Protein AF-A0A930LZW3-F1 (afdb_monomer_lite)

Structure (mmCIF, N/CA/C/O backbone):
data_AF-A0A930LZW3-F1
#
_entry.id   AF-A0A930LZW3-F1
#
loop_
_atom_site.group_PDB
_atom_site.id
_atom_site.type_symbol
_atom_site.label_atom_id
_atom_site.label_alt_id
_atom_site.label_comp_id
_atom_site.label_asym_id
_atom_site.label_entity_id
_atom_site.label_seq_id
_atom_site.pdbx_PDB_ins_code
_atom_site.Cartn_x
_atom_site.Cartn_y
_atom_site.Cartn_z
_atom_site.occupancy
_atom_site.B_iso_or_equiv
_atom_site.auth_seq_id
_atom_site.auth_comp_id
_atom_site.auth_asym_id
_atom_site.auth_atom_id
_atom_site.pdbx_PDB_model_num
ATOM 1 N N . MET A 1 1 ? -57.681 -38.302 105.845 1.00 34.19 1 MET A N 1
ATOM 2 C CA . MET A 1 1 ? -56.259 -38.662 105.715 1.00 34.19 1 MET A CA 1
ATOM 3 C C . MET A 1 1 ? -55.513 -37.711 106.633 1.00 34.19 1 MET A C 1
ATOM 5 O O . MET A 1 1 ? -55.630 -36.513 106.432 1.00 34.19 1 MET A O 1
ATOM 9 N N . GLU A 1 2 ? -55.014 -38.277 107.734 1.00 26.77 2 GLU A N 1
ATOM 10 C CA . GLU A 1 2 ? -53.896 -37.869 108.611 1.00 26.77 2 GLU A CA 1
ATOM 11 C C . GLU A 1 2 ? -53.166 -36.547 108.299 1.00 26.77 2 GLU A C 1
ATOM 13 O O . GLU A 1 2 ? -52.943 -36.243 107.137 1.00 26.77 2 GLU A O 1
ATOM 18 N N . LEU A 1 3 ? -52.587 -35.779 109.227 1.00 23.72 3 LEU A N 1
ATOM 19 C CA . LEU A 1 3 ? -52.574 -35.583 110.691 1.00 23.72 3 LEU A CA 1
ATOM 20 C C . LEU A 1 3 ? -51.485 -34.476 110.883 1.00 23.72 3 LEU A C 1
ATOM 22 O O . LEU A 1 3 ? -50.603 -34.370 110.034 1.00 23.72 3 LEU A O 1
ATOM 26 N N . ILE A 1 4 ? -51.495 -33.738 112.008 1.00 27.94 4 ILE A N 1
ATOM 27 C CA . ILE A 1 4 ? -50.312 -33.087 112.658 1.00 27.94 4 ILE A CA 1
ATOM 28 C C . ILE A 1 4 ? -49.893 -31.705 112.086 1.00 27.94 4 ILE A C 1
ATOM 30 O O . ILE A 1 4 ? -49.381 -31.602 110.981 1.00 27.94 4 ILE A O 1
ATOM 34 N N . GLN A 1 5 ? -50.308 -30.596 112.727 1.00 29.30 5 GLN A N 1
ATOM 35 C CA . GLN A 1 5 ? -49.679 -29.818 113.840 1.00 29.30 5 GLN A CA 1
ATOM 36 C C . GLN A 1 5 ? -48.753 -28.699 113.322 1.00 29.30 5 GLN A C 1
ATOM 38 O O . GLN A 1 5 ? -47.838 -28.997 112.571 1.00 29.30 5 GLN A O 1
ATOM 43 N N . ILE A 1 6 ? -49.011 -27.398 113.536 1.00 32.69 6 ILE A N 1
ATOM 44 C CA . ILE A 1 6 ? -49.151 -26.539 114.747 1.00 32.69 6 ILE A CA 1
ATOM 45 C C . ILE A 1 6 ? -47.925 -25.590 114.839 1.00 32.69 6 ILE A C 1
ATOM 47 O O . ILE A 1 6 ? -46.823 -25.966 114.462 1.00 32.69 6 ILE A O 1
ATOM 51 N N . ASP A 1 7 ? -48.193 -24.384 115.363 1.00 30.56 7 ASP A N 1
ATOM 52 C CA . ASP A 1 7 ? -47.314 -23.269 115.777 1.00 30.56 7 ASP A CA 1
ATOM 53 C C . ASP A 1 7 ? -46.830 -22.294 114.678 1.00 30.56 7 ASP A C 1
ATOM 55 O O . ASP A 1 7 ? -45.989 -22.620 113.855 1.00 30.56 7 ASP A O 1
ATOM 59 N N . GLY A 1 8 ? -47.290 -21.038 114.604 1.00 28.78 8 GLY A N 1
ATOM 60 C CA . GLY A 1 8 ? -48.142 -20.286 115.522 1.00 28.78 8 GLY A CA 1
ATOM 61 C C . GLY A 1 8 ? -48.577 -18.923 114.958 1.00 28.78 8 GLY A C 1
ATOM 62 O O . GLY A 1 8 ? -47.912 -18.323 114.115 1.00 28.78 8 GLY A O 1
ATOM 63 N N . LEU A 1 9 ? -49.736 -18.467 115.449 1.00 28.27 9 LEU A N 1
ATOM 64 C CA . LEU A 1 9 ? -50.227 -17.083 115.427 1.00 28.27 9 LEU A CA 1
ATOM 65 C C . LEU A 1 9 ? -49.143 -16.133 115.996 1.00 28.27 9 LEU A C 1
ATOM 67 O O . LEU A 1 9 ? -48.344 -16.539 116.831 1.00 28.27 9 LEU A O 1
ATOM 71 N N . ILE A 1 10 ? -49.074 -14.850 115.641 1.00 28.38 10 ILE A N 1
ATOM 72 C CA . ILE A 1 10 ? -50.037 -13.818 116.045 1.00 28.38 10 ILE A CA 1
ATOM 73 C C . ILE A 1 10 ? -49.912 -12.616 115.097 1.00 28.38 10 ILE A C 1
ATOM 75 O O . ILE A 1 10 ? -48.836 -12.050 114.915 1.00 28.38 10 ILE A O 1
ATOM 79 N N . ALA A 1 11 ? -51.052 -12.198 114.549 1.00 31.80 11 ALA A N 1
ATOM 80 C CA . ALA A 1 11 ? -51.251 -10.861 114.016 1.00 31.80 11 ALA A CA 1
ATOM 81 C C . ALA A 1 11 ? -51.445 -9.874 115.178 1.00 31.80 11 ALA A C 1
ATOM 83 O O . ALA A 1 11 ? -52.327 -10.089 116.008 1.00 31.80 11 ALA A O 1
ATOM 84 N N . ILE A 1 12 ? -50.684 -8.776 115.205 1.00 27.06 12 ILE A N 1
ATOM 85 C CA . ILE A 1 12 ? -51.111 -7.522 115.840 1.00 27.06 12 ILE A CA 1
ATOM 86 C C . ILE A 1 12 ? -50.796 -6.380 114.871 1.00 27.06 12 ILE A C 1
ATOM 88 O O . ILE A 1 12 ? -49.695 -6.249 114.347 1.00 27.06 12 ILE A O 1
ATOM 92 N N . THR A 1 13 ? -51.842 -5.609 114.614 1.00 44.53 13 THR A N 1
ATOM 93 C CA . THR A 1 13 ? -51.956 -4.391 113.812 1.00 44.53 13 THR A CA 1
ATOM 94 C C . THR A 1 13 ? -51.017 -3.271 114.270 1.00 44.53 13 THR A C 1
ATOM 96 O O . THR A 1 13 ? -50.881 -3.124 115.481 1.00 44.53 13 THR A O 1
ATOM 99 N N . THR A 1 14 ? -50.536 -2.417 113.350 1.00 32.47 14 THR A N 1
ATOM 100 C CA . THR A 1 14 ? -50.632 -0.934 113.423 1.00 32.47 14 THR A CA 1
ATOM 101 C C . THR A 1 14 ? -49.957 -0.212 112.236 1.00 32.47 14 THR A C 1
ATOM 103 O O . THR A 1 14 ? -48.874 -0.583 111.803 1.00 32.47 14 THR A O 1
ATOM 106 N N . GLN A 1 15 ? -50.598 0.897 111.835 1.00 31.34 15 GLN A N 1
ATOM 107 C CA . GLN A 1 15 ? -50.056 2.131 111.229 1.00 31.34 15 GLN A CA 1
ATOM 108 C C . GLN A 1 15 ? -49.781 2.240 109.703 1.00 31.34 15 GLN A C 1
ATOM 110 O O . GLN A 1 15 ? -49.265 1.336 109.062 1.00 31.34 15 GLN A O 1
ATOM 115 N N . GLU A 1 16 ? -50.172 3.407 109.167 1.00 37.00 16 GLU A N 1
ATOM 116 C CA . GLU A 1 16 ? -50.233 3.899 107.771 1.00 37.00 16 GLU A CA 1
ATOM 117 C C . GLU A 1 16 ? -48.904 3.951 106.973 1.00 37.00 16 GLU A C 1
ATOM 119 O O . GLU A 1 16 ? -47.828 3.887 107.567 1.00 37.00 16 GLU A O 1
ATOM 124 N N . PRO A 1 17 ? -48.954 4.083 105.622 1.00 43.31 17 PRO A N 1
ATOM 125 C CA . PRO A 1 17 ? -47.794 3.924 104.750 1.00 43.31 17 PRO A CA 1
ATOM 126 C C . PRO A 1 17 ? -47.039 5.246 104.540 1.00 43.31 17 PRO A C 1
ATOM 128 O O . PRO A 1 17 ? -47.519 6.141 103.843 1.00 43.31 17 PRO A O 1
ATOM 131 N N . ASP A 1 18 ? -45.817 5.345 105.062 1.00 38.47 18 ASP A N 1
ATOM 132 C CA . ASP A 1 18 ? -44.936 6.472 104.761 1.00 38.47 18 ASP A CA 1
ATOM 133 C C . ASP A 1 18 ? -44.242 6.307 103.401 1.00 38.47 18 ASP A C 1
ATOM 135 O O . ASP A 1 18 ? -43.533 5.342 103.103 1.00 38.47 18 ASP A O 1
ATOM 139 N N . THR A 1 19 ? -44.454 7.317 102.565 1.00 48.44 19 THR A N 1
ATOM 140 C CA . THR A 1 19 ? -43.829 7.562 101.270 1.00 48.44 19 THR A CA 1
ATOM 141 C C . THR A 1 19 ? -42.299 7.562 101.366 1.00 48.44 19 THR A C 1
ATOM 143 O O . THR A 1 19 ? -41.702 8.526 101.848 1.00 48.44 19 THR A O 1
ATOM 146 N N . PHE A 1 20 ? -41.648 6.525 100.835 1.00 47.19 20 PHE A N 1
ATOM 147 C CA . PHE A 1 20 ? -40.204 6.516 100.579 1.00 47.19 20 PHE A CA 1
ATOM 148 C C . PHE A 1 20 ? -39.890 7.537 99.467 1.00 47.19 20 PHE A C 1
ATOM 150 O O . PHE A 1 20 ? -39.952 7.245 98.272 1.00 47.19 20 PHE A O 1
ATOM 157 N N . LYS A 1 21 ? -39.636 8.788 99.861 1.00 47.19 21 LYS A N 1
ATOM 158 C CA . LYS A 1 21 ? -39.274 9.885 98.959 1.00 47.19 21 LYS A CA 1
ATOM 159 C C . LYS A 1 21 ? -37.931 9.609 98.277 1.00 47.19 21 LYS A C 1
ATOM 161 O O . LYS A 1 21 ? -36.923 9.356 98.929 1.00 47.19 21 LYS A O 1
ATOM 166 N N . LEU A 1 22 ? -37.904 9.802 96.957 1.00 51.56 22 LEU A N 1
ATOM 167 C CA . LEU A 1 22 ? -36.723 9.888 96.080 1.00 51.56 22 LEU A CA 1
ATOM 168 C C . LEU A 1 22 ? -35.879 11.161 96.351 1.00 51.56 22 LEU A C 1
ATOM 170 O O . LEU A 1 22 ? -35.364 11.788 95.428 1.00 51.56 22 LEU A O 1
ATOM 174 N N . GLU A 1 23 ? -35.748 11.573 97.612 1.00 54.88 23 GLU A N 1
ATOM 175 C CA . GLU A 1 23 ? -35.126 12.840 98.030 1.00 54.88 23 GLU A CA 1
ATOM 176 C C . GLU A 1 23 ? -33.607 12.839 97.775 1.00 54.88 23 GLU A C 1
ATOM 178 O O . GLU A 1 23 ? -33.004 13.862 97.444 1.00 54.88 23 GLU A O 1
ATOM 183 N N . TRP A 1 24 ? -32.989 11.652 97.826 1.00 57.38 24 TRP A N 1
ATOM 184 C CA . TRP A 1 24 ? -31.584 11.460 97.471 1.00 57.38 24 TRP A CA 1
ATOM 185 C C . TRP A 1 24 ? -31.320 11.676 95.976 1.00 57.38 24 TRP A C 1
ATOM 187 O O . TRP A 1 24 ? -30.327 12.309 95.633 1.00 57.38 24 TRP A O 1
ATOM 197 N N . LEU A 1 25 ? -32.218 11.234 95.083 1.00 51.56 25 LEU A N 1
ATOM 198 C CA . LEU A 1 25 ? -32.061 11.471 93.643 1.00 51.56 25 LEU A CA 1
ATOM 199 C C . LEU A 1 25 ? -32.205 12.956 93.311 1.00 51.56 25 LEU A C 1
ATOM 201 O O . LEU A 1 25 ? -31.396 13.480 92.551 1.00 51.56 25 LEU A O 1
ATOM 205 N N . SER A 1 26 ? -33.167 13.663 93.911 1.00 56.31 26 SER A N 1
ATOM 206 C CA . SER A 1 26 ? -33.286 15.114 93.713 1.00 56.31 26 SER A CA 1
ATOM 207 C C . SER A 1 26 ? -32.058 15.881 94.215 1.00 56.31 26 SER A C 1
ATOM 209 O O . SER A 1 26 ? -31.601 16.793 93.528 1.00 56.31 26 SER A O 1
ATOM 211 N N . ASN A 1 27 ? -31.472 15.478 95.350 1.00 57.56 27 ASN A N 1
ATOM 212 C CA . ASN A 1 27 ? -30.223 16.065 95.854 1.00 57.56 27 ASN A CA 1
ATOM 213 C C . ASN A 1 27 ? -29.018 15.735 94.961 1.00 57.56 27 ASN A C 1
ATOM 215 O O . ASN A 1 27 ? -28.151 16.583 94.756 1.00 57.56 27 ASN A O 1
ATOM 219 N N . LEU A 1 28 ? -28.973 14.528 94.392 1.00 54.66 28 LEU A N 1
ATOM 220 C CA . LEU A 1 28 ? -27.936 14.120 93.445 1.00 54.66 28 LEU A CA 1
ATOM 221 C C . LEU A 1 28 ? -27.990 14.970 92.164 1.00 54.66 28 LEU A C 1
ATOM 223 O O . LEU A 1 28 ? -26.958 15.444 91.696 1.00 54.66 28 LEU A O 1
ATOM 227 N N . PHE A 1 29 ? -29.194 15.226 91.638 1.00 53.59 29 PHE A N 1
ATOM 228 C CA . PHE A 1 29 ? -29.403 16.047 90.441 1.00 53.59 29 PHE A CA 1
ATOM 229 C C . PHE A 1 29 ? -29.207 17.557 90.671 1.00 53.59 29 PHE A C 1
ATOM 231 O O . PHE A 1 29 ? -28.949 18.273 89.703 1.00 53.59 29 PHE A O 1
ATOM 238 N N . GLN A 1 30 ? -29.283 18.049 91.914 1.00 58.88 30 GLN A N 1
ATOM 239 C CA . GLN A 1 30 ? -28.965 19.444 92.268 1.00 58.88 30 GLN A CA 1
ATOM 240 C C . GLN A 1 30 ? -27.473 19.684 92.544 1.00 58.88 30 GLN A C 1
ATOM 242 O O . GLN A 1 30 ? -27.036 20.835 92.617 1.00 58.88 30 GLN A O 1
ATOM 247 N N . ASN A 1 31 ? -26.673 18.624 92.684 1.00 67.06 31 ASN A N 1
ATOM 248 C CA . ASN A 1 31 ? -25.256 18.751 92.990 1.00 67.06 31 ASN A CA 1
ATOM 249 C C . ASN A 1 31 ? -24.444 19.124 91.735 1.00 67.06 31 ASN A C 1
ATOM 251 O O . ASN A 1 31 ? -24.337 18.355 90.779 1.00 67.06 31 ASN A O 1
ATOM 255 N N . ARG A 1 32 ? -23.826 20.310 91.748 1.00 66.81 32 ARG A N 1
ATOM 256 C CA . ARG A 1 32 ? -22.973 20.808 90.655 1.00 66.81 32 ARG A CA 1
ATOM 257 C C . ARG A 1 32 ? -21.803 19.868 90.357 1.00 66.81 32 ARG A C 1
ATOM 259 O O . ARG A 1 32 ? -21.487 19.627 89.193 1.00 66.81 32 ARG A O 1
ATOM 266 N N . ASP A 1 33 ? -21.184 19.317 91.395 1.00 72.69 33 ASP A N 1
ATOM 267 C CA . ASP A 1 33 ? -19.983 18.493 91.254 1.00 72.69 33 ASP A CA 1
ATOM 268 C C . ASP A 1 33 ? -20.310 17.140 90.598 1.00 72.69 33 ASP A C 1
ATOM 270 O O . ASP A 1 33 ? -19.485 16.577 89.876 1.00 72.69 33 ASP A O 1
ATOM 274 N N . PHE A 1 34 ? -21.553 16.667 90.749 1.00 75.19 34 PHE A N 1
ATOM 275 C CA . PHE A 1 34 ? -22.066 15.480 90.063 1.00 75.19 34 PHE A CA 1
ATOM 276 C C . PHE A 1 34 ? -22.157 15.689 88.542 1.00 75.19 34 PHE A C 1
ATOM 278 O O . PHE A 1 34 ? -21.682 14.855 87.767 1.00 75.19 34 PHE A O 1
ATOM 285 N N . TRP A 1 35 ? -22.684 16.832 88.093 1.00 69.94 35 TRP A N 1
ATOM 286 C CA . TRP A 1 35 ? -22.763 17.164 86.665 1.00 69.94 35 TRP A CA 1
ATOM 287 C C . TRP A 1 35 ? -21.391 17.428 86.032 1.00 69.94 35 TRP A C 1
ATOM 289 O O . TRP A 1 35 ? -21.155 17.017 84.892 1.00 69.94 35 TRP A O 1
ATOM 299 N N . ILE A 1 36 ? -20.459 18.035 86.776 1.00 72.81 36 ILE A N 1
ATOM 300 C CA . ILE A 1 36 ? -19.060 18.185 86.341 1.00 72.81 36 ILE A CA 1
ATOM 301 C C . ILE A 1 36 ? -18.413 16.805 86.161 1.00 72.81 36 ILE A C 1
ATOM 303 O O . ILE A 1 36 ? -17.792 16.552 85.126 1.00 72.81 36 ILE A O 1
ATOM 307 N N . ALA A 1 37 ? -18.603 15.885 87.112 1.00 76.38 37 ALA A N 1
ATOM 308 C CA . ALA A 1 37 ? -18.065 14.529 87.017 1.00 76.38 37 ALA A CA 1
ATOM 309 C C . ALA A 1 37 ? -18.602 13.777 85.786 1.00 76.38 37 ALA A C 1
ATOM 311 O O . ALA A 1 37 ? -17.820 13.197 85.030 1.00 76.38 37 ALA A O 1
ATOM 312 N N . ILE A 1 38 ? -19.911 13.846 85.519 1.00 78.06 38 ILE A N 1
ATOM 313 C CA . ILE A 1 38 ? -20.522 13.239 84.324 1.00 78.06 38 ILE A CA 1
ATOM 314 C C . ILE A 1 38 ? -19.972 13.864 83.037 1.00 78.06 38 ILE A C 1
ATOM 316 O O . ILE A 1 38 ? -19.654 13.147 82.083 1.00 78.06 38 ILE A O 1
ATOM 320 N N . SER A 1 39 ? -19.815 15.188 82.994 1.00 77.12 39 SER A N 1
ATOM 321 C CA . SER A 1 39 ? -19.252 15.865 81.826 1.00 77.12 39 SER A CA 1
ATOM 322 C C . SER A 1 39 ? -17.802 15.452 81.551 1.00 77.12 39 SER A C 1
ATOM 324 O O . SER A 1 39 ? -17.435 15.251 80.393 1.00 77.12 39 SER A O 1
ATOM 326 N N . ILE A 1 40 ? -16.980 15.289 82.588 1.00 78.62 40 ILE A N 1
ATOM 327 C CA . ILE A 1 40 ? -15.592 14.840 82.432 1.00 78.62 40 ILE A CA 1
ATOM 328 C C . ILE A 1 40 ? -15.562 13.391 81.937 1.00 78.62 40 ILE A C 1
ATOM 330 O O . ILE A 1 40 ? -14.825 13.078 81.003 1.00 78.62 40 ILE A O 1
ATOM 334 N N . ILE A 1 41 ? -16.392 12.511 82.506 1.00 82.56 41 ILE A N 1
ATOM 335 C CA . ILE A 1 41 ? -16.478 11.102 82.091 1.00 82.56 41 ILE A CA 1
ATOM 336 C C . ILE A 1 41 ? -16.896 10.994 80.618 1.00 82.56 41 ILE A C 1
ATOM 338 O O . ILE A 1 41 ? -16.274 10.253 79.853 1.00 82.56 41 ILE A O 1
ATOM 342 N N . THR A 1 42 ? -17.908 11.757 80.200 1.00 80.56 42 THR A N 1
ATOM 343 C CA . THR A 1 42 ? -18.390 11.768 78.808 1.00 80.56 42 THR A CA 1
ATOM 344 C C . THR A 1 42 ? -17.355 12.347 77.840 1.00 80.56 42 THR A C 1
ATOM 346 O O . THR A 1 42 ? -17.121 11.760 76.782 1.00 80.56 42 THR A O 1
ATOM 349 N N . LEU A 1 43 ? -16.653 13.422 78.216 1.00 82.31 43 LEU A N 1
ATOM 350 C CA . LEU A 1 43 ? -15.558 13.989 77.423 1.00 82.31 43 LEU A CA 1
ATOM 351 C C . LEU A 1 43 ? -14.395 12.997 77.261 1.00 82.31 43 LEU A C 1
ATOM 353 O O . LEU A 1 43 ? -13.906 12.790 76.150 1.00 82.31 43 LEU A O 1
ATOM 357 N N . VAL A 1 44 ? -13.976 12.337 78.346 1.00 82.31 44 VAL A N 1
ATOM 358 C CA . VAL A 1 44 ? -12.914 11.317 78.318 1.00 82.31 44 VAL A CA 1
ATOM 359 C C . VAL A 1 44 ? -13.321 10.125 77.449 1.00 82.31 44 VAL A C 1
ATOM 361 O O . VAL A 1 44 ? -12.494 9.614 76.690 1.00 82.31 44 VAL A O 1
ATOM 364 N N . ALA A 1 45 ? -14.583 9.693 77.513 1.00 82.06 45 ALA A N 1
ATOM 365 C CA . ALA A 1 45 ? -15.102 8.624 76.664 1.00 82.06 45 ALA A CA 1
ATOM 366 C C . ALA A 1 45 ? -15.049 9.001 75.173 1.00 82.06 45 ALA A C 1
ATOM 368 O O . ALA A 1 45 ? -14.568 8.207 74.361 1.00 82.06 45 ALA A O 1
ATOM 369 N N . LEU A 1 46 ? -15.454 10.223 74.813 1.00 82.12 46 LEU A N 1
ATOM 370 C CA . LEU A 1 46 ? -15.392 10.712 73.433 1.00 82.12 46 LEU A CA 1
ATOM 371 C C . LEU A 1 46 ? -13.958 10.899 72.933 1.00 82.12 46 LEU A C 1
ATOM 373 O O . LEU A 1 46 ? -13.665 10.530 71.799 1.00 82.12 46 LEU A O 1
ATOM 377 N N . LEU A 1 47 ? -13.041 11.391 73.770 1.00 81.00 47 LEU A N 1
ATOM 378 C CA . LEU A 1 47 ? -11.620 11.497 73.423 1.00 81.00 47 LEU A CA 1
ATOM 379 C C . LEU A 1 47 ? -10.983 10.118 73.207 1.00 81.00 47 LEU A C 1
ATOM 381 O O . LEU A 1 47 ? -10.226 9.928 72.251 1.00 81.00 47 LEU A O 1
ATOM 385 N N . LYS A 1 48 ? -11.322 9.125 74.042 1.00 81.31 48 LYS A N 1
ATOM 386 C CA . LYS A 1 48 ? -10.902 7.730 73.833 1.00 81.31 48 LYS A CA 1
ATOM 387 C C . LYS A 1 48 ? -11.467 7.174 72.527 1.00 81.31 48 LYS A C 1
ATOM 389 O O . LYS A 1 48 ? -10.706 6.601 71.744 1.00 81.31 48 LYS A O 1
ATOM 394 N N . TYR A 1 49 ? -12.752 7.388 72.257 1.00 82.12 49 TYR A N 1
ATOM 395 C CA . TYR A 1 49 ? -13.398 6.967 71.013 1.00 82.12 49 TYR A CA 1
ATOM 396 C C . TYR A 1 49 ? -12.759 7.625 69.776 1.00 82.12 49 TYR A C 1
ATOM 398 O O . TYR A 1 49 ? -12.428 6.940 68.804 1.00 82.12 49 TYR A O 1
ATOM 406 N N . TYR A 1 50 ? -12.469 8.925 69.842 1.00 80.38 50 TYR A N 1
ATOM 407 C CA . TYR A 1 50 ? -11.738 9.656 68.807 1.00 80.38 50 TYR A CA 1
ATOM 408 C C . TYR A 1 50 ? -10.325 9.091 68.592 1.00 80.38 50 TYR A C 1
ATOM 410 O O . TYR A 1 50 ? -9.919 8.812 67.466 1.00 80.38 50 TYR A O 1
ATOM 418 N N . SER A 1 51 ? -9.575 8.833 69.668 1.00 77.31 51 SER A N 1
ATOM 419 C CA . SER A 1 51 ? -8.225 8.259 69.569 1.00 77.31 51 SER A CA 1
ATOM 420 C C . SER A 1 51 ? -8.217 6.867 68.917 1.00 77.31 51 SER A C 1
ATOM 422 O O . SER A 1 51 ? -7.331 6.559 68.118 1.00 77.31 51 SER A O 1
ATOM 424 N N . SER A 1 52 ? -9.232 6.047 69.209 1.00 77.62 52 SER A N 1
ATOM 425 C CA . SER A 1 52 ? -9.406 4.704 68.649 1.00 77.62 52 SER A CA 1
ATOM 426 C C . SER A 1 52 ? -9.730 4.754 67.154 1.00 77.62 52 SER A C 1
ATOM 428 O O . SER A 1 52 ? -9.097 4.078 66.334 1.00 77.62 52 SER A O 1
ATOM 430 N N . THR A 1 53 ? -10.669 5.620 66.770 1.00 72.69 53 THR A N 1
ATOM 431 C CA . THR A 1 53 ? -11.050 5.816 65.365 1.00 72.69 53 THR A CA 1
ATOM 432 C C . THR A 1 53 ? -9.922 6.443 64.544 1.00 72.69 53 THR A C 1
ATOM 434 O O . THR A 1 53 ? -9.749 6.055 63.391 1.00 72.69 53 THR A O 1
ATOM 437 N N . ARG A 1 54 ? -9.098 7.328 65.128 1.00 74.19 54 ARG A N 1
ATOM 438 C CA . ARG A 1 54 ? -7.904 7.915 64.488 1.00 74.19 54 ARG A CA 1
ATOM 439 C C . ARG A 1 54 ? -6.789 6.904 64.257 1.00 74.19 54 ARG A C 1
ATOM 441 O O . ARG A 1 54 ? -6.278 6.813 63.143 1.00 74.19 54 ARG A O 1
ATOM 448 N N . LYS A 1 55 ? -6.446 6.101 65.271 1.00 72.88 55 LYS A N 1
ATOM 449 C CA . LYS A 1 55 ? -5.455 5.016 65.130 1.00 72.88 55 LYS A CA 1
ATOM 450 C C . LYS A 1 55 ? -5.821 4.048 64.018 1.00 72.88 55 LYS A C 1
ATOM 452 O O . LYS A 1 55 ? -4.956 3.569 63.308 1.00 72.88 55 LYS A O 1
ATOM 457 N N . SER A 1 56 ? -7.108 3.786 63.861 1.00 65.56 56 SER A N 1
ATOM 458 C CA . SER A 1 56 ? -7.606 2.843 62.872 1.00 65.56 56 SER A CA 1
ATOM 459 C C . SER A 1 56 ? -7.949 3.481 61.516 1.00 65.56 56 SER A C 1
ATOM 461 O O . SER A 1 56 ? -8.359 2.757 60.614 1.00 65.56 56 SER A O 1
ATOM 463 N N . LEU A 1 57 ? -7.782 4.802 61.364 1.00 64.38 57 LEU A N 1
ATOM 464 C CA . LEU A 1 57 ? -7.761 5.515 60.079 1.00 64.38 57 LEU A CA 1
ATOM 465 C C . LEU A 1 57 ? -6.340 5.562 59.491 1.00 64.38 57 LEU A C 1
ATOM 467 O O . LEU A 1 57 ? -6.196 5.515 58.280 1.00 64.38 57 LEU A O 1
ATOM 471 N N . LEU A 1 58 ? -5.299 5.580 60.339 1.00 65.00 58 LEU A N 1
ATOM 472 C CA . LEU A 1 58 ? -3.883 5.547 59.923 1.00 65.00 58 LEU A CA 1
ATOM 473 C C . LEU A 1 58 ? -3.503 4.314 59.080 1.0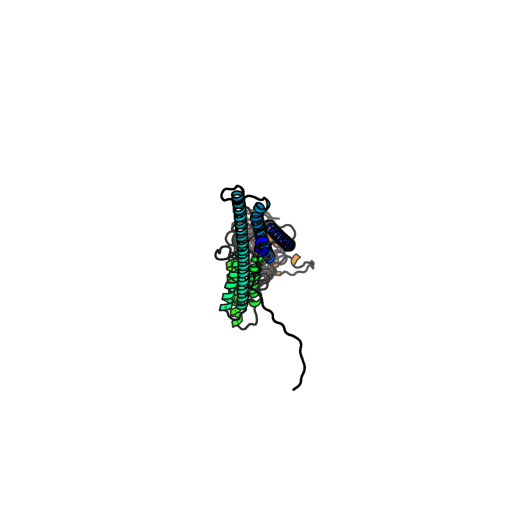0 65.00 58 LEU A C 1
ATOM 475 O O . LEU A 1 58 ? -2.485 4.341 58.402 1.00 65.00 58 LEU A O 1
ATOM 479 N N . PHE A 1 59 ? -4.311 3.251 59.125 1.00 66.00 59 PHE A N 1
ATOM 480 C CA . PHE A 1 59 ? -4.105 2.016 58.361 1.00 66.00 59 PHE A CA 1
ATOM 481 C C . PHE A 1 59 ? -4.934 1.936 57.069 1.00 66.00 59 PHE A C 1
ATOM 483 O O . PHE A 1 59 ? -4.886 0.916 56.391 1.00 66.00 59 PHE A O 1
ATOM 490 N N . LEU A 1 60 ? -5.719 2.968 56.743 1.00 62.03 60 LEU A N 1
ATOM 491 C CA . LEU A 1 60 ? -6.586 3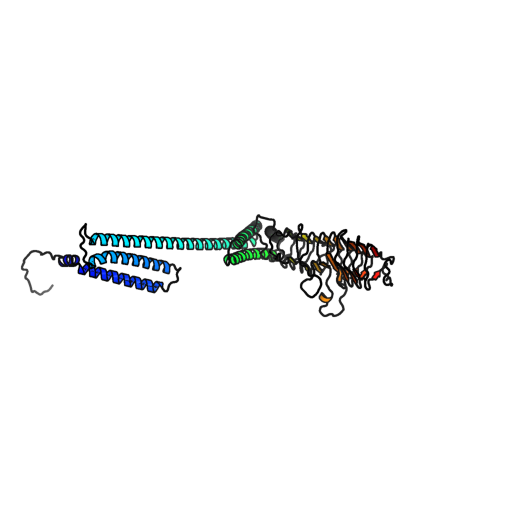.002 55.563 1.00 62.03 60 LEU A CA 1
ATOM 492 C C . LEU A 1 60 ? -6.066 4.039 54.563 1.00 62.03 60 LEU A C 1
ATOM 494 O O . LEU A 1 60 ? -5.701 5.148 54.957 1.00 62.03 60 LEU A O 1
ATOM 498 N N . GLN A 1 61 ? -6.042 3.691 53.275 1.00 60.09 61 GLN A N 1
ATOM 499 C CA . GLN A 1 61 ? -5.614 4.615 52.226 1.00 60.09 61 GLN A CA 1
ATOM 500 C C . GLN A 1 61 ? -6.691 5.683 51.953 1.00 60.09 61 GLN A C 1
ATOM 502 O O . GLN A 1 61 ? -7.890 5.381 51.989 1.00 60.09 61 GLN A O 1
ATOM 507 N N . PRO A 1 62 ? -6.292 6.942 51.685 1.00 53.78 62 PRO A N 1
ATOM 508 C CA . PRO A 1 62 ? -7.222 8.001 51.313 1.00 53.78 62 PRO A CA 1
ATOM 509 C C . PRO A 1 62 ? -7.872 7.681 49.957 1.00 53.78 62 PRO A C 1
ATOM 511 O O . PRO A 1 62 ? -7.247 7.833 48.916 1.00 53.78 62 PRO A O 1
ATOM 514 N N . GLY A 1 63 ? -9.123 7.209 49.986 1.00 53.06 63 GLY A N 1
ATOM 515 C CA . GLY A 1 63 ? -9.900 6.838 48.791 1.00 53.06 63 GLY A CA 1
ATOM 516 C C . GLY A 1 63 ? -10.948 5.747 49.043 1.00 53.06 63 GLY A C 1
ATOM 517 O O . GLY A 1 63 ? -12.018 5.761 48.436 1.00 53.06 63 GLY A O 1
ATOM 518 N N . ASP A 1 64 ? -10.703 4.863 50.015 1.00 59.78 64 ASP A N 1
ATOM 519 C CA . ASP A 1 64 ? -11.603 3.749 50.331 1.00 59.78 64 ASP A CA 1
ATOM 520 C C . ASP A 1 64 ? -12.938 4.186 50.959 1.00 59.78 64 ASP A C 1
ATOM 522 O O . ASP A 1 64 ? -13.020 5.133 51.752 1.00 59.78 64 ASP A O 1
ATOM 526 N N . ARG A 1 65 ? -14.010 3.424 50.692 1.00 60.19 65 ARG A N 1
ATOM 527 C CA . ARG A 1 65 ? -15.339 3.637 51.307 1.00 60.19 65 ARG A CA 1
ATOM 528 C C . ARG A 1 65 ? -15.258 3.643 52.840 1.00 60.19 65 ARG A C 1
ATOM 530 O O . ARG A 1 65 ? -15.886 4.480 53.495 1.00 60.19 65 ARG A O 1
ATOM 537 N N . ASP A 1 66 ? -14.453 2.748 53.402 1.00 65.75 66 ASP A N 1
ATOM 538 C CA . ASP A 1 66 ? -14.261 2.635 54.847 1.00 65.75 66 ASP A CA 1
ATOM 539 C C . ASP A 1 66 ? -13.417 3.779 55.418 1.00 65.75 66 ASP A C 1
ATOM 541 O O . ASP A 1 66 ? -13.706 4.253 56.521 1.00 65.75 66 ASP A O 1
ATOM 545 N N . TYR A 1 67 ? -12.454 4.306 54.653 1.00 66.19 67 TYR A N 1
ATOM 546 C CA . TYR A 1 67 ? -11.719 5.523 55.007 1.00 66.19 67 TYR A CA 1
ATOM 547 C C . TYR A 1 67 ? -12.672 6.724 55.122 1.00 66.19 67 TYR A C 1
ATOM 549 O O . TYR A 1 67 ? -12.684 7.426 56.136 1.00 66.19 67 TYR A O 1
ATOM 557 N N . ILE A 1 68 ? -13.550 6.912 54.131 1.00 62.44 68 ILE A N 1
ATOM 558 C CA . ILE A 1 68 ? -14.524 8.015 54.084 1.00 62.44 68 ILE A CA 1
ATOM 559 C C . ILE A 1 68 ? -15.513 7.932 55.251 1.00 62.44 68 ILE A C 1
ATOM 561 O O . ILE A 1 68 ? -15.736 8.925 55.949 1.00 62.44 68 ILE A O 1
ATOM 565 N N . LYS A 1 69 ? -16.092 6.750 55.498 1.00 67.75 69 LYS A N 1
ATOM 566 C CA . LYS A 1 69 ? -17.061 6.542 56.586 1.00 67.75 69 LYS A CA 1
ATOM 567 C C . LYS A 1 69 ? -16.439 6.832 57.952 1.00 67.75 69 LYS A C 1
ATOM 569 O O . LYS A 1 69 ? -17.067 7.447 58.815 1.00 67.75 69 LYS A O 1
ATOM 574 N N . LYS A 1 70 ? -15.188 6.420 58.142 1.00 71.25 70 LYS A N 1
ATOM 575 C CA . LYS A 1 70 ? -14.463 6.559 59.405 1.00 71.25 70 LYS A CA 1
ATOM 576 C C . LYS A 1 70 ? -13.964 7.980 59.652 1.00 71.25 70 LYS A C 1
ATOM 578 O O . LYS A 1 70 ? -14.026 8.437 60.792 1.00 71.25 70 LYS A O 1
ATOM 583 N N . ASN A 1 71 ? -13.570 8.701 58.603 1.00 70.25 71 ASN A N 1
ATOM 584 C CA . ASN A 1 71 ? -13.264 10.130 58.680 1.00 70.25 71 ASN A CA 1
ATOM 585 C C . ASN A 1 71 ? -14.518 10.960 59.017 1.00 70.25 71 ASN A C 1
ATOM 587 O O . ASN A 1 71 ? -14.481 11.819 59.891 1.00 70.25 71 ASN A O 1
ATOM 591 N N . ASN A 1 72 ? -15.673 10.627 58.430 1.00 70.50 72 ASN A N 1
ATOM 592 C CA . ASN A 1 72 ? -16.952 11.261 58.769 1.00 70.50 72 ASN A CA 1
ATOM 593 C C . ASN A 1 72 ? -17.328 11.055 60.252 1.00 70.50 72 ASN A C 1
ATOM 595 O O . ASN A 1 72 ? -17.781 11.983 60.922 1.00 70.50 72 ASN A O 1
ATOM 599 N N . HIS A 1 73 ? -17.085 9.859 60.802 1.00 72.31 73 HIS A N 1
ATOM 600 C CA . HIS A 1 73 ? -17.249 9.616 62.238 1.00 72.31 73 HIS A CA 1
ATOM 601 C C . HIS A 1 73 ? -16.295 10.464 63.093 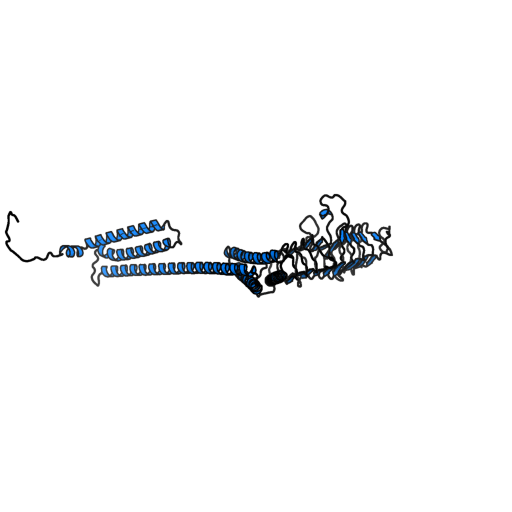1.00 72.31 73 HIS A C 1
ATOM 603 O O . HIS A 1 73 ? -16.706 10.935 64.151 1.00 72.31 73 HIS A O 1
ATOM 609 N N . GLN A 1 74 ? -15.061 10.708 62.642 1.00 74.00 74 GLN A N 1
ATOM 610 C CA . GLN A 1 74 ? -14.125 11.592 63.342 1.00 74.00 74 GLN A CA 1
ATOM 611 C C . GLN A 1 74 ? -14.611 13.044 63.354 1.00 74.00 74 GLN A C 1
ATOM 613 O O . GLN A 1 74 ? -14.685 13.640 64.430 1.00 74.00 74 GLN A O 1
ATOM 618 N N . THR A 1 75 ? -15.038 13.591 62.215 1.00 72.88 75 THR A N 1
ATOM 619 C CA . THR A 1 75 ? -15.601 14.951 62.128 1.00 72.88 75 THR A CA 1
ATOM 620 C C . THR A 1 75 ? -16.829 15.112 63.030 1.00 72.88 75 THR A C 1
ATOM 622 O O . THR A 1 75 ? -16.931 16.091 63.775 1.00 72.88 75 THR A O 1
ATOM 625 N N . LEU A 1 76 ? -17.713 14.106 63.064 1.00 75.69 76 LEU A N 1
ATOM 626 C CA . LEU A 1 76 ? -18.867 14.085 63.966 1.00 75.69 76 LEU A CA 1
ATOM 627 C C . LEU A 1 76 ? -18.437 14.082 65.444 1.00 75.69 76 LEU A C 1
ATOM 629 O O . LEU A 1 76 ? -18.975 14.844 66.244 1.00 75.69 76 LEU A O 1
ATOM 633 N N . THR A 1 77 ? -17.431 13.290 65.819 1.00 79.50 77 THR A N 1
ATOM 634 C CA . THR A 1 77 ? -16.937 13.259 67.209 1.00 79.50 77 THR A CA 1
ATOM 635 C C . THR A 1 77 ? -16.246 14.552 67.634 1.00 79.50 77 THR A C 1
ATOM 637 O O . THR A 1 77 ? -16.431 14.981 68.769 1.00 79.50 77 THR A O 1
ATOM 640 N N . ILE A 1 78 ? -15.514 15.214 66.731 1.00 78.69 78 ILE A N 1
ATOM 641 C CA . ILE A 1 78 ? -14.894 16.522 66.990 1.00 78.69 78 ILE A CA 1
ATOM 642 C C . ILE A 1 78 ? -15.979 17.573 67.245 1.00 78.69 78 ILE A C 1
ATOM 644 O O . ILE A 1 78 ? -15.880 18.338 68.205 1.00 78.69 78 ILE A O 1
ATOM 648 N N . SER A 1 79 ? -17.044 17.573 66.435 1.00 77.06 79 SER A N 1
ATOM 649 C CA . SER A 1 79 ? -18.182 18.477 66.629 1.00 77.06 79 SER A CA 1
ATOM 650 C C . SER A 1 79 ? -18.886 18.244 67.975 1.00 77.06 79 SER A C 1
ATOM 652 O O . SER A 1 79 ? -19.125 19.197 68.715 1.00 77.06 79 SER A O 1
ATOM 654 N N . ALA A 1 80 ? -19.105 16.983 68.369 1.00 80.06 80 ALA A N 1
ATOM 655 C CA . ALA A 1 80 ? -19.691 16.627 69.663 1.00 80.06 80 ALA A CA 1
ATOM 656 C C . ALA A 1 80 ? -18.813 17.054 70.855 1.00 80.06 80 ALA A C 1
ATOM 658 O O . ALA A 1 80 ? -19.324 17.572 71.848 1.00 80.06 80 ALA A O 1
ATOM 659 N N . ILE A 1 81 ? -17.490 16.887 70.750 1.00 81.38 81 ILE A N 1
ATOM 660 C CA . ILE A 1 81 ? -16.529 17.341 71.766 1.00 81.38 81 ILE A CA 1
ATOM 661 C C . ILE A 1 81 ? -16.561 18.871 71.897 1.00 81.38 81 ILE A C 1
ATOM 663 O O . ILE A 1 81 ? -16.586 19.382 73.014 1.00 81.38 81 ILE A O 1
ATOM 667 N N . SER A 1 82 ? -16.605 19.605 70.780 1.00 76.25 82 SER A N 1
ATOM 668 C CA . SER A 1 82 ? -16.669 21.075 70.782 1.00 76.25 82 SER A CA 1
ATOM 669 C C . SER A 1 82 ? -17.930 21.601 71.478 1.00 76.25 82 SER A C 1
ATOM 671 O O . SER A 1 82 ? -17.843 22.523 72.295 1.00 76.25 82 SER A O 1
ATOM 673 N N . VAL A 1 83 ? -19.085 20.980 71.224 1.00 80.56 83 VAL A N 1
ATOM 674 C CA . VAL A 1 83 ? -20.351 21.336 71.884 1.00 80.56 83 VAL A CA 1
ATOM 675 C C . VAL A 1 83 ? -20.296 21.031 73.382 1.00 80.56 83 VAL A C 1
ATOM 677 O O . VAL A 1 83 ? -20.663 21.880 74.190 1.00 80.56 83 VAL A O 1
ATOM 680 N N . LEU A 1 84 ? -19.780 19.864 73.778 1.00 80.19 84 LEU A N 1
ATOM 681 C CA . LEU A 1 84 ? -19.663 19.503 75.195 1.00 80.19 84 LEU A CA 1
ATOM 682 C C . LEU A 1 84 ? -18.727 20.441 75.959 1.00 80.19 84 LEU A C 1
ATOM 684 O O . LEU A 1 84 ? -19.096 20.930 77.020 1.00 80.19 84 LEU A O 1
ATOM 688 N N . ILE A 1 85 ? -17.557 20.767 75.403 1.00 76.31 85 ILE A N 1
ATOM 689 C CA . ILE A 1 85 ? -16.634 21.737 76.013 1.00 76.31 85 ILE A CA 1
ATOM 690 C C . ILE A 1 85 ? -17.315 23.105 76.170 1.00 76.31 85 ILE A C 1
ATOM 692 O O . ILE A 1 85 ? -17.148 23.760 77.199 1.00 76.31 85 ILE A O 1
ATOM 696 N N . SER A 1 86 ? -18.136 23.505 75.195 1.00 71.94 86 SER A N 1
ATOM 697 C CA . SER A 1 86 ? -18.854 24.783 75.226 1.00 71.94 86 SER A CA 1
ATOM 698 C C . SER A 1 86 ? -19.880 24.881 76.361 1.00 71.94 86 SER A C 1
ATOM 700 O O . SER A 1 86 ? -20.072 25.956 76.924 1.00 71.94 86 SER A O 1
ATOM 702 N N . PHE A 1 87 ? -20.498 23.763 76.748 1.00 70.38 87 PHE A N 1
ATOM 703 C CA . PHE A 1 87 ? -21.405 23.702 77.899 1.00 70.38 87 PHE A CA 1
ATOM 704 C C . PHE A 1 87 ? -20.669 23.586 79.240 1.00 70.38 87 PHE A C 1
ATOM 706 O O . PHE A 1 87 ? -21.122 24.138 80.244 1.00 70.38 87 PHE A O 1
ATOM 713 N N . SER A 1 88 ? -19.535 22.887 79.274 1.00 71.31 88 SER A N 1
ATOM 714 C CA . SER A 1 88 ? -18.852 22.540 80.526 1.00 71.31 88 SER A CA 1
ATOM 715 C C . SER A 1 88 ? -17.922 23.628 81.054 1.00 71.31 88 SER A C 1
ATOM 717 O O . SER A 1 88 ? -17.778 23.767 82.267 1.00 71.31 88 SER A O 1
ATOM 719 N N . VAL A 1 89 ? -17.303 24.426 80.177 1.00 72.25 89 VAL A N 1
ATOM 720 C CA . VAL A 1 89 ? -16.367 25.494 80.578 1.00 72.25 89 VAL A CA 1
ATOM 721 C C . VAL A 1 89 ? -17.026 26.547 81.491 1.00 72.25 89 VAL A C 1
ATOM 723 O O . VAL A 1 89 ? -16.446 26.856 82.535 1.00 72.25 89 VAL A O 1
ATOM 726 N N . PRO A 1 90 ? -18.240 27.059 81.204 1.00 67.81 90 PRO A N 1
ATOM 727 C CA . PRO A 1 90 ? -18.903 28.029 82.081 1.00 67.81 90 PRO A CA 1
ATOM 728 C C . PRO A 1 90 ? -19.285 27.465 83.458 1.00 67.81 90 PRO A C 1
ATOM 730 O O . PRO A 1 90 ? -19.177 28.172 84.461 1.00 67.81 90 PRO A O 1
ATOM 733 N N . LEU A 1 91 ? -19.678 26.184 83.516 1.00 67.00 91 LEU A N 1
ATOM 734 C CA . LEU A 1 91 ? -19.964 25.463 84.764 1.00 67.00 91 LEU A CA 1
ATOM 735 C C . LEU A 1 91 ? -18.707 25.315 85.630 1.00 67.00 91 LEU A C 1
ATOM 737 O O . LEU A 1 91 ? -18.775 25.448 86.851 1.00 67.00 91 LEU A O 1
ATOM 741 N N . TRP A 1 92 ? -17.558 25.066 84.999 1.00 65.50 92 TRP A N 1
ATOM 742 C CA . TRP A 1 92 ? -16.288 24.859 85.694 1.00 65.50 92 TRP A CA 1
ATOM 743 C C . TRP A 1 92 ? -15.692 26.161 86.241 1.00 65.50 92 TRP A C 1
ATOM 745 O O . TRP A 1 92 ? -15.125 26.173 87.331 1.00 65.50 92 TRP A O 1
ATOM 755 N N . LEU A 1 93 ? -15.890 27.274 85.528 1.00 65.81 93 LEU A N 1
ATOM 756 C CA . LEU A 1 93 ? -15.449 28.613 85.939 1.00 65.81 93 LEU A CA 1
ATOM 757 C C . LEU A 1 93 ? -16.401 29.301 86.939 1.00 65.81 93 LEU A C 1
ATOM 759 O O . LEU A 1 93 ? -16.151 30.442 87.323 1.00 65.81 93 LEU A O 1
ATOM 763 N N . ASN A 1 94 ? -17.469 28.619 87.380 1.00 62.25 94 ASN A N 1
ATOM 764 C CA . ASN A 1 94 ? -18.458 29.111 88.348 1.00 62.25 94 ASN A CA 1
ATOM 765 C C . ASN A 1 94 ? -19.046 30.491 87.982 1.00 62.25 94 ASN A C 1
ATOM 767 O O . ASN A 1 94 ? -19.233 31.356 88.840 1.00 62.25 94 ASN A O 1
ATOM 771 N N . LEU A 1 95 ? -19.299 30.711 86.690 1.00 60.75 95 LEU A N 1
ATOM 772 C CA . LEU A 1 95 ? -19.851 31.967 86.190 1.00 60.75 95 LEU A CA 1
ATOM 773 C C . LEU A 1 95 ? -21.344 32.054 86.547 1.00 60.75 95 LEU A C 1
ATOM 775 O O . LEU A 1 95 ? -22.094 31.100 86.339 1.00 60.75 95 LEU A O 1
ATOM 779 N N . SER A 1 96 ? -21.794 33.190 87.089 1.00 56.94 96 SER A N 1
ATOM 780 C CA . SER A 1 96 ? -23.214 33.403 87.391 1.00 56.94 96 SER A CA 1
ATOM 781 C C . SER A 1 96 ? -24.029 33.444 86.093 1.00 56.94 96 SER A C 1
ATOM 783 O O . SER A 1 96 ? -23.609 34.057 85.118 1.00 56.94 96 SER A O 1
ATOM 785 N N . ILE A 1 97 ? -25.183 32.767 86.068 1.00 56.75 97 ILE A N 1
ATOM 786 C CA . ILE A 1 97 ? -26.060 32.640 84.888 1.00 56.75 97 ILE A CA 1
ATOM 787 C C . ILE A 1 97 ? -27.323 33.488 85.113 1.00 56.75 97 ILE A C 1
ATOM 789 O O . ILE A 1 97 ? -28.447 32.992 85.094 1.00 56.75 97 ILE A O 1
ATOM 793 N N . SER A 1 98 ? -27.154 34.778 85.413 1.00 58.28 98 SER A N 1
ATOM 794 C CA . SER A 1 98 ? -28.275 35.731 85.409 1.00 58.28 98 SER A CA 1
ATOM 795 C C . SER A 1 98 ? -28.394 36.392 84.031 1.00 58.28 98 SER A C 1
ATOM 797 O O . SER A 1 98 ? -27.410 36.492 83.297 1.00 58.28 98 SER A O 1
ATOM 799 N N . LYS A 1 99 ? -29.602 36.828 83.654 1.00 50.47 99 LYS A N 1
ATOM 800 C CA . LYS A 1 99 ? -29.972 37.233 82.280 1.00 50.47 99 LYS A CA 1
ATOM 801 C C . LYS A 1 99 ? -29.155 38.412 81.697 1.00 50.47 99 LYS A C 1
ATOM 803 O O . LYS A 1 99 ? -29.199 38.617 80.493 1.00 50.47 99 LYS A O 1
ATOM 808 N N . GLU A 1 100 ? -28.381 39.124 82.525 1.00 54.94 100 GLU A N 1
ATOM 809 C CA . GLU A 1 100 ? -27.486 40.238 82.143 1.00 54.94 100 GLU A CA 1
ATOM 810 C C . GLU A 1 100 ? -26.017 40.042 82.590 1.00 54.94 100 GLU A C 1
ATOM 812 O O . GLU A 1 100 ? -25.208 40.965 82.543 1.00 54.94 100 GLU A O 1
ATOM 817 N N . SER A 1 101 ? -25.644 38.843 83.043 1.00 61.19 101 SER A N 1
ATOM 818 C CA . SER A 1 101 ? -24.292 38.553 83.546 1.00 61.19 101 SER A CA 1
ATOM 819 C C . SER A 1 101 ? -23.260 38.311 82.438 1.00 61.19 101 SER A C 1
ATOM 821 O O . SER A 1 101 ? -23.563 37.771 81.371 1.00 61.19 101 SER A O 1
ATOM 823 N N . THR A 1 102 ? -21.991 38.604 82.740 1.00 60.47 102 THR A N 1
ATOM 824 C CA . THR A 1 102 ? -20.828 38.270 81.898 1.00 60.47 102 THR A CA 1
ATOM 825 C C . THR A 1 102 ? -20.769 36.773 81.560 1.00 60.47 102 THR A C 1
ATOM 827 O O . THR A 1 102 ? -20.365 36.400 80.461 1.00 60.47 102 THR A O 1
ATOM 830 N N . GLY A 1 103 ? -21.230 35.905 82.470 1.00 66.31 103 GLY A N 1
ATOM 831 C CA . GLY A 1 103 ? -21.305 34.456 82.262 1.00 66.31 103 GLY A CA 1
ATOM 832 C C . GLY A 1 103 ? -22.274 34.044 81.155 1.00 66.31 103 GLY A C 1
ATOM 833 O O . GLY A 1 103 ? -21.935 33.200 80.325 1.00 66.31 103 GLY A O 1
ATOM 834 N N . ALA A 1 104 ? -23.447 34.679 81.091 1.00 66.44 104 ALA A N 1
ATOM 835 C CA . ALA A 1 104 ? -24.435 34.424 80.045 1.00 66.44 104 ALA A CA 1
ATOM 836 C C . ALA A 1 104 ? -23.942 34.865 78.651 1.00 66.44 104 ALA A C 1
ATOM 838 O O . ALA A 1 104 ? -24.138 34.138 77.678 1.00 66.44 104 ALA A O 1
ATOM 839 N N . GLN A 1 105 ? -23.241 36.002 78.551 1.00 69.06 105 GLN A N 1
ATOM 840 C CA . GLN A 1 105 ? -22.661 36.487 77.287 1.00 69.06 105 GLN A CA 1
ATOM 841 C C . GLN A 1 105 ? -21.517 35.592 76.780 1.00 69.06 105 GLN A C 1
ATOM 843 O O . GLN A 1 105 ? -21.429 35.325 75.581 1.00 69.06 105 GLN A O 1
ATOM 848 N N . ILE A 1 106 ? -20.665 35.090 77.684 1.00 68.62 106 ILE A N 1
ATOM 849 C CA . ILE A 1 106 ? -19.591 34.137 77.354 1.00 68.62 106 ILE A CA 1
ATOM 850 C C . ILE A 1 106 ? -20.172 32.789 76.908 1.00 68.62 106 ILE A C 1
ATOM 852 O O . ILE A 1 106 ? -19.699 32.212 75.932 1.00 68.62 106 ILE A O 1
ATOM 856 N N . LEU A 1 107 ? -21.217 32.289 77.574 1.00 73.38 107 LEU A N 1
ATOM 857 C CA . LEU A 1 107 ? -21.911 31.072 77.145 1.00 73.38 107 LEU A CA 1
ATOM 858 C C . LEU A 1 107 ? -22.513 31.250 75.746 1.00 73.38 107 LEU A C 1
ATOM 860 O O . LEU A 1 107 ? -22.347 30.386 74.890 1.00 73.38 107 LEU A O 1
ATOM 864 N N . GLN A 1 108 ? -23.177 32.380 75.496 1.00 73.50 108 GLN A N 1
ATOM 865 C CA . GLN A 1 108 ? -23.787 32.668 74.202 1.00 73.50 108 GLN A CA 1
ATOM 866 C C . GLN A 1 108 ? -22.740 32.782 73.086 1.00 73.50 108 GLN A C 1
ATOM 868 O O . GLN A 1 108 ? -22.953 32.235 72.003 1.00 73.50 108 GLN A O 1
ATOM 873 N N . SER A 1 109 ? -21.599 33.435 73.330 1.00 73.44 109 SER A N 1
ATOM 874 C CA . SER A 1 109 ? -20.522 33.534 72.339 1.00 73.44 109 SER A CA 1
ATOM 875 C C . SER A 1 109 ? -19.862 32.177 72.075 1.00 73.44 109 SER A C 1
ATOM 877 O O . SER A 1 109 ? -19.659 31.822 70.916 1.00 73.44 109 SER A O 1
ATOM 879 N N . LEU A 1 110 ? -19.626 31.366 73.108 1.00 73.12 110 LEU A N 1
ATOM 880 C CA . LEU A 1 110 ? -19.042 30.027 72.985 1.00 73.12 110 LEU A CA 1
ATOM 881 C C . LEU A 1 110 ? -19.986 29.042 72.272 1.00 73.12 110 LEU A C 1
ATOM 883 O O . LEU A 1 110 ? -19.551 28.266 71.419 1.00 73.12 110 LEU A O 1
ATOM 887 N N . LEU A 1 111 ? -21.291 29.118 72.548 1.00 78.06 111 LEU A N 1
ATOM 888 C CA . LEU A 1 111 ? -22.318 28.339 71.850 1.00 78.06 111 LEU A CA 1
ATOM 889 C C . LEU A 1 111 ? -22.460 28.773 70.382 1.00 78.06 111 LEU A C 1
ATOM 891 O O . LEU A 1 111 ? -22.622 27.937 69.498 1.00 78.06 111 LEU A O 1
ATOM 895 N N . THR A 1 112 ? -22.356 30.075 70.105 1.00 78.00 112 THR A N 1
ATOM 896 C CA . THR A 1 112 ? -22.417 30.611 68.735 1.00 78.00 112 THR A CA 1
ATOM 897 C C . THR A 1 112 ? -21.187 30.196 67.926 1.00 78.00 112 THR A C 1
ATOM 899 O O . THR A 1 112 ? -21.322 29.758 66.785 1.00 78.00 112 THR A O 1
ATOM 902 N N . VAL A 1 113 ? -19.990 30.269 68.517 1.00 77.19 113 VAL A N 1
ATOM 903 C CA . VAL A 1 113 ? -18.732 29.848 67.876 1.00 77.19 113 VAL A CA 1
ATOM 904 C C . VAL A 1 113 ? -18.712 28.338 67.635 1.00 77.19 113 VAL A C 1
ATOM 906 O O . VAL A 1 113 ? -18.369 27.905 66.536 1.00 77.19 113 VAL A O 1
ATOM 909 N N . SER A 1 114 ? -19.121 27.526 68.614 1.00 75.81 114 SER A N 1
ATOM 910 C CA . SER A 1 114 ? -19.202 26.068 68.442 1.00 75.81 114 SER A CA 1
ATOM 911 C C . SER A 1 114 ? -20.281 25.666 67.437 1.00 75.81 114 SER A C 1
ATOM 913 O O . SER A 1 114 ? -20.002 24.860 66.553 1.00 75.81 114 SER A O 1
ATOM 915 N N . GLY A 1 115 ? -21.469 26.276 67.482 1.00 77.19 115 GLY A N 1
ATOM 916 C CA . GLY A 1 115 ? -22.523 26.070 66.486 1.00 77.19 115 GLY A CA 1
ATOM 917 C C . GLY A 1 115 ? -22.075 26.434 65.065 1.00 77.19 115 GLY A C 1
ATOM 918 O O . GLY A 1 115 ? -22.290 25.657 64.134 1.00 77.19 115 GLY A O 1
ATOM 919 N N . GLY A 1 116 ? -21.374 27.561 64.902 1.00 79.81 116 GLY A N 1
ATOM 920 C CA . GLY A 1 116 ? -20.762 27.963 63.632 1.00 79.81 116 GLY A CA 1
ATOM 921 C C . GLY A 1 116 ? -19.699 26.977 63.139 1.00 79.81 116 GLY A C 1
ATOM 922 O O . GLY A 1 116 ? -19.685 26.630 61.958 1.00 79.81 116 GLY A O 1
ATOM 923 N N . LEU A 1 117 ? -18.859 26.457 64.041 1.00 76.94 117 LEU A N 1
ATOM 924 C CA . LEU A 1 117 ? -17.854 25.442 63.715 1.00 76.94 117 LEU A CA 1
ATOM 925 C C . LEU A 1 117 ? -18.500 24.124 63.264 1.00 76.94 117 LEU A C 1
ATOM 927 O O . LEU A 1 117 ? -18.052 23.538 62.281 1.00 76.94 117 LEU A O 1
ATOM 931 N N . VAL A 1 118 ? -19.570 23.672 63.927 1.00 81.25 118 VAL A N 1
ATOM 932 C CA . VAL A 1 118 ? -20.316 22.471 63.513 1.00 81.25 118 VAL A CA 1
ATOM 933 C C . VAL A 1 118 ? -20.928 22.656 62.125 1.00 81.25 118 VAL A C 1
ATOM 935 O O . VAL A 1 118 ? -20.805 21.758 61.289 1.00 81.25 118 VAL A O 1
ATOM 938 N N . LEU A 1 119 ? -21.542 23.809 61.844 1.00 79.56 119 LEU A N 1
ATOM 939 C CA . LEU A 1 119 ? -22.107 24.106 60.524 1.00 79.56 119 LEU A CA 1
ATOM 940 C C . LEU A 1 119 ? -21.031 24.123 59.433 1.00 79.56 119 LEU A C 1
ATOM 942 O O . LEU A 1 119 ? -21.233 23.527 58.377 1.00 79.56 119 LEU A O 1
ATOM 946 N N . LEU A 1 120 ? -19.875 24.738 59.696 1.00 76.00 120 LEU A N 1
ATOM 947 C CA . LEU A 1 120 ? -18.763 24.799 58.748 1.00 76.00 120 LEU A CA 1
ATOM 948 C C . LEU A 1 120 ? -18.150 23.413 58.495 1.00 76.00 120 LEU A C 1
ATOM 950 O O . LEU A 1 120 ? -17.945 23.043 57.343 1.00 76.00 120 LEU A O 1
ATOM 954 N N . LEU A 1 121 ? -17.936 22.608 59.542 1.00 76.25 121 LEU A N 1
ATOM 955 C CA . LEU A 1 121 ? -17.476 21.218 59.417 1.00 76.25 121 LEU A CA 1
ATOM 956 C C . LEU A 1 121 ? -18.474 20.354 58.637 1.00 76.25 121 LEU A C 1
ATOM 958 O O . LEU A 1 121 ? -18.070 19.580 57.771 1.00 76.25 121 LEU A O 1
ATOM 962 N N . THR A 1 122 ? -19.771 20.517 58.901 1.00 78.69 122 THR A N 1
ATOM 963 C CA . THR A 1 122 ? -20.838 19.797 58.188 1.00 78.69 122 THR A CA 1
ATOM 964 C C . THR A 1 122 ? -20.892 20.207 56.717 1.00 78.69 122 THR A C 1
ATOM 966 O O . THR A 1 122 ? -20.992 19.354 55.839 1.00 78.69 122 THR A O 1
ATOM 969 N N . PHE A 1 123 ? -20.777 21.505 56.426 1.00 77.00 123 PHE A N 1
ATOM 970 C CA . PHE A 1 123 ? -20.754 22.022 55.060 1.00 77.00 123 PHE A CA 1
ATOM 971 C C . PHE A 1 123 ? -19.519 21.552 54.280 1.00 77.00 123 PHE A C 1
ATOM 973 O O . PHE A 1 123 ? -19.661 21.090 53.149 1.00 77.00 123 PHE A O 1
ATOM 980 N N . MET A 1 124 ? -18.326 21.617 54.881 1.00 71.81 124 MET A N 1
ATOM 981 C CA . MET A 1 124 ? -17.086 21.138 54.256 1.00 71.81 124 MET A CA 1
ATOM 982 C C . MET A 1 124 ? -17.143 19.639 53.958 1.00 71.81 124 MET A C 1
ATOM 984 O O . MET A 1 124 ? -16.744 19.213 52.878 1.00 71.81 124 MET A O 1
ATOM 988 N N . GLU A 1 125 ? -17.676 18.838 54.880 1.00 76.00 125 GLU A N 1
ATOM 989 C CA . GLU A 1 125 ? -17.829 17.398 54.671 1.00 76.00 125 GLU A CA 1
ATOM 990 C C . GLU A 1 125 ? -18.868 17.086 53.584 1.00 76.00 125 GLU A C 1
ATOM 992 O O . GLU A 1 125 ? -18.655 16.177 52.784 1.00 76.00 125 GLU A O 1
ATOM 997 N N . ASN A 1 126 ? -19.960 17.854 53.509 1.00 74.94 126 ASN A N 1
ATOM 998 C CA . ASN A 1 126 ? -20.952 17.718 52.440 1.00 74.94 126 ASN A CA 1
ATOM 999 C C . ASN A 1 126 ? -20.371 18.077 51.069 1.00 74.94 126 ASN A C 1
ATOM 1001 O O . ASN A 1 126 ? -20.595 17.334 50.119 1.00 74.94 126 ASN A O 1
ATOM 1005 N N . ARG A 1 127 ? -19.592 19.163 50.968 1.00 74.75 127 ARG A N 1
ATOM 1006 C CA . ARG A 1 127 ? -18.857 19.513 49.740 1.00 74.75 127 ARG A CA 1
ATOM 1007 C C . ARG A 1 127 ? -17.893 18.399 49.338 1.00 74.75 127 ARG A C 1
ATOM 1009 O O . ARG A 1 127 ? -17.993 17.887 48.235 1.00 74.75 127 ARG A O 1
ATOM 1016 N N . ARG A 1 128 ? -17.063 17.930 50.274 1.00 73.81 128 ARG A N 1
ATOM 1017 C CA . ARG A 1 128 ? -16.106 16.840 50.035 1.00 73.81 128 ARG A CA 1
ATOM 1018 C C . ARG A 1 128 ? -16.779 15.547 49.564 1.00 73.81 128 ARG A C 1
ATOM 1020 O O . ARG A 1 128 ? -16.241 14.863 48.702 1.00 73.81 128 ARG A O 1
ATOM 1027 N N . LYS A 1 129 ? -17.924 15.176 50.148 1.00 75.56 129 LYS A N 1
ATOM 1028 C CA . LYS A 1 129 ? -18.695 14.000 49.710 1.00 75.56 129 LYS A CA 1
ATOM 1029 C C . LYS A 1 129 ? -19.265 14.197 48.315 1.00 75.56 129 LYS A C 1
ATOM 1031 O O . LYS A 1 129 ? -19.108 13.303 47.500 1.00 75.56 129 LYS A O 1
ATOM 1036 N N . ASN A 1 130 ? -19.854 15.362 48.048 1.00 76.00 130 ASN A N 1
ATOM 1037 C CA . ASN A 1 130 ? -20.393 15.684 46.733 1.00 76.00 130 ASN A CA 1
ATOM 1038 C C . ASN A 1 130 ? -19.320 15.565 45.642 1.00 76.00 130 ASN A C 1
ATOM 1040 O O . ASN A 1 130 ? -19.561 14.907 44.640 1.00 76.00 130 ASN A O 1
ATOM 1044 N N . ASP A 1 131 ? -18.125 16.110 45.881 1.00 69.19 131 ASP A N 1
ATOM 1045 C CA . ASP A 1 131 ? -17.020 16.049 44.917 1.00 69.19 131 ASP A CA 1
ATOM 1046 C C . ASP A 1 131 ? -16.541 14.597 44.684 1.00 69.19 131 ASP A C 1
ATOM 1048 O O . ASP A 1 131 ? -16.248 14.198 43.560 1.00 69.19 131 ASP A O 1
ATOM 1052 N N . ILE A 1 132 ? -16.497 13.763 45.732 1.00 74.44 132 ILE A N 1
ATOM 1053 C CA . ILE A 1 132 ? -16.135 12.337 45.612 1.00 74.44 132 ILE A CA 1
ATOM 1054 C C . ILE A 1 132 ? -17.217 11.533 44.887 1.00 74.44 132 ILE A C 1
ATOM 1056 O O . ILE A 1 132 ? -16.896 10.642 44.101 1.00 74.44 132 ILE A O 1
ATOM 1060 N N . ASP A 1 133 ? -18.484 11.794 45.189 1.00 75.94 133 ASP A N 1
ATOM 1061 C CA . ASP A 1 133 ? -19.607 11.098 44.570 1.00 75.94 133 ASP A CA 1
ATOM 1062 C C . ASP A 1 133 ? -19.717 11.482 43.086 1.00 75.94 133 ASP A C 1
ATOM 1064 O O . ASP A 1 133 ? -19.976 10.618 42.254 1.00 75.94 133 ASP A O 1
ATOM 1068 N N . GLU A 1 134 ? -19.424 12.735 42.729 1.00 75.88 134 GLU A N 1
ATOM 1069 C CA . GLU A 1 134 ? -19.313 13.187 41.339 1.00 75.88 134 GLU A CA 1
ATOM 1070 C C . GLU A 1 134 ? -18.184 12.464 40.588 1.00 75.88 134 GLU A C 1
ATOM 1072 O O . GLU A 1 134 ? -18.423 11.922 39.509 1.00 75.88 134 GLU A O 1
ATOM 1077 N N . LEU A 1 135 ? -16.991 12.358 41.186 1.00 68.19 135 LEU A N 1
ATOM 1078 C CA . LEU A 1 135 ? -15.867 11.609 40.604 1.00 68.19 135 LEU A CA 1
ATOM 1079 C C . LEU A 1 135 ? -16.192 10.123 40.397 1.00 68.19 135 LEU A C 1
ATOM 1081 O O . LEU A 1 135 ? -15.862 9.563 39.356 1.00 68.19 135 LEU A O 1
ATOM 1085 N N . LYS A 1 136 ? -16.863 9.482 41.361 1.00 74.12 136 LYS A N 1
ATOM 1086 C CA . LYS A 1 136 ? -17.295 8.080 41.234 1.00 74.12 136 LYS A CA 1
ATOM 1087 C C . LYS A 1 136 ? -18.356 7.896 40.165 1.00 74.12 136 LYS A C 1
ATOM 1089 O O . LYS A 1 136 ? -18.268 6.955 39.393 1.00 74.12 136 LYS A O 1
ATOM 1094 N N . ASN A 1 137 ? -19.341 8.789 40.107 1.00 77.00 137 ASN A N 1
ATOM 1095 C CA . ASN A 1 137 ? -20.365 8.740 39.070 1.00 77.00 137 ASN A CA 1
ATOM 1096 C C . ASN A 1 137 ? -19.743 8.901 37.677 1.00 77.00 137 ASN A C 1
ATOM 1098 O O . ASN A 1 137 ? -20.181 8.244 36.733 1.00 77.00 137 ASN A O 1
ATOM 1102 N N . LEU A 1 138 ? -18.717 9.748 37.546 1.00 71.44 138 LEU A N 1
ATOM 1103 C CA . LEU A 1 138 ? -17.962 9.901 36.307 1.00 71.44 138 LEU A CA 1
ATOM 1104 C C . LEU A 1 138 ? -17.196 8.617 35.950 1.00 71.44 138 LEU A C 1
ATOM 1106 O O . LEU A 1 138 ? -17.326 8.146 34.824 1.00 71.44 138 LEU A O 1
ATOM 1110 N N . ASP A 1 139 ? -16.468 8.027 36.900 1.00 72.62 139 ASP A N 1
ATOM 1111 C CA . ASP A 1 139 ? -15.733 6.765 36.719 1.00 72.62 139 ASP A CA 1
ATOM 1112 C C . ASP A 1 139 ? -16.667 5.598 36.345 1.00 72.62 139 ASP A C 1
ATOM 1114 O O . ASP A 1 139 ? -16.458 4.917 35.341 1.00 72.62 139 ASP A O 1
ATOM 1118 N N . GLU A 1 140 ? -17.782 5.436 37.065 1.00 75.12 140 GLU A N 1
ATOM 1119 C CA . GLU A 1 140 ? -18.822 4.448 36.752 1.00 75.12 140 GLU A CA 1
ATOM 1120 C C . GLU A 1 140 ? -19.433 4.691 35.364 1.00 75.12 140 GLU A C 1
ATOM 1122 O O . GLU A 1 140 ? -19.689 3.744 34.614 1.00 75.12 140 GLU A O 1
ATOM 1127 N N . SER A 1 141 ? -19.655 5.955 34.987 1.00 73.50 141 SER A N 1
ATOM 1128 C CA . SER A 1 141 ? -20.159 6.319 33.661 1.00 73.50 141 SER A CA 1
ATOM 1129 C C . SER A 1 141 ? -19.157 5.975 32.556 1.00 73.50 141 SER A C 1
ATOM 1131 O O . SER A 1 141 ? -19.561 5.441 31.520 1.00 73.50 141 SER A O 1
ATOM 1133 N N . ILE A 1 142 ? -17.866 6.240 32.768 1.00 72.81 142 ILE A N 1
ATOM 1134 C CA . ILE A 1 142 ? -16.780 5.882 31.846 1.00 72.81 142 ILE A CA 1
ATOM 1135 C C . ILE A 1 142 ? -16.715 4.359 31.707 1.00 72.81 142 ILE A C 1
ATOM 1137 O O . ILE A 1 142 ? -16.826 3.837 30.597 1.00 72.81 142 ILE A O 1
ATOM 1141 N N . GLN A 1 143 ? -16.665 3.620 32.817 1.00 74.94 143 GLN A N 1
ATOM 1142 C CA . GLN A 1 143 ? -16.645 2.155 32.812 1.00 74.94 143 GLN A CA 1
ATOM 1143 C C . GLN A 1 143 ? -17.870 1.563 32.094 1.00 74.94 143 GLN A C 1
ATOM 1145 O O . GLN A 1 143 ? -17.760 0.601 31.323 1.00 74.94 143 GLN A O 1
ATOM 1150 N N . LYS A 1 144 ? -19.050 2.160 32.288 1.00 75.88 144 LYS A N 1
ATOM 1151 C CA . LYS A 1 144 ? -20.272 1.779 31.573 1.00 75.88 144 LYS A CA 1
ATOM 1152 C C . LYS A 1 144 ? -20.170 2.052 30.070 1.00 75.88 144 LYS A C 1
ATOM 1154 O O . LYS A 1 144 ? -20.630 1.247 29.265 1.00 75.88 144 LYS A O 1
ATOM 1159 N N . LEU A 1 145 ? -19.556 3.161 29.668 1.00 75.19 145 LEU A N 1
ATOM 1160 C CA . LEU A 1 145 ? -19.283 3.465 28.261 1.00 75.19 145 LEU A CA 1
ATOM 1161 C C . LEU A 1 145 ? -18.341 2.431 27.629 1.00 75.19 145 LEU A C 1
ATOM 1163 O O . LEU A 1 145 ? -18.670 1.894 26.568 1.00 75.19 145 LEU A O 1
ATOM 1167 N N . HIS A 1 146 ? -17.232 2.097 28.299 1.00 75.12 146 HIS A N 1
ATOM 1168 C CA . HIS A 1 146 ? -16.286 1.067 27.847 1.00 75.12 146 HIS A CA 1
ATOM 1169 C C . HIS A 1 146 ? -16.975 -0.291 27.681 1.00 75.12 146 HIS A C 1
ATOM 1171 O O . HIS A 1 146 ? -16.905 -0.900 26.614 1.00 75.12 146 HIS A O 1
ATOM 1177 N N . THR A 1 147 ? -17.703 -0.749 28.701 1.00 74.00 147 THR A N 1
ATOM 1178 C CA . THR A 1 147 ? -18.431 -2.030 28.651 1.00 74.00 147 THR A CA 1
ATOM 1179 C C . THR A 1 147 ? -19.476 -2.054 27.534 1.00 74.00 147 THR A C 1
ATOM 1181 O O . THR A 1 147 ? -19.502 -3.006 26.755 1.00 74.00 147 THR A O 1
ATOM 1184 N N . ASN A 1 148 ? -20.246 -0.975 27.355 1.00 78.50 148 ASN A N 1
ATOM 1185 C CA . ASN A 1 148 ? -21.196 -0.843 26.246 1.00 78.50 148 ASN A CA 1
ATOM 1186 C C . ASN A 1 148 ? -20.514 -0.875 24.867 1.00 78.50 148 ASN A C 1
ATOM 1188 O O . ASN A 1 148 ? -21.080 -1.409 23.911 1.00 78.50 148 ASN A O 1
ATOM 1192 N N . ARG A 1 149 ? -19.327 -0.270 24.710 1.00 78.94 149 ARG A N 1
ATOM 1193 C CA . ARG A 1 149 ? -18.556 -0.350 23.456 1.00 78.94 149 ARG A CA 1
ATOM 1194 C C . ARG A 1 149 ? -18.048 -1.768 23.207 1.00 78.94 149 ARG A C 1
ATOM 1196 O O . ARG A 1 149 ? -18.201 -2.252 22.091 1.00 78.94 149 ARG A O 1
ATOM 1203 N N . HIS A 1 150 ? -17.519 -2.456 24.218 1.00 78.31 150 HIS A N 1
ATOM 1204 C CA . HIS A 1 150 ? -17.065 -3.844 24.082 1.00 78.31 150 HIS A CA 1
ATOM 1205 C C . HIS A 1 150 ? -18.210 -4.818 23.777 1.00 78.31 150 HIS A C 1
ATOM 1207 O O . HIS A 1 150 ? -18.033 -5.719 22.957 1.00 78.31 150 HIS A O 1
ATOM 1213 N N . GLU A 1 151 ? -19.391 -4.629 24.370 1.00 79.81 15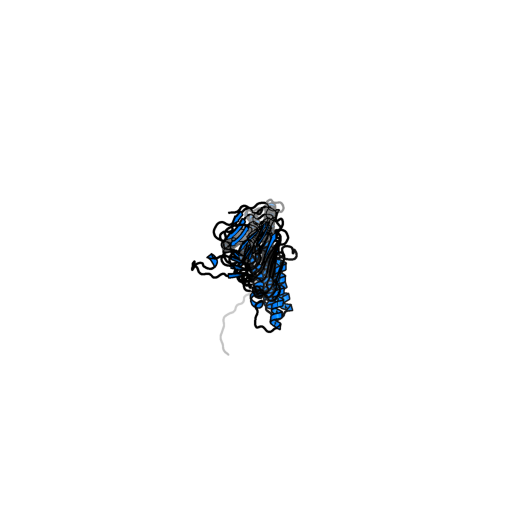1 GLU A N 1
ATOM 1214 C CA . GLU A 1 151 ? -20.576 -5.439 24.067 1.00 79.81 151 GLU A CA 1
ATOM 1215 C C . GLU A 1 151 ? -21.033 -5.234 22.615 1.00 79.81 151 GLU A C 1
ATOM 1217 O O . GLU A 1 151 ? -21.199 -6.205 21.872 1.00 79.81 151 GLU A O 1
ATOM 1222 N N . ARG A 1 152 ? -21.155 -3.971 22.171 1.00 79.94 152 ARG A N 1
ATOM 1223 C CA . ARG A 1 152 ? -21.466 -3.635 20.769 1.00 79.94 152 ARG A CA 1
ATOM 1224 C C . ARG A 1 152 ? -20.415 -4.193 19.806 1.00 79.94 152 ARG A C 1
ATOM 1226 O O . ARG A 1 152 ? -20.787 -4.772 18.791 1.00 79.94 152 ARG A O 1
ATOM 1233 N N . ASN A 1 153 ? -19.131 -4.065 20.141 1.00 80.62 153 ASN A N 1
ATOM 1234 C CA . ASN A 1 153 ? -18.022 -4.592 19.347 1.00 80.62 153 ASN A CA 1
ATOM 1235 C C . ASN A 1 153 ? -18.126 -6.119 19.210 1.00 80.62 153 ASN A C 1
ATOM 1237 O O . ASN A 1 153 ? -18.194 -6.630 18.099 1.00 80.62 153 ASN A O 1
ATOM 1241 N N . THR A 1 154 ? -18.256 -6.843 20.324 1.00 80.06 154 THR A N 1
ATOM 1242 C CA . THR A 1 154 ? -18.371 -8.313 20.337 1.00 80.06 154 THR A CA 1
ATOM 1243 C C . THR A 1 154 ? -19.551 -8.791 19.495 1.00 80.06 154 THR A C 1
ATOM 1245 O O . THR A 1 154 ? -19.406 -9.697 18.675 1.00 80.06 154 THR A O 1
ATOM 1248 N N . LYS A 1 155 ? -20.708 -8.137 19.637 1.00 81.75 155 LYS A N 1
ATOM 1249 C CA . LYS A 1 155 ? -21.904 -8.455 18.856 1.00 81.75 155 LYS A CA 1
ATOM 1250 C C . LYS A 1 155 ? -21.705 -8.206 17.361 1.00 81.75 155 LYS A C 1
ATOM 1252 O O . LYS A 1 155 ? -22.126 -9.021 16.545 1.00 81.75 155 LYS A O 1
ATOM 1257 N N . SER A 1 156 ? -21.070 -7.098 16.985 1.00 84.56 156 SER A N 1
ATOM 1258 C CA . SER A 1 156 ? -20.785 -6.811 15.577 1.00 84.56 156 SER A CA 1
ATOM 1259 C C . SER A 1 156 ? -19.751 -7.779 15.001 1.00 84.56 156 SER A C 1
ATOM 1261 O O . SER A 1 156 ? -19.916 -8.236 13.876 1.00 84.56 156 SER A O 1
ATOM 1263 N N . ILE A 1 157 ? -18.744 -8.188 15.775 1.00 80.56 157 ILE A N 1
ATOM 1264 C CA . ILE A 1 157 ? -17.809 -9.246 15.368 1.00 80.56 157 ILE A CA 1
ATOM 1265 C C . ILE A 1 157 ? -18.577 -10.540 15.074 1.00 80.56 157 ILE A C 1
ATOM 1267 O O . ILE A 1 157 ? -18.444 -11.090 13.984 1.00 80.56 157 ILE A O 1
ATOM 1271 N N . GLU A 1 158 ? -19.438 -10.993 15.987 1.00 79.75 158 GLU A N 1
ATOM 1272 C CA . GLU A 1 158 ? -20.246 -12.205 15.793 1.00 79.75 158 GLU A CA 1
ATOM 1273 C C . GLU A 1 158 ? -21.121 -12.126 14.530 1.00 79.75 158 GLU A C 1
ATOM 1275 O O . GLU A 1 158 ? -21.162 -13.063 13.731 1.00 79.75 158 GLU A O 1
ATOM 1280 N N . LEU A 1 159 ? -21.775 -10.983 14.304 1.00 81.50 159 LEU A N 1
ATOM 1281 C CA . LEU A 1 159 ? -22.603 -10.761 13.118 1.00 81.50 159 LEU A CA 1
ATOM 1282 C C . LEU A 1 159 ? -21.783 -10.704 11.823 1.00 81.50 159 LEU A C 1
ATOM 1284 O O . LEU A 1 159 ? -22.254 -11.198 10.797 1.00 81.50 159 LEU A O 1
ATOM 1288 N N . MET A 1 160 ? -20.568 -10.155 11.854 1.00 83.00 160 MET A N 1
ATOM 1289 C CA . MET A 1 160 ? -19.679 -10.079 10.690 1.00 83.00 160 MET A CA 1
ATOM 1290 C C . MET A 1 160 ? -19.248 -11.471 10.209 1.00 83.00 160 MET A C 1
ATOM 1292 O O . MET A 1 160 ? -19.162 -11.701 9.007 1.00 83.00 160 MET A O 1
ATOM 1296 N N . PHE A 1 161 ? -19.037 -12.420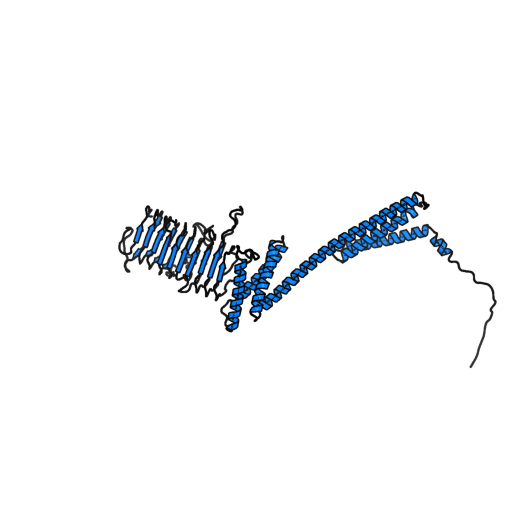 11.125 1.00 77.75 161 PHE A N 1
ATOM 1297 C CA . PHE A 1 161 ? -18.724 -13.816 10.786 1.00 77.75 161 PHE A CA 1
ATOM 1298 C C . PHE A 1 161 ? -19.972 -14.701 10.608 1.00 77.75 161 PHE A C 1
ATOM 1300 O O . PHE A 1 161 ? -19.851 -15.906 10.383 1.00 77.75 161 PHE A O 1
ATOM 1307 N N . SER A 1 162 ? -21.178 -14.128 10.687 1.00 73.19 162 SER A N 1
ATOM 1308 C CA . SER A 1 162 ? -22.423 -14.867 10.459 1.00 73.19 162 SER A CA 1
ATOM 1309 C C . SER A 1 162 ? -22.650 -15.169 8.971 1.00 73.19 162 SER A C 1
ATOM 1311 O O . SER A 1 162 ? -22.010 -14.597 8.094 1.00 73.19 162 SER A O 1
ATOM 1313 N N . SER A 1 163 ? -23.594 -16.057 8.659 1.00 67.25 163 SER A N 1
ATOM 1314 C CA . SER A 1 163 ? -23.982 -16.390 7.278 1.00 67.25 163 SER A CA 1
ATOM 1315 C C . SER A 1 163 ? -24.991 -15.411 6.654 1.00 67.25 163 SER A C 1
ATOM 1317 O O . SER A 1 163 ? -25.441 -15.625 5.528 1.00 67.25 163 SER A O 1
ATOM 1319 N N . ASN A 1 164 ? -25.382 -14.348 7.366 1.00 77.81 164 ASN A N 1
ATOM 1320 C CA . ASN A 1 164 ? -26.390 -13.390 6.913 1.00 77.81 164 ASN A CA 1
ATOM 1321 C C . ASN A 1 164 ? -25.735 -12.128 6.331 1.00 77.81 164 ASN A C 1
ATOM 1323 O O . ASN A 1 164 ? -25.303 -11.246 7.072 1.00 77.81 164 ASN A O 1
ATOM 1327 N N . THR A 1 165 ? -25.733 -12.014 5.000 1.00 75.94 165 THR A N 1
ATOM 1328 C CA . THR A 1 165 ? -25.049 -10.939 4.268 1.00 75.94 165 THR A CA 1
ATOM 1329 C C . THR A 1 165 ? -25.437 -9.515 4.697 1.00 75.94 165 THR A C 1
ATOM 1331 O O . THR A 1 165 ? -24.534 -8.762 5.063 1.00 75.94 165 THR A O 1
ATOM 1334 N N . PRO A 1 166 ? -26.727 -9.109 4.715 1.00 81.50 166 PRO A N 1
ATOM 1335 C CA . PRO A 1 166 ? -27.118 -7.803 5.252 1.00 81.50 166 PRO A CA 1
ATOM 1336 C C . PRO A 1 166 ? -26.648 -7.546 6.687 1.00 81.50 166 PRO A C 1
ATOM 1338 O O . PRO A 1 166 ? -26.227 -6.434 7.000 1.00 81.50 166 PRO A O 1
ATOM 1341 N N . ALA A 1 167 ? -26.712 -8.559 7.557 1.00 79.94 167 ALA A N 1
ATOM 1342 C CA . ALA A 1 167 ? -26.295 -8.415 8.948 1.00 79.94 167 ALA A CA 1
ATOM 1343 C C . ALA A 1 167 ? -24.777 -8.234 9.066 1.00 79.94 167 ALA A C 1
ATOM 1345 O O . ALA A 1 167 ? -24.331 -7.379 9.825 1.00 79.94 167 ALA A O 1
ATOM 1346 N N . ALA A 1 168 ? -23.996 -8.974 8.279 1.00 84.75 168 ALA A N 1
ATOM 1347 C CA . ALA A 1 168 ? -22.545 -8.861 8.257 1.00 84.75 168 ALA A CA 1
ATOM 1348 C C . ALA A 1 168 ? -22.075 -7.516 7.689 1.00 84.75 168 ALA A C 1
ATOM 1350 O O . ALA A 1 168 ? -21.232 -6.858 8.289 1.00 84.75 168 ALA A O 1
ATOM 1351 N N . VAL A 1 169 ? -22.676 -7.053 6.589 1.00 89.12 169 VAL A N 1
ATOM 1352 C CA . VAL A 1 169 ? -22.411 -5.718 6.026 1.00 89.12 169 VAL A CA 1
ATOM 1353 C C . VAL A 1 169 ? -22.785 -4.622 7.031 1.00 89.12 169 VAL A C 1
ATOM 1355 O O . VAL A 1 169 ? -21.996 -3.714 7.283 1.00 89.12 169 VAL A O 1
ATOM 1358 N N . SER A 1 170 ? -23.952 -4.727 7.679 1.00 86.81 170 SER A N 1
ATOM 1359 C CA . SER A 1 170 ? -24.341 -3.803 8.754 1.00 86.81 170 SER A CA 1
ATOM 1360 C C . SER A 1 170 ? -23.360 -3.833 9.929 1.00 86.81 170 SER A C 1
ATOM 1362 O O . SER A 1 170 ? -23.131 -2.802 10.563 1.00 86.81 170 SER A O 1
ATOM 1364 N N . ALA A 1 171 ? -22.799 -5.000 10.237 1.00 88.25 171 ALA A N 1
ATOM 1365 C CA . ALA A 1 171 ? -21.817 -5.156 11.294 1.00 88.25 171 ALA A CA 1
ATOM 1366 C C . ALA A 1 171 ? -20.474 -4.508 10.938 1.00 88.25 171 ALA A C 1
ATOM 1368 O O . ALA A 1 171 ? -19.887 -3.874 11.810 1.00 88.25 171 ALA A O 1
ATOM 1369 N N . VAL A 1 172 ? -20.035 -4.573 9.674 1.00 93.69 172 VAL A N 1
ATOM 1370 C CA . VAL A 1 172 ? -18.852 -3.839 9.185 1.00 93.69 172 VAL A CA 1
ATOM 1371 C C . VAL A 1 172 ? -19.006 -2.343 9.448 1.00 93.69 172 VAL A C 1
ATOM 1373 O O . VAL A 1 172 ? -18.161 -1.766 10.126 1.00 93.69 172 VAL A O 1
ATOM 1376 N N . TYR A 1 173 ? -20.119 -1.730 9.029 1.00 92.62 173 TYR A N 1
ATOM 1377 C CA . TYR A 1 173 ? -20.370 -0.308 9.306 1.00 92.62 173 TYR A CA 1
ATOM 1378 C C . TYR A 1 173 ? -20.371 0.003 10.807 1.00 92.62 173 TYR A C 1
ATOM 1380 O O . TYR A 1 173 ? -19.810 1.009 11.241 1.00 92.62 173 TYR A O 1
ATOM 1388 N N . SER A 1 174 ? -20.969 -0.871 11.625 1.00 92.06 174 SER A N 1
ATOM 1389 C CA . SER A 1 174 ? -20.946 -0.703 13.078 1.00 92.06 174 SER A CA 1
ATOM 1390 C C . SER A 1 174 ? -19.530 -0.774 13.651 1.00 92.06 174 SER A C 1
ATOM 1392 O O . SER A 1 174 ? -19.227 0.005 14.549 1.00 92.06 174 SER A O 1
ATOM 1394 N N . LEU A 1 175 ? -18.683 -1.693 13.181 1.00 93.62 175 LEU A N 1
ATOM 1395 C CA . LEU A 1 175 ? -17.296 -1.823 13.634 1.00 93.62 175 LEU A CA 1
ATOM 1396 C C . LEU A 1 175 ? -16.471 -0.606 13.226 1.00 93.62 175 LEU A C 1
ATOM 1398 O O . LEU A 1 175 ? -15.778 -0.042 14.067 1.00 93.62 175 LEU A O 1
ATOM 1402 N N . CYS A 1 176 ? -16.599 -0.158 11.978 1.00 94.50 176 CYS A N 1
ATOM 1403 C CA . CYS A 1 176 ? -15.929 1.043 11.492 1.00 94.50 176 CYS A CA 1
ATOM 1404 C C . CYS A 1 176 ? -16.319 2.284 12.311 1.00 94.50 176 CYS A C 1
ATOM 1406 O O . CYS A 1 176 ? -15.439 3.030 12.727 1.00 94.50 176 CYS A O 1
ATOM 1408 N N . ASN A 1 177 ? -17.602 2.454 12.649 1.00 92.44 177 ASN A N 1
ATOM 1409 C CA . ASN A 1 177 ? -18.047 3.553 13.512 1.00 92.44 177 ASN A CA 1
ATOM 1410 C C . ASN A 1 177 ? -17.487 3.454 14.941 1.00 92.44 177 ASN A C 1
ATOM 1412 O O . ASN A 1 177 ? -17.110 4.468 15.518 1.00 92.44 177 ASN A O 1
ATOM 1416 N N . ILE A 1 178 ? -17.412 2.253 15.528 1.00 92.00 178 ILE A N 1
ATOM 1417 C CA . ILE A 1 178 ? -16.806 2.073 16.861 1.00 92.00 178 ILE A CA 1
ATOM 1418 C C . ILE A 1 178 ? -15.299 2.370 16.805 1.00 92.00 178 ILE A C 1
ATOM 1420 O O . ILE A 1 178 ? -14.764 2.986 17.723 1.00 92.00 178 ILE A O 1
ATOM 1424 N N . ALA A 1 179 ? -14.610 1.969 15.735 1.00 93.56 179 ALA A N 1
ATOM 1425 C CA . ALA A 1 179 ? -13.209 2.320 15.522 1.00 93.56 179 ALA A CA 1
ATOM 1426 C C . ALA A 1 179 ? -13.018 3.837 15.359 1.00 93.56 179 ALA A C 1
ATOM 1428 O O . ALA A 1 179 ? -12.077 4.375 15.933 1.00 93.56 179 ALA A O 1
ATOM 1429 N N . ASP A 1 180 ? -13.931 4.538 14.680 1.00 92.31 180 ASP A N 1
ATOM 1430 C CA . ASP A 1 180 ? -13.933 6.006 14.607 1.00 92.31 180 ASP A CA 1
ATOM 1431 C C . ASP A 1 180 ? -14.153 6.655 15.983 1.00 92.31 180 ASP A C 1
ATOM 1433 O O . ASP A 1 180 ? -13.472 7.621 16.323 1.00 92.31 180 ASP A O 1
ATOM 1437 N N . GLU A 1 181 ? -15.063 6.119 16.810 1.00 90.81 181 GLU A N 1
ATOM 1438 C CA . GLU A 1 181 ? -15.253 6.580 18.196 1.00 90.81 181 GLU A CA 1
ATOM 1439 C C . GLU A 1 181 ? -13.935 6.493 18.988 1.00 90.81 181 GLU A C 1
ATOM 1441 O O . GLU A 1 181 ? -13.526 7.481 19.600 1.00 90.81 181 GLU A O 1
ATOM 1446 N N . TRP A 1 182 ? -13.254 5.342 18.941 1.00 91.25 182 TRP A N 1
ATOM 1447 C CA . TRP A 1 182 ? -11.962 5.143 19.610 1.00 91.25 182 TRP A CA 1
ATOM 1448 C C . TRP A 1 182 ? -10.848 6.004 19.020 1.00 91.25 182 TRP A C 1
ATOM 1450 O O . TRP A 1 182 ? -10.043 6.557 19.765 1.00 91.25 182 TRP A O 1
ATOM 1460 N N . ALA A 1 183 ? -10.808 6.155 17.697 1.00 90.56 183 ALA A N 1
ATOM 1461 C CA . ALA A 1 183 ? -9.796 6.960 17.033 1.00 90.56 183 ALA A CA 1
ATOM 1462 C C . ALA A 1 183 ? -9.934 8.444 17.383 1.00 90.56 183 ALA A C 1
ATOM 1464 O O . ALA A 1 183 ? -8.937 9.097 17.680 1.00 90.56 183 ALA A O 1
ATOM 1465 N N . ASN A 1 184 ? -11.164 8.961 17.423 1.00 88.81 184 ASN A N 1
ATOM 1466 C CA . ASN A 1 184 ? -11.430 10.327 17.867 1.00 88.81 184 ASN A CA 1
ATOM 1467 C C . ASN A 1 184 ? -11.080 10.525 19.344 1.00 88.81 184 ASN A C 1
ATOM 1469 O O . ASN A 1 184 ? -10.585 11.586 19.711 1.00 88.81 184 ASN A O 1
ATOM 1473 N N . GLU A 1 185 ? -11.341 9.537 20.200 1.00 86.19 185 GLU A N 1
ATOM 1474 C CA . GLU A 1 185 ? -10.959 9.611 21.612 1.00 86.19 185 GLU A CA 1
ATOM 1475 C C . GLU A 1 185 ? -9.440 9.634 21.782 1.00 86.19 185 GLU A C 1
ATOM 1477 O O . GLU A 1 185 ? -8.935 10.468 22.530 1.00 86.19 185 GLU A O 1
ATOM 1482 N N . ALA A 1 186 ? -8.710 8.818 21.013 1.00 86.06 186 ALA A N 1
ATOM 1483 C CA . ALA A 1 186 ? -7.253 8.845 20.990 1.00 86.06 186 ALA A CA 1
ATOM 1484 C C . ALA A 1 186 ? -6.735 10.249 20.643 1.00 86.06 186 ALA A C 1
ATOM 1486 O O . ALA A 1 186 ? -5.997 10.832 21.428 1.00 86.06 186 ALA A O 1
ATOM 1487 N N . THR A 1 187 ? -7.215 10.849 19.548 1.00 83.12 187 THR A N 1
ATOM 1488 C CA . THR A 1 187 ? -6.791 12.193 19.113 1.00 83.12 187 THR A CA 1
ATOM 1489 C C . THR A 1 187 ? -7.110 13.310 20.118 1.00 83.12 187 THR A C 1
ATOM 1491 O O . THR A 1 187 ? -6.433 14.334 20.120 1.00 83.12 187 THR A O 1
ATOM 1494 N N . ASN A 1 188 ? -8.141 13.151 20.954 1.00 80.62 188 ASN A N 1
ATOM 1495 C CA . ASN A 1 188 ? -8.602 14.189 21.886 1.00 80.62 188 ASN A CA 1
ATOM 1496 C C . ASN A 1 188 ? -8.153 13.968 23.343 1.00 80.62 188 ASN A C 1
ATOM 1498 O O . ASN A 1 188 ? -8.555 14.736 24.218 1.00 80.62 188 ASN A O 1
ATOM 1502 N N . SER A 1 189 ? -7.379 12.920 23.628 1.00 76.56 189 SER A N 1
ATOM 1503 C CA . SER A 1 189 ? -6.968 12.552 24.988 1.00 76.56 189 SER A CA 1
ATOM 1504 C C . SER A 1 189 ? -5.472 12.780 25.210 1.00 76.56 189 SER A C 1
ATOM 1506 O O . SER A 1 189 ? -4.697 12.805 24.264 1.00 76.56 189 SER A O 1
ATOM 1508 N N . GLU A 1 190 ? -5.061 12.973 26.467 1.00 75.12 190 GLU A N 1
ATOM 1509 C CA . GLU A 1 190 ? -3.649 13.131 26.835 1.00 75.12 190 GLU A CA 1
ATOM 1510 C C . GLU A 1 190 ? -3.104 11.841 27.482 1.00 75.12 190 GLU A C 1
ATOM 1512 O O . GLU A 1 190 ? -3.764 11.222 28.325 1.00 75.12 190 GLU A O 1
ATOM 1517 N N . ASN A 1 191 ? -1.858 11.482 27.156 1.00 68.94 191 ASN A N 1
ATOM 1518 C CA . ASN A 1 191 ? -1.058 10.435 27.807 1.00 68.94 191 ASN A CA 1
ATOM 1519 C C . ASN A 1 191 ? -1.632 9.000 27.685 1.00 68.94 191 ASN A C 1
ATOM 1521 O O . ASN A 1 191 ? -1.703 8.433 26.599 1.00 68.94 191 ASN A O 1
ATOM 1525 N N . GLU A 1 192 ? -1.981 8.349 28.802 1.00 67.81 192 GLU A N 1
ATOM 1526 C CA . GLU A 1 192 ? -2.314 6.912 28.842 1.00 67.81 192 GLU A CA 1
ATOM 1527 C C . GLU A 1 192 ? -3.652 6.573 28.162 1.00 67.81 192 GLU A C 1
ATOM 1529 O O . GLU A 1 192 ? -3.807 5.493 27.585 1.00 67.81 192 GLU A O 1
ATOM 1534 N N . ASN A 1 193 ? -4.610 7.505 28.186 1.00 71.88 193 ASN A N 1
ATOM 1535 C CA . ASN A 1 193 ? -5.920 7.323 27.557 1.00 71.88 193 ASN A CA 1
ATOM 1536 C C . ASN A 1 193 ? -5.827 7.327 26.024 1.00 71.88 193 ASN A C 1
ATOM 1538 O O . ASN A 1 193 ? -6.574 6.595 25.367 1.00 71.88 193 ASN A O 1
ATOM 1542 N N . GLU A 1 194 ? -4.860 8.064 25.470 1.00 78.44 194 GLU A N 1
ATOM 1543 C CA . GLU A 1 194 ? -4.565 8.082 24.036 1.00 78.44 194 GLU A CA 1
ATOM 1544 C C . GLU A 1 194 ? -4.069 6.711 23.586 1.00 78.44 194 GLU A C 1
ATOM 1546 O O . GLU A 1 194 ? -4.618 6.118 22.655 1.00 78.44 194 GLU A O 1
ATOM 1551 N N . HIS A 1 195 ? -3.089 6.156 24.306 1.00 78.31 195 HIS A N 1
ATOM 1552 C CA . HIS A 1 195 ? -2.517 4.853 23.982 1.00 78.31 195 HIS A CA 1
ATOM 1553 C C . HIS A 1 195 ? -3.558 3.727 24.046 1.00 78.31 195 HIS A C 1
ATOM 1555 O O . HIS A 1 195 ? -3.615 2.878 23.151 1.00 78.31 195 HIS A O 1
ATOM 1561 N N . ASN A 1 196 ? -4.404 3.725 25.079 1.00 84.88 196 ASN A N 1
ATOM 1562 C CA . ASN A 1 196 ? -5.459 2.724 25.232 1.00 84.88 196 ASN A CA 1
ATOM 1563 C C . ASN A 1 196 ? -6.510 2.834 24.118 1.00 84.88 196 ASN A C 1
ATOM 1565 O O . ASN A 1 196 ? -6.838 1.827 23.491 1.00 84.88 196 ASN A O 1
ATOM 1569 N N . SER A 1 197 ? -6.979 4.046 23.814 1.00 87.06 197 SER A N 1
ATOM 1570 C CA . SER A 1 197 ? -7.973 4.278 22.757 1.00 87.06 197 SER A CA 1
ATOM 1571 C C . SER A 1 197 ? -7.429 3.926 21.372 1.00 87.06 197 SER A C 1
ATOM 1573 O O . SER A 1 197 ? -8.099 3.245 20.594 1.00 87.06 197 SER A O 1
ATOM 1575 N N . HIS A 1 198 ? -6.175 4.290 21.086 1.00 90.00 198 HIS A N 1
ATOM 1576 C CA . HIS A 1 198 ? -5.499 3.915 19.846 1.00 90.00 198 HIS A CA 1
ATOM 1577 C C . HIS A 1 198 ? -5.391 2.387 19.710 1.00 90.00 198 HIS A C 1
ATOM 1579 O O . HIS A 1 198 ? -5.647 1.826 18.644 1.00 90.00 198 HIS A O 1
ATOM 1585 N N . LYS A 1 199 ? -5.069 1.679 20.800 1.00 90.69 199 LYS A N 1
ATOM 1586 C CA . LYS A 1 199 ? -4.990 0.212 20.809 1.00 90.69 199 LYS A CA 1
ATOM 1587 C C . LYS A 1 199 ? -6.344 -0.450 20.536 1.00 90.69 199 LYS A C 1
ATOM 1589 O O . LYS A 1 199 ? -6.387 -1.447 19.814 1.00 90.69 199 LYS A O 1
ATOM 1594 N N . GLU A 1 200 ? -7.436 0.093 21.069 1.00 90.88 200 GLU A N 1
ATOM 1595 C CA . GLU A 1 200 ? -8.793 -0.409 20.814 1.00 90.88 200 GLU A CA 1
ATOM 1596 C C . GLU A 1 200 ? -9.226 -0.185 19.358 1.00 90.88 200 GLU A C 1
ATOM 1598 O O . GLU A 1 200 ? -9.685 -1.126 18.703 1.00 90.88 200 GLU A O 1
ATOM 1603 N N . ALA A 1 201 ? -8.996 1.011 18.803 1.00 93.75 201 ALA A N 1
ATOM 1604 C CA . ALA A 1 201 ? -9.222 1.277 17.380 1.00 93.75 201 ALA A CA 1
ATOM 1605 C C . ALA A 1 201 ? -8.405 0.317 16.494 1.00 93.75 201 ALA A C 1
ATOM 1607 O O . ALA A 1 201 ? -8.959 -0.348 15.615 1.00 93.75 201 ALA A O 1
ATOM 1608 N N . GLN A 1 202 ? -7.109 0.148 16.785 1.00 95.19 202 GLN A N 1
ATOM 1609 C CA . GLN A 1 202 ? -6.237 -0.786 16.067 1.00 95.19 202 GLN A CA 1
ATOM 1610 C C . GLN A 1 202 ? -6.724 -2.240 16.173 1.00 95.19 202 GLN A C 1
ATOM 1612 O O . GLN A 1 202 ? -6.614 -2.994 15.206 1.00 95.19 202 GLN A O 1
ATOM 1617 N N . SER A 1 203 ? -7.271 -2.652 17.320 1.00 92.19 203 SER A N 1
ATOM 1618 C CA . SER A 1 203 ? -7.836 -3.994 17.519 1.00 92.19 203 SER A CA 1
ATOM 1619 C C . SER A 1 203 ? -9.011 -4.255 16.573 1.00 92.19 203 SER A C 1
ATOM 1621 O O . SER A 1 203 ? -9.055 -5.291 15.907 1.00 92.19 203 SER A O 1
ATOM 1623 N N . ILE A 1 204 ? -9.919 -3.287 16.428 1.00 93.06 204 ILE A N 1
ATOM 1624 C CA . ILE A 1 204 ? -11.055 -3.394 15.502 1.00 93.06 204 ILE A CA 1
ATOM 1625 C C . ILE A 1 204 ? -10.573 -3.427 14.047 1.00 93.06 204 ILE A C 1
ATOM 1627 O O . ILE A 1 204 ? -11.006 -4.284 13.274 1.00 93.06 204 ILE A O 1
ATOM 1631 N N . ILE A 1 205 ? -9.620 -2.566 13.679 1.00 95.38 205 ILE A N 1
ATOM 1632 C CA . ILE A 1 205 ? -9.009 -2.562 12.338 1.00 95.38 205 ILE A CA 1
ATOM 1633 C C . ILE A 1 205 ? -8.348 -3.914 12.037 1.00 95.38 205 ILE A C 1
ATOM 1635 O O . ILE A 1 205 ? -8.506 -4.453 10.940 1.00 95.38 205 ILE A O 1
ATOM 1639 N N . ASN A 1 206 ? -7.672 -4.519 13.019 1.00 93.69 206 ASN A N 1
ATOM 1640 C CA . ASN A 1 206 ? -7.078 -5.849 12.884 1.00 93.69 206 ASN A CA 1
ATOM 1641 C C . ASN A 1 206 ? -8.133 -6.935 12.645 1.00 93.69 206 ASN A C 1
ATOM 1643 O O . ASN A 1 206 ? -7.874 -7.863 11.875 1.00 93.69 206 ASN A O 1
ATOM 1647 N N . VAL A 1 207 ? -9.308 -6.840 13.272 1.00 91.75 207 VAL A N 1
ATOM 1648 C CA . VAL A 1 207 ? -10.421 -7.773 13.037 1.00 91.75 207 VAL A CA 1
ATOM 1649 C C . VAL A 1 207 ? -10.937 -7.651 11.602 1.00 91.75 207 VAL A C 1
ATOM 1651 O O . VAL A 1 207 ? -11.067 -8.669 10.920 1.00 91.75 207 VAL A O 1
ATOM 1654 N N . LEU A 1 208 ? -11.138 -6.426 11.108 1.00 94.69 208 LEU A N 1
ATOM 1655 C CA . LEU A 1 208 ? -11.542 -6.160 9.721 1.00 94.69 208 LEU A CA 1
ATOM 1656 C C . LEU A 1 208 ? -10.511 -6.699 8.711 1.00 94.69 208 LEU A C 1
ATOM 1658 O O . LEU A 1 208 ? -10.858 -7.419 7.774 1.00 94.69 208 LEU A O 1
ATOM 1662 N N . CYS A 1 209 ? -9.225 -6.424 8.940 1.00 92.94 209 CYS A N 1
ATOM 1663 C CA . CYS A 1 209 ? -8.128 -6.936 8.116 1.00 92.94 209 CYS A CA 1
ATOM 1664 C C . CYS A 1 209 ? -8.036 -8.469 8.159 1.00 92.94 209 CYS A C 1
ATOM 1666 O O . CYS A 1 209 ? -7.763 -9.118 7.151 1.00 92.94 209 CYS A O 1
ATOM 1668 N N . THR A 1 210 ? -8.283 -9.073 9.323 1.00 88.94 210 THR A N 1
ATOM 1669 C CA . THR A 1 210 ? -8.287 -10.533 9.480 1.00 88.94 210 THR A CA 1
ATOM 1670 C C . THR A 1 210 ? -9.427 -11.166 8.696 1.00 88.94 210 THR A C 1
ATOM 1672 O O . THR A 1 210 ? -9.187 -12.155 8.011 1.00 88.94 210 THR A O 1
ATOM 1675 N N . TYR A 1 211 ? -10.621 -10.564 8.694 1.00 87.50 211 TYR A N 1
ATOM 1676 C CA . TYR A 1 211 ? -11.711 -11.028 7.836 1.00 87.50 211 TYR A CA 1
ATOM 1677 C C . TYR A 1 211 ? -11.284 -11.060 6.361 1.00 87.50 211 TYR A C 1
ATOM 1679 O O . TYR A 1 211 ? -11.442 -12.083 5.699 1.00 87.50 211 TYR A O 1
ATOM 1687 N N . ILE A 1 212 ? -10.668 -9.982 5.862 1.00 91.12 212 ILE A N 1
ATOM 1688 C CA . ILE A 1 212 ? -10.165 -9.924 4.481 1.00 91.12 212 ILE A CA 1
ATOM 1689 C C . ILE A 1 212 ? -9.117 -11.018 4.209 1.00 91.12 212 ILE A C 1
ATOM 1691 O O . ILE A 1 212 ? -9.197 -11.698 3.187 1.00 91.12 212 ILE A O 1
ATOM 1695 N N . ARG A 1 213 ? -8.152 -11.227 5.110 1.00 87.88 213 ARG A N 1
ATOM 1696 C CA . ARG A 1 213 ? -7.089 -12.235 4.919 1.00 87.88 213 ARG A CA 1
ATOM 1697 C C . ARG A 1 213 ? -7.610 -13.670 4.915 1.00 87.88 213 ARG A C 1
ATOM 1699 O O . ARG A 1 213 ? -7.090 -14.502 4.168 1.00 87.88 213 ARG A O 1
ATOM 1706 N N . GLU A 1 214 ? -8.612 -13.963 5.737 1.00 82.06 214 GLU A N 1
ATOM 1707 C CA . GLU A 1 214 ? -9.212 -15.296 5.822 1.00 82.06 214 GLU A CA 1
ATOM 1708 C C . GLU A 1 214 ? -10.163 -15.554 4.647 1.00 82.06 214 GLU A C 1
ATOM 1710 O O . GLU A 1 214 ? -10.034 -16.567 3.959 1.00 82.06 214 GLU A O 1
ATOM 1715 N N . TYR A 1 215 ? -11.070 -14.615 4.364 1.00 79.38 215 TYR A N 1
ATOM 1716 C CA . TYR A 1 215 ? -12.191 -14.807 3.435 1.00 79.38 215 TYR A CA 1
ATOM 1717 C C . TYR A 1 215 ? -12.001 -14.172 2.051 1.00 79.38 215 TYR A C 1
ATOM 1719 O O . TYR A 1 215 ? -12.820 -14.399 1.161 1.00 79.38 215 TYR A O 1
ATOM 1727 N N . GLY A 1 216 ? -10.934 -13.399 1.834 1.00 70.00 216 GLY A N 1
ATOM 1728 C CA . GLY A 1 216 ? -10.553 -12.888 0.512 1.00 70.00 216 GLY A CA 1
ATOM 1729 C C . GLY A 1 216 ? -9.927 -13.954 -0.394 1.00 70.00 216 GLY A C 1
ATOM 1730 O O . GLY A 1 216 ? -9.984 -13.847 -1.617 1.00 70.00 216 GLY A O 1
ATOM 1731 N N . LYS A 1 217 ? -9.362 -15.020 0.184 1.00 69.06 217 LYS A N 1
ATOM 1732 C CA . LYS A 1 217 ? -8.718 -16.108 -0.569 1.00 69.06 217 LYS A CA 1
ATOM 1733 C C . LYS A 1 217 ? -9.723 -16.874 -1.439 1.00 69.06 217 LYS A C 1
ATOM 1735 O O . LYS A 1 217 ? -10.877 -17.044 -1.056 1.00 69.06 217 LYS A O 1
ATOM 1740 N N . GLU A 1 218 ? -9.265 -17.380 -2.592 1.00 61.72 218 GLU A N 1
ATOM 1741 C CA . GLU A 1 218 ? -9.998 -18.412 -3.345 1.00 61.72 218 GLU A CA 1
ATOM 1742 C C . GLU A 1 218 ? -10.128 -19.642 -2.432 1.00 61.72 218 GLU A C 1
ATOM 1744 O O . GLU A 1 218 ? -9.155 -20.351 -2.182 1.00 61.72 218 GLU A O 1
ATOM 1749 N N . GLN A 1 219 ? -11.319 -19.844 -1.872 1.00 61.19 219 GLN A N 1
ATOM 1750 C CA . GLN A 1 219 ? -11.670 -20.999 -1.051 1.00 61.19 219 GLN A CA 1
ATOM 1751 C C . GLN A 1 219 ? -12.619 -21.901 -1.847 1.00 61.19 219 GLN A C 1
ATOM 1753 O O . GLN A 1 219 ? -13.442 -21.402 -2.615 1.00 61.19 219 GLN A O 1
ATOM 1758 N N . GLU A 1 220 ? -12.557 -23.218 -1.629 1.00 62.12 220 GLU A N 1
ATOM 1759 C CA . GLU A 1 220 ? -13.556 -24.179 -2.129 1.00 62.12 220 GLU A CA 1
ATOM 1760 C C . GLU A 1 220 ? -14.882 -24.037 -1.355 1.00 62.12 220 GLU A C 1
ATOM 1762 O O . GLU A 1 220 ? -15.327 -24.939 -0.648 1.00 62.12 220 GLU A O 1
ATOM 1767 N N . ASN A 1 221 ? -15.507 -22.866 -1.446 1.00 63.81 221 ASN A N 1
ATOM 1768 C CA . ASN A 1 221 ? -16.787 -22.580 -0.815 1.00 63.81 221 ASN A CA 1
ATOM 1769 C C . ASN A 1 221 ? -17.946 -22.830 -1.788 1.00 63.81 221 ASN A C 1
ATOM 1771 O O . ASN A 1 221 ? -17.781 -22.724 -3.006 1.00 63.81 221 ASN A O 1
ATOM 1775 N N . PRO A 1 222 ? -19.163 -23.095 -1.277 1.00 66.50 222 PRO A N 1
ATOM 1776 C CA . PRO A 1 222 ? -20.362 -23.040 -2.099 1.00 66.50 222 PRO A CA 1
ATOM 1777 C C . PRO A 1 222 ? -20.466 -21.676 -2.815 1.00 66.50 222 PRO A C 1
ATOM 1779 O O . PRO A 1 222 ? -20.211 -20.650 -2.177 1.00 66.50 222 PRO A O 1
ATOM 1782 N N . PRO A 1 223 ? -20.920 -21.613 -4.085 1.00 72.44 223 PRO A N 1
ATOM 1783 C CA . PRO A 1 223 ? -20.909 -20.378 -4.882 1.00 72.44 223 PRO A CA 1
ATOM 1784 C C . PRO A 1 223 ? -21.585 -19.172 -4.209 1.00 72.44 223 PRO A C 1
ATOM 1786 O O . PRO A 1 223 ? -21.158 -18.032 -4.362 1.00 72.44 223 PRO A O 1
ATOM 1789 N N . GLN A 1 224 ? -22.644 -19.406 -3.428 1.00 71.81 224 GLN A N 1
ATOM 1790 C CA . GLN A 1 224 ? -23.343 -18.346 -2.695 1.00 71.81 224 GLN A CA 1
ATOM 1791 C C . GLN A 1 224 ? -22.513 -17.759 -1.545 1.00 71.81 224 GLN A C 1
ATOM 1793 O O . GLN A 1 224 ? -22.576 -16.555 -1.301 1.00 71.81 224 GLN A O 1
ATOM 1798 N N . GLN A 1 225 ? -21.729 -18.587 -0.855 1.00 74.19 225 GLN A N 1
ATOM 1799 C CA . GLN A 1 225 ? -20.881 -18.153 0.253 1.00 74.19 225 GLN A CA 1
ATOM 1800 C C . GLN A 1 225 ? -19.654 -17.385 -0.253 1.00 74.19 225 GLN A C 1
ATOM 1802 O O . GLN A 1 225 ? -19.227 -16.420 0.373 1.00 74.19 225 GLN A O 1
ATOM 1807 N N . GLU A 1 226 ? -19.147 -17.740 -1.434 1.00 76.75 226 GLU A N 1
ATOM 1808 C CA . GLU A 1 226 ? -18.103 -16.978 -2.123 1.00 76.75 226 GLU A CA 1
ATOM 1809 C C . GLU A 1 226 ? -18.583 -15.568 -2.515 1.00 76.75 226 GLU A C 1
ATOM 1811 O O . GLU A 1 226 ? -17.900 -14.581 -2.236 1.00 76.75 226 GLU A O 1
ATOM 1816 N N . ILE A 1 227 ? -19.790 -15.448 -3.088 1.00 78.94 227 ILE A N 1
ATOM 1817 C CA . ILE A 1 227 ? -20.405 -14.145 -3.412 1.00 78.94 227 ILE A CA 1
ATOM 1818 C C . ILE A 1 227 ? -20.582 -13.293 -2.147 1.00 78.94 227 ILE A C 1
ATOM 1820 O O . ILE A 1 227 ? -20.319 -12.089 -2.170 1.00 78.94 227 ILE A O 1
ATOM 1824 N N . TYR A 1 228 ? -21.011 -13.914 -1.046 1.00 81.12 228 TYR A N 1
ATOM 1825 C CA . TYR A 1 228 ? -21.166 -13.262 0.252 1.00 81.12 228 TYR A CA 1
ATOM 1826 C C . TYR A 1 228 ? -19.842 -12.698 0.785 1.00 81.12 228 TYR A C 1
ATOM 1828 O O . TYR A 1 228 ? -19.742 -11.489 1.002 1.00 81.12 228 TYR A O 1
ATOM 1836 N N . ASN A 1 229 ? -18.827 -13.550 0.941 1.00 82.31 229 ASN A N 1
ATOM 1837 C CA . ASN A 1 229 ? -17.516 -13.158 1.460 1.00 82.31 229 ASN A CA 1
ATOM 1838 C C . ASN A 1 229 ? -16.904 -12.041 0.609 1.00 82.31 229 ASN A C 1
ATOM 1840 O O . ASN A 1 229 ? -16.380 -11.061 1.136 1.00 82.31 229 ASN A O 1
ATOM 1844 N N . LYS A 1 230 ? -17.043 -12.147 -0.719 1.00 86.31 230 LYS A N 1
ATOM 1845 C CA . LYS A 1 230 ? -16.597 -11.123 -1.665 1.00 86.31 230 LYS A CA 1
ATOM 1846 C C . LYS A 1 230 ? -17.268 -9.774 -1.413 1.00 86.31 230 LYS A C 1
ATOM 1848 O O . LYS A 1 230 ? -16.585 -8.753 -1.456 1.00 86.31 230 LYS A O 1
ATOM 1853 N N . LEU A 1 231 ? -18.577 -9.755 -1.152 1.00 88.25 231 LEU A N 1
ATOM 1854 C CA . LEU A 1 231 ? -19.303 -8.519 -0.863 1.00 88.25 231 LEU A CA 1
ATOM 1855 C C . LEU A 1 231 ? -18.825 -7.882 0.444 1.00 88.25 231 LEU A C 1
ATOM 1857 O O . LEU A 1 231 ? -18.550 -6.688 0.455 1.00 88.25 231 LEU A O 1
ATOM 1861 N N . VAL A 1 232 ? -18.672 -8.668 1.513 1.00 88.50 232 VAL A N 1
ATOM 1862 C CA . VAL A 1 232 ? -18.194 -8.152 2.806 1.00 88.50 232 VAL A CA 1
ATOM 1863 C C . VAL A 1 232 ? -16.761 -7.633 2.693 1.00 88.50 232 VAL A C 1
ATOM 1865 O O . VAL A 1 232 ? -16.498 -6.506 3.100 1.00 88.50 232 VAL A O 1
ATOM 1868 N N . CYS A 1 233 ? -15.846 -8.386 2.070 1.00 90.44 233 CYS A N 1
ATOM 1869 C CA . CYS A 1 233 ? -14.472 -7.935 1.819 1.00 90.44 233 CYS A CA 1
ATOM 1870 C C . CYS A 1 233 ? -14.436 -6.630 1.015 1.00 90.44 233 CYS A C 1
ATOM 1872 O O . CYS A 1 233 ? -13.651 -5.736 1.332 1.00 90.44 233 CYS A O 1
ATOM 1874 N N . LYS A 1 234 ? -15.297 -6.506 -0.004 1.00 91.38 234 LYS A N 1
ATOM 1875 C CA . LYS A 1 234 ? -15.431 -5.277 -0.787 1.00 91.38 234 LYS A CA 1
ATOM 1876 C C . LYS A 1 234 ? -15.892 -4.108 0.088 1.00 91.38 234 LYS A C 1
ATOM 1878 O O . LYS A 1 234 ? -15.252 -3.065 0.053 1.00 91.38 234 LYS A O 1
ATOM 1883 N N . THR A 1 235 ? -16.926 -4.292 0.909 1.00 92.88 235 THR A N 1
ATOM 1884 C CA . THR A 1 235 ? -17.409 -3.252 1.832 1.00 92.88 235 THR A CA 1
ATOM 1885 C C . THR A 1 235 ? -16.338 -2.833 2.838 1.00 92.88 235 THR A C 1
ATOM 1887 O O . THR A 1 235 ? -16.157 -1.642 3.065 1.00 92.88 235 THR A O 1
ATOM 1890 N N . ILE A 1 236 ? -15.587 -3.779 3.415 1.00 93.44 236 ILE A N 1
ATOM 1891 C CA . ILE A 1 236 ? -14.496 -3.447 4.345 1.00 93.44 236 ILE A CA 1
ATOM 1892 C C . ILE A 1 236 ? -13.438 -2.586 3.640 1.00 93.44 236 ILE A C 1
ATOM 1894 O O . ILE A 1 236 ? -12.999 -1.585 4.198 1.00 93.44 236 ILE A O 1
ATOM 1898 N N . LEU A 1 237 ? -13.035 -2.942 2.417 1.00 93.19 237 LEU A N 1
ATOM 1899 C CA . LEU A 1 237 ? -12.047 -2.169 1.657 1.00 93.19 237 LEU A CA 1
ATOM 1900 C C . LEU A 1 237 ? -12.548 -0.779 1.256 1.00 93.19 237 LEU A C 1
ATOM 1902 O O . LEU A 1 237 ? -11.763 0.165 1.293 1.00 93.19 237 LEU A O 1
ATOM 1906 N N . GLU A 1 238 ? -13.828 -0.638 0.906 1.00 92.00 238 GLU A N 1
ATOM 1907 C CA . GLU A 1 238 ? -14.452 0.667 0.648 1.00 92.00 238 GLU A CA 1
ATOM 1908 C C . GLU A 1 238 ? -14.400 1.550 1.904 1.00 92.00 238 GLU A C 1
ATOM 1910 O O . GLU A 1 238 ? -13.928 2.685 1.844 1.00 92.00 238 GLU A O 1
ATOM 1915 N N . GLU A 1 239 ? -14.781 1.010 3.064 1.00 93.00 239 GLU A N 1
ATOM 1916 C CA . GLU A 1 239 ? -14.732 1.738 4.336 1.00 93.00 239 GLU A CA 1
ATOM 1917 C C . GLU A 1 239 ? -13.298 2.083 4.775 1.00 93.00 239 GLU A C 1
ATOM 1919 O O . GLU A 1 239 ? -13.082 3.159 5.339 1.00 93.00 239 GLU A O 1
ATOM 1924 N N . LEU A 1 240 ? -12.319 1.211 4.499 1.00 92.88 240 LEU A N 1
ATOM 1925 C CA . LEU A 1 240 ? -10.893 1.485 4.720 1.00 92.88 240 LEU A CA 1
ATOM 1926 C C . LEU A 1 240 ? -10.397 2.607 3.796 1.00 92.88 240 LEU A C 1
ATOM 1928 O O . LEU A 1 240 ? -9.762 3.548 4.266 1.00 92.88 240 LEU A O 1
ATOM 1932 N N . SER A 1 241 ? -10.715 2.535 2.500 1.00 91.12 241 SER A N 1
ATOM 1933 C CA . SER A 1 241 ? -10.346 3.545 1.499 1.00 91.12 241 SER A CA 1
ATOM 1934 C C . SER A 1 241 ? -10.887 4.927 1.881 1.00 91.12 241 SER A C 1
ATOM 1936 O O . SER A 1 241 ? -10.129 5.898 1.920 1.00 91.12 241 SER A O 1
ATOM 1938 N N . ASN A 1 242 ? -12.158 5.007 2.291 1.00 90.50 242 ASN A N 1
ATOM 1939 C CA . ASN A 1 242 ? -12.794 6.255 2.726 1.00 90.50 242 ASN A CA 1
ATOM 1940 C C . ASN A 1 242 ? -12.086 6.906 3.929 1.00 90.50 242 ASN A C 1
ATOM 1942 O O . ASN A 1 242 ? -11.963 8.127 3.981 1.00 90.50 242 ASN A O 1
ATOM 1946 N N . ARG A 1 243 ? -11.569 6.113 4.876 1.00 91.00 243 ARG A N 1
ATOM 1947 C CA . ARG A 1 243 ? -10.919 6.614 6.108 1.00 91.00 243 ARG A CA 1
ATOM 1948 C C . ARG A 1 243 ? -9.425 6.896 5.972 1.00 91.00 243 ARG A C 1
ATOM 1950 O O . ARG A 1 243 ? -8.856 7.638 6.775 1.00 91.00 243 ARG A O 1
ATOM 1957 N N . LEU A 1 244 ? -8.791 6.318 4.955 1.00 88.81 244 LEU A N 1
ATOM 1958 C CA . LEU A 1 244 ? -7.421 6.640 4.539 1.00 88.81 244 LEU A CA 1
ATOM 1959 C C . LEU A 1 244 ? -7.357 7.881 3.641 1.00 88.81 244 LEU A C 1
ATOM 1961 O O . LEU A 1 244 ? -6.297 8.495 3.490 1.00 88.81 244 LEU A O 1
ATOM 1965 N N . ASN A 1 245 ? -8.484 8.259 3.041 1.00 86.69 245 ASN A N 1
ATOM 1966 C CA . ASN A 1 245 ? -8.587 9.427 2.186 1.00 86.69 245 ASN A CA 1
ATOM 1967 C C . ASN A 1 245 ? -8.479 10.722 3.008 1.00 86.69 245 ASN A C 1
ATOM 1969 O O . ASN A 1 245 ? -9.398 11.106 3.728 1.00 86.69 245 ASN A O 1
ATOM 1973 N N . ILE A 1 246 ? -7.379 11.468 2.852 1.00 79.38 246 ILE A N 1
ATOM 1974 C CA . ILE A 1 246 ? -7.147 12.700 3.639 1.00 79.38 246 ILE A CA 1
ATOM 1975 C C . ILE A 1 246 ? -8.059 13.878 3.255 1.00 79.38 246 ILE A C 1
ATOM 1977 O O . ILE A 1 246 ? -8.030 14.934 3.903 1.00 79.38 246 ILE A O 1
ATOM 1981 N N . ILE A 1 247 ? -8.766 13.788 2.129 1.00 74.38 247 ILE A N 1
ATOM 1982 C CA . ILE A 1 247 ? -9.666 14.851 1.670 1.00 74.38 247 ILE A CA 1
ATOM 1983 C C . ILE A 1 247 ? -11.060 14.664 2.261 1.00 74.38 247 ILE A C 1
ATOM 1985 O O . ILE A 1 247 ? -11.763 15.664 2.441 1.00 74.38 247 ILE A O 1
ATOM 1989 N N . ASP A 1 248 ? -11.437 13.432 2.594 1.00 71.50 248 ASP A N 1
ATOM 1990 C CA . ASP A 1 248 ? -12.712 13.168 3.235 1.00 71.50 248 ASP A CA 1
ATOM 1991 C C . ASP A 1 248 ? -12.710 13.730 4.666 1.00 71.50 248 ASP A C 1
ATOM 1993 O O . ASP A 1 248 ? -11.810 13.479 5.466 1.00 71.50 248 ASP A O 1
ATOM 1997 N N . LYS A 1 249 ? -13.703 14.571 4.962 1.00 66.75 249 LYS A N 1
ATOM 1998 C CA . LYS A 1 249 ? -13.902 15.185 6.284 1.00 66.75 249 LYS A CA 1
ATOM 1999 C C . LYS A 1 249 ? -15.006 14.484 7.078 1.00 66.75 249 LYS A C 1
ATOM 2001 O O . LYS A 1 249 ? -15.295 14.916 8.191 1.00 66.75 249 LYS A O 1
ATOM 2006 N N . GLY A 1 250 ? -15.657 13.476 6.494 1.00 68.31 250 GLY A N 1
ATOM 2007 C CA . GLY A 1 250 ? -16.775 12.760 7.103 1.00 68.31 250 GLY A CA 1
ATOM 2008 C C . GLY A 1 250 ? -16.362 11.743 8.166 1.00 68.31 250 GLY A C 1
ATOM 2009 O O . GLY A 1 250 ? -17.195 11.391 8.997 1.00 68.31 250 GLY A O 1
ATOM 2010 N N . TYR A 1 251 ? -15.097 11.310 8.170 1.00 76.06 251 TYR A N 1
ATOM 2011 C CA . TYR A 1 251 ? -14.606 10.225 9.021 1.00 76.06 251 TYR A CA 1
ATOM 2012 C C . TYR A 1 251 ? -13.374 10.607 9.844 1.00 76.06 251 TYR A C 1
ATOM 2014 O O . TYR A 1 251 ? -12.671 11.580 9.553 1.00 76.06 251 TYR A O 1
ATOM 2022 N N . SER A 1 252 ? -13.089 9.797 10.864 1.00 76.56 252 SER A N 1
ATOM 2023 C CA . SER A 1 252 ? -11.818 9.831 11.585 1.00 76.56 252 SER A CA 1
ATOM 2024 C C . SER A 1 252 ? -10.677 9.430 10.653 1.00 76.56 252 SER A C 1
ATOM 2026 O O . SER A 1 252 ? -10.801 8.488 9.871 1.00 76.56 252 SER A O 1
ATOM 2028 N N . LYS A 1 253 ? -9.543 10.130 10.732 1.00 80.75 253 LYS A N 1
ATOM 2029 C CA . LYS A 1 253 ? -8.385 9.841 9.878 1.00 80.75 253 LYS A CA 1
ATOM 2030 C C . LYS A 1 253 ? -7.688 8.577 10.360 1.00 80.75 253 LYS A C 1
ATOM 2032 O O . LYS A 1 253 ? -7.173 8.554 11.473 1.00 80.75 253 LYS A O 1
ATOM 2037 N N . TRP A 1 254 ? -7.624 7.551 9.514 1.00 88.81 254 TRP A N 1
ATOM 2038 C CA . TRP A 1 254 ? -6.993 6.276 9.874 1.00 88.81 254 TRP A CA 1
ATOM 2039 C C . TRP A 1 254 ? -5.503 6.181 9.492 1.00 88.81 254 TRP A C 1
ATOM 2041 O O . TRP A 1 254 ? -4.914 5.104 9.538 1.00 88.81 254 TRP A O 1
ATOM 2051 N N . ASN A 1 255 ? -4.866 7.305 9.146 1.00 84.19 255 ASN A N 1
ATOM 2052 C CA . ASN A 1 255 ? -3.476 7.352 8.667 1.00 84.19 255 ASN A CA 1
ATOM 2053 C C . ASN A 1 255 ? -2.427 6.861 9.681 1.00 84.19 255 ASN A C 1
ATOM 2055 O O . ASN A 1 255 ? -1.326 6.496 9.271 1.00 84.19 255 ASN A O 1
ATOM 2059 N N . ASP A 1 256 ? -2.764 6.833 10.970 1.00 86.50 256 ASP A N 1
ATOM 2060 C CA . ASP A 1 256 ? -1.857 6.397 12.038 1.00 86.50 256 ASP A CA 1
ATOM 2061 C C . ASP A 1 256 ? -2.033 4.913 12.399 1.00 86.50 256 ASP A C 1
ATOM 2063 O O . ASP A 1 256 ? -1.246 4.356 13.163 1.00 86.50 256 ASP A O 1
ATOM 2067 N N . TYR A 1 257 ? -3.045 4.246 11.835 1.00 91.81 257 TYR A N 1
ATOM 2068 C CA . TYR A 1 257 ? -3.355 2.847 12.122 1.00 91.81 257 TYR A CA 1
ATOM 2069 C C . TYR A 1 257 ? -2.807 1.919 11.052 1.00 91.81 257 TYR A C 1
ATOM 2071 O O . TYR A 1 257 ? -2.877 2.206 9.857 1.00 91.81 257 TYR A O 1
ATOM 2079 N N . LYS A 1 258 ? -2.305 0.760 11.478 1.00 94.12 258 LYS A N 1
ATOM 2080 C CA . LYS A 1 258 ? -1.743 -0.258 10.589 1.00 94.12 258 LYS A CA 1
ATOM 2081 C C . LYS A 1 258 ? -2.847 -1.073 9.926 1.00 94.12 258 LYS A C 1
ATOM 2083 O O . LYS A 1 258 ? -3.676 -1.673 10.609 1.00 94.12 258 LYS A O 1
ATOM 2088 N N . ILE A 1 259 ? -2.798 -1.162 8.606 1.00 95.06 259 ILE A N 1
ATOM 2089 C CA . ILE A 1 259 ? -3.696 -1.948 7.765 1.00 95.06 259 ILE A CA 1
ATOM 2090 C C . ILE A 1 259 ? -2.887 -3.100 7.184 1.00 95.06 259 ILE A C 1
ATOM 2092 O O . ILE A 1 259 ? -2.061 -2.908 6.298 1.00 95.06 259 ILE A O 1
ATOM 2096 N N . ASN A 1 260 ? -3.104 -4.305 7.708 1.00 94.62 260 ASN A N 1
ATOM 2097 C CA . ASN A 1 260 ? -2.366 -5.495 7.296 1.00 94.62 260 ASN A CA 1
ATOM 2098 C C . ASN A 1 260 ? -3.239 -6.391 6.418 1.00 94.62 260 ASN A C 1
ATOM 2100 O O . ASN A 1 260 ? -4.038 -7.182 6.919 1.00 94.62 260 ASN A O 1
ATOM 2104 N N . LEU A 1 261 ? -3.039 -6.291 5.110 1.00 94.19 261 LEU A N 1
ATOM 2105 C CA . LEU A 1 261 ? -3.704 -7.105 4.096 1.00 94.19 261 LEU A CA 1
ATOM 2106 C C . LEU A 1 261 ? -2.758 -8.141 3.479 1.00 94.19 261 LEU A C 1
ATOM 2108 O O . LEU A 1 261 ? -3.138 -8.804 2.515 1.00 94.19 261 LEU A O 1
ATOM 2112 N N . LYS A 1 262 ? -1.558 -8.308 4.042 1.00 92.94 262 LYS A N 1
ATOM 2113 C CA . LYS A 1 262 ? -0.497 -9.177 3.534 1.00 92.94 262 LYS A CA 1
ATOM 2114 C C . LYS A 1 262 ? -0.999 -10.576 3.164 1.00 92.94 262 LYS A C 1
ATOM 2116 O O . LYS A 1 262 ? -1.734 -11.207 3.929 1.00 92.94 262 LYS A O 1
ATOM 2121 N N . GLY A 1 263 ? -0.566 -11.075 2.005 1.00 89.12 263 GLY A N 1
ATOM 2122 C CA . GLY A 1 263 ? -0.867 -12.436 1.545 1.00 89.12 263 GLY A CA 1
ATOM 2123 C C . GLY A 1 263 ? -2.324 -12.670 1.125 1.00 89.12 263 GLY A C 1
ATOM 2124 O O . GLY A 1 263 ? -2.749 -13.821 0.975 1.00 89.12 263 GLY A O 1
ATOM 2125 N N . THR A 1 264 ? -3.122 -11.612 0.967 1.00 90.12 264 THR A N 1
ATOM 2126 C CA . THR A 1 264 ? -4.529 -11.727 0.558 1.00 90.12 264 THR A CA 1
ATOM 2127 C C . THR A 1 264 ? -4.651 -11.929 -0.950 1.00 90.12 264 THR A C 1
ATOM 2129 O O . THR A 1 264 ? -3.886 -11.375 -1.734 1.00 90.12 264 THR A O 1
ATOM 2132 N N . THR A 1 265 ? -5.648 -12.701 -1.383 1.00 90.38 265 THR A N 1
ATOM 2133 C CA . THR A 1 265 ? -6.066 -12.732 -2.792 1.00 90.38 265 THR A CA 1
ATOM 2134 C C . THR A 1 265 ? -7.289 -11.844 -2.984 1.00 90.38 265 THR A C 1
ATOM 2136 O O . THR A 1 265 ? -8.223 -11.902 -2.199 1.00 90.38 265 THR A O 1
ATOM 2139 N N . PHE A 1 266 ? -7.309 -11.028 -4.029 1.00 89.81 266 PHE A N 1
ATOM 2140 C CA . PHE A 1 266 ? -8.417 -10.142 -4.354 1.00 89.81 266 PHE A CA 1
ATOM 2141 C C . PHE A 1 266 ? -9.009 -10.520 -5.707 1.00 89.81 266 PHE A C 1
ATOM 2143 O O . PHE A 1 266 ? -8.309 -10.564 -6.719 1.00 89.81 266 PHE A O 1
ATOM 2150 N N . THR A 1 267 ? -10.312 -10.803 -5.722 1.00 88.19 267 THR A N 1
ATOM 2151 C CA . THR A 1 267 ? -11.067 -11.253 -6.909 1.00 88.19 267 THR A CA 1
ATOM 2152 C C . THR A 1 267 ? -11.920 -10.146 -7.539 1.00 88.19 267 THR A C 1
ATOM 2154 O O . THR A 1 267 ? -12.813 -10.410 -8.349 1.00 88.19 267 THR A O 1
ATOM 2157 N N . PHE A 1 268 ? -11.698 -8.906 -7.121 1.00 87.56 268 PHE A N 1
ATOM 2158 C CA . PHE A 1 268 ? -12.415 -7.701 -7.526 1.00 87.56 268 PHE A CA 1
ATOM 2159 C C . PHE A 1 268 ? -11.436 -6.523 -7.570 1.00 87.56 268 PHE A C 1
ATOM 2161 O O . PHE A 1 268 ? -10.364 -6.621 -6.964 1.00 87.56 268 PHE A O 1
ATOM 2168 N N . PRO A 1 269 ? -11.769 -5.437 -8.290 1.00 90.56 269 PRO A N 1
ATOM 2169 C CA . PRO A 1 269 ? -10.881 -4.290 -8.389 1.00 90.56 269 PRO A CA 1
ATOM 2170 C C . PRO A 1 269 ? -10.744 -3.585 -7.040 1.00 90.56 269 PRO A C 1
ATOM 2172 O O . PRO A 1 269 ? -11.719 -3.461 -6.297 1.00 90.56 269 PRO A O 1
ATOM 2175 N N . ILE A 1 270 ? -9.534 -3.114 -6.747 1.00 92.38 270 ILE A N 1
ATOM 2176 C CA . ILE A 1 270 ? -9.224 -2.344 -5.540 1.00 92.38 270 ILE A CA 1
ATOM 2177 C C . ILE A 1 270 ? -8.848 -0.932 -5.941 1.00 92.38 270 ILE A C 1
ATOM 2179 O O . ILE A 1 270 ? -7.941 -0.735 -6.750 1.00 92.38 270 ILE A O 1
ATOM 2183 N N . GLU A 1 271 ? -9.521 0.037 -5.330 1.00 92.88 271 GLU A N 1
ATOM 2184 C CA . GLU A 1 271 ? -9.275 1.458 -5.534 1.00 92.88 271 GLU A CA 1
ATOM 2185 C C . GLU A 1 271 ? -9.038 2.124 -4.176 1.00 92.88 271 GLU A C 1
ATOM 2187 O O . GLU A 1 271 ? -9.938 2.232 -3.339 1.00 92.88 271 GLU A O 1
ATOM 2192 N N . LEU A 1 272 ? -7.793 2.536 -3.947 1.00 92.44 272 LEU A N 1
ATOM 2193 C CA . LEU A 1 272 ? -7.395 3.307 -2.779 1.00 92.44 272 LEU A CA 1
ATOM 2194 C C . LEU A 1 272 ? -7.073 4.725 -3.236 1.00 92.44 272 LEU A C 1
ATOM 2196 O O . LEU A 1 272 ? -6.066 4.957 -3.911 1.00 92.44 272 LEU A O 1
ATOM 2200 N N . GLU A 1 273 ? -7.943 5.672 -2.905 1.00 90.44 273 GLU A N 1
ATOM 2201 C CA . GLU A 1 273 ? -7.840 7.037 -3.407 1.00 90.44 273 GLU A CA 1
ATOM 2202 C C . GLU A 1 273 ? -7.329 8.007 -2.346 1.00 90.44 273 GLU A C 1
ATOM 2204 O O . GLU A 1 273 ? -7.811 8.034 -1.216 1.00 90.44 273 GLU A O 1
ATOM 2209 N N . LYS A 1 274 ? -6.407 8.885 -2.756 1.00 87.06 274 LYS A N 1
ATOM 2210 C CA . LYS A 1 274 ? -5.909 10.015 -1.957 1.00 87.06 274 LYS A CA 1
ATOM 2211 C C . LYS A 1 274 ? -5.344 9.575 -0.603 1.00 87.06 274 LYS A C 1
ATOM 2213 O O . LYS A 1 274 ? -5.612 10.200 0.423 1.00 87.06 274 LYS A O 1
ATOM 2218 N N . I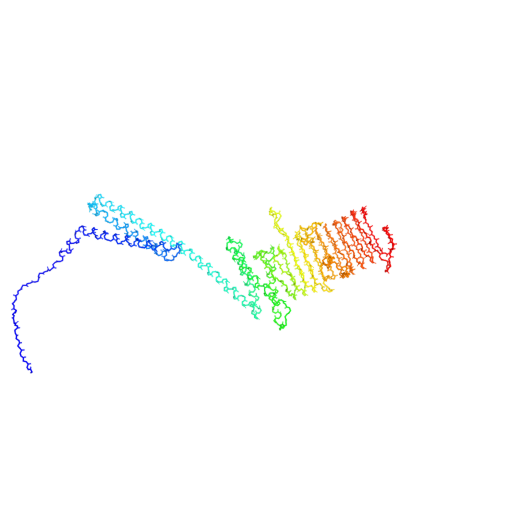LE A 1 275 ? -4.535 8.522 -0.625 1.00 88.62 275 ILE A N 1
ATOM 2219 C CA . ILE A 1 275 ? -3.852 7.994 0.555 1.00 88.62 275 ILE A CA 1
ATOM 2220 C C . ILE A 1 275 ? -2.798 8.999 1.028 1.00 88.62 275 ILE A C 1
ATOM 2222 O O . ILE A 1 275 ? -1.975 9.450 0.228 1.00 88.62 275 ILE A O 1
ATOM 2226 N N . GLY A 1 276 ? -2.811 9.336 2.321 1.00 79.62 276 GLY A N 1
ATOM 2227 C CA . GLY A 1 276 ? -1.836 10.260 2.917 1.00 79.62 276 GLY A CA 1
ATOM 2228 C C . GLY A 1 276 ? -0.631 9.628 3.589 1.00 79.62 276 GLY A C 1
ATOM 2229 O O . GLY A 1 276 ? 0.429 10.243 3.653 1.00 79.62 276 GLY A O 1
ATOM 2230 N N . ASN A 1 277 ? -0.782 8.410 4.089 1.00 84.69 277 ASN A N 1
ATOM 2231 C CA . ASN A 1 277 ? 0.315 7.621 4.619 1.00 84.69 277 ASN A CA 1
ATOM 2232 C C . ASN A 1 277 ? 0.298 6.284 3.886 1.00 84.69 277 ASN A C 1
ATOM 2234 O O . ASN A 1 277 ? -0.717 5.603 3.897 1.00 84.69 277 ASN A O 1
ATOM 2238 N N . THR A 1 278 ? 1.375 5.937 3.186 1.00 85.62 278 THR A N 1
ATOM 2239 C CA . THR A 1 278 ? 1.496 4.624 2.536 1.00 85.62 278 THR A CA 1
ATOM 2240 C C . THR A 1 278 ? 2.165 3.605 3.455 1.00 85.62 278 THR A C 1
ATOM 2242 O O . THR A 1 278 ? 1.951 2.408 3.294 1.00 85.62 278 THR A O 1
ATOM 2245 N N . ASN A 1 279 ? 2.927 4.062 4.456 1.00 87.88 279 ASN A N 1
ATOM 2246 C CA . ASN A 1 279 ? 3.740 3.207 5.327 1.00 87.88 279 ASN A CA 1
ATOM 2247 C C . ASN A 1 279 ? 2.902 2.359 6.287 1.00 87.88 279 ASN A C 1
ATOM 2249 O O . ASN A 1 279 ? 3.383 1.364 6.827 1.00 87.88 279 ASN A O 1
ATOM 2253 N N . ASN A 1 280 ? 1.665 2.770 6.551 1.00 88.81 280 ASN A N 1
ATOM 2254 C CA . ASN A 1 280 ? 0.752 2.046 7.421 1.00 88.81 280 ASN A CA 1
ATOM 2255 C C . ASN A 1 280 ? -0.026 0.943 6.680 1.00 88.81 280 ASN A C 1
ATOM 2257 O O . ASN A 1 280 ? -0.730 0.183 7.341 1.00 88.81 280 ASN A O 1
ATOM 2261 N N . ILE A 1 281 ? 0.100 0.823 5.353 1.00 93.19 281 ILE A N 1
ATOM 2262 C CA . ILE A 1 281 ? -0.613 -0.170 4.539 1.00 93.19 281 ILE A CA 1
ATOM 2263 C C . ILE A 1 281 ? 0.360 -1.267 4.100 1.00 93.19 281 ILE A C 1
ATOM 2265 O O . ILE A 1 281 ? 1.256 -1.036 3.293 1.00 93.19 281 ILE A O 1
ATOM 2269 N N . ASP A 1 282 ? 0.148 -2.487 4.587 1.00 93.75 282 ASP A N 1
ATOM 2270 C CA . ASP A 1 282 ? 0.889 -3.675 4.165 1.00 93.75 282 ASP A CA 1
ATOM 2271 C C . ASP A 1 282 ? 0.029 -4.521 3.220 1.00 93.75 282 ASP A C 1
ATOM 2273 O O . ASP A 1 282 ? -0.896 -5.220 3.643 1.00 93.75 282 ASP A O 1
ATOM 2277 N N . ILE A 1 283 ? 0.343 -4.437 1.928 1.00 94.44 283 ILE A N 1
ATOM 2278 C CA . ILE A 1 283 ? -0.246 -5.237 0.843 1.00 94.44 283 ILE A CA 1
ATOM 2279 C C . ILE A 1 283 ? 0.801 -6.145 0.185 1.00 94.44 283 ILE A C 1
ATOM 2281 O O . ILE A 1 283 ? 0.607 -6.591 -0.945 1.00 94.44 283 ILE A O 1
ATOM 2285 N N . SER A 1 284 ? 1.900 -6.447 0.883 1.00 92.56 284 SER A N 1
ATOM 2286 C CA . SER A 1 284 ? 2.926 -7.368 0.386 1.00 92.56 284 SER A CA 1
ATOM 2287 C C . SER A 1 284 ? 2.366 -8.780 0.162 1.00 92.56 284 SER A C 1
ATOM 2289 O O . SER A 1 284 ? 1.370 -9.187 0.769 1.00 92.56 284 SER A O 1
ATOM 2291 N N . GLU A 1 285 ? 2.979 -9.536 -0.750 1.00 93.12 285 GLU A N 1
ATOM 2292 C CA . GLU A 1 285 ? 2.623 -10.929 -1.077 1.00 93.12 285 GLU A CA 1
ATOM 2293 C C . GLU A 1 285 ? 1.149 -11.132 -1.508 1.00 93.12 285 GLU A C 1
ATOM 2295 O O . GLU A 1 285 ? 0.637 -12.253 -1.519 1.00 93.12 285 GLU A O 1
ATOM 2300 N N . CYS A 1 286 ? 0.432 -10.062 -1.871 1.00 94.19 286 CYS A N 1
ATOM 2301 C CA . CYS A 1 286 ? -0.970 -10.139 -2.279 1.00 94.19 286 CYS A CA 1
ATOM 2302 C C . CYS A 1 286 ? -1.129 -10.606 -3.731 1.00 94.19 286 CYS A C 1
ATOM 2304 O O . CYS A 1 286 ? -0.294 -10.348 -4.594 1.00 94.19 286 CYS A O 1
ATOM 2306 N N . THR A 1 287 ? -2.252 -11.256 -4.036 1.00 93.38 287 THR A N 1
ATOM 2307 C CA . THR A 1 287 ? -2.614 -11.668 -5.400 1.00 93.38 287 THR A CA 1
ATOM 2308 C C . THR A 1 287 ? -3.814 -10.875 -5.899 1.00 93.38 287 THR A C 1
ATOM 2310 O O . THR A 1 287 ? -4.922 -11.052 -5.407 1.00 93.38 287 THR A O 1
ATOM 2313 N N . PHE A 1 288 ? -3.637 -10.063 -6.934 1.00 93.25 288 PHE A N 1
ATOM 2314 C CA . PHE A 1 288 ? -4.701 -9.281 -7.559 1.00 93.25 288 PHE A CA 1
ATOM 2315 C C . PHE A 1 288 ? -5.173 -9.981 -8.837 1.00 93.25 288 PHE A C 1
ATOM 2317 O O . PHE A 1 288 ? -4.463 -10.028 -9.849 1.00 93.25 288 PHE A O 1
ATOM 2324 N N . LYS A 1 289 ? -6.377 -10.568 -8.795 1.00 91.25 289 LYS A N 1
ATOM 2325 C CA . LYS A 1 289 ? -7.017 -11.167 -9.978 1.00 91.25 289 LYS A CA 1
ATOM 2326 C C . LYS A 1 289 ? -7.589 -10.100 -10.922 1.00 91.25 289 LYS A C 1
ATOM 2328 O O . LYS A 1 289 ? -7.699 -10.372 -12.113 1.00 91.25 289 LYS A O 1
ATOM 2333 N N . ASP A 1 290 ? -7.916 -8.923 -10.391 1.00 91.31 290 ASP A N 1
ATOM 2334 C CA . ASP A 1 290 ? -8.470 -7.765 -11.105 1.00 91.31 290 ASP A CA 1
ATOM 2335 C C . ASP A 1 290 ? -7.579 -6.519 -10.895 1.00 91.31 290 ASP A C 1
ATOM 2337 O O . ASP A 1 290 ? -6.464 -6.633 -10.382 1.00 91.31 290 ASP A O 1
ATOM 2341 N N . ASN A 1 291 ? -8.021 -5.344 -11.346 1.00 93.88 291 ASN A N 1
ATOM 2342 C CA . ASN A 1 291 ? -7.232 -4.113 -11.340 1.00 93.88 291 ASN A CA 1
ATOM 2343 C C . ASN A 1 291 ? -6.914 -3.604 -9.926 1.00 93.88 291 ASN A C 1
ATOM 2345 O O . ASN A 1 291 ? -7.774 -3.597 -9.047 1.00 93.88 291 ASN A O 1
ATOM 2349 N N . LEU A 1 292 ? -5.701 -3.079 -9.749 1.00 95.56 292 LEU A N 1
ATOM 2350 C CA . LEU A 1 292 ? -5.299 -2.317 -8.566 1.00 95.56 292 LEU A CA 1
ATOM 2351 C C . LEU A 1 292 ? -5.064 -0.859 -8.962 1.00 95.56 292 LEU A C 1
ATOM 2353 O O . LEU A 1 292 ? -4.251 -0.579 -9.846 1.00 95.56 292 LEU A O 1
ATOM 2357 N N . ARG A 1 293 ? -5.746 0.071 -8.297 1.00 96.31 293 ARG A N 1
ATOM 2358 C CA . ARG A 1 293 ? -5.533 1.511 -8.429 1.00 96.31 293 ARG A CA 1
ATOM 2359 C C . ARG A 1 293 ? -5.203 2.110 -7.071 1.00 96.31 293 ARG A C 1
ATOM 2361 O O . ARG A 1 293 ? -5.990 2.009 -6.137 1.00 96.31 293 ARG A O 1
ATOM 2368 N N . ILE A 1 294 ? -4.054 2.764 -6.989 1.00 95.56 294 ILE A N 1
ATOM 2369 C CA . ILE A 1 294 ? -3.612 3.499 -5.807 1.00 95.56 294 ILE A CA 1
ATOM 2370 C C . ILE A 1 294 ? -3.369 4.942 -6.228 1.00 95.56 294 ILE A C 1
ATOM 2372 O O . ILE A 1 294 ? -2.673 5.193 -7.209 1.00 95.56 294 ILE A O 1
ATOM 2376 N N . THR A 1 295 ? -3.951 5.893 -5.507 1.00 93.81 295 THR A N 1
ATOM 2377 C CA . THR A 1 295 ? -3.706 7.322 -5.705 1.00 93.81 295 THR A CA 1
ATOM 2378 C C . THR A 1 295 ? -3.176 7.937 -4.422 1.00 93.81 295 THR A C 1
ATOM 2380 O O . THR A 1 295 ? -3.836 7.890 -3.386 1.00 93.81 295 THR A O 1
ATOM 2383 N N . ILE A 1 296 ? -1.996 8.536 -4.497 1.00 91.75 296 ILE A N 1
ATOM 2384 C CA . ILE A 1 296 ? -1.323 9.193 -3.379 1.00 91.75 296 ILE A CA 1
ATOM 2385 C C . ILE A 1 296 ? -1.770 10.653 -3.336 1.00 91.75 296 ILE A C 1
ATOM 2387 O O . ILE A 1 296 ? -1.844 11.335 -4.362 1.00 91.75 296 ILE A O 1
ATOM 2391 N N . ALA A 1 297 ? -2.120 11.133 -2.149 1.00 88.62 297 ALA A N 1
ATOM 2392 C CA . ALA A 1 297 ? -2.507 12.521 -1.955 1.00 88.62 297 ALA A CA 1
ATOM 2393 C C . ALA A 1 297 ? -1.284 13.447 -1.864 1.00 88.62 297 ALA A C 1
ATOM 2395 O O . ALA A 1 297 ? -0.218 13.075 -1.374 1.00 88.62 297 ALA A O 1
ATOM 2396 N N . ALA A 1 298 ? -1.479 14.688 -2.311 1.00 83.06 298 ALA A N 1
ATOM 2397 C CA . ALA A 1 298 ? -0.505 15.754 -2.135 1.00 83.06 298 ALA A CA 1
ATOM 2398 C C . ALA A 1 298 ? -0.263 16.040 -0.648 1.00 83.06 298 ALA A C 1
ATOM 2400 O O . ALA A 1 298 ? -1.204 15.995 0.156 1.00 83.06 298 ALA A O 1
ATOM 2401 N N . ASP A 1 299 ? 0.977 16.376 -0.296 1.00 68.75 299 ASP A N 1
ATOM 2402 C CA . ASP A 1 299 ? 1.307 16.830 1.050 1.00 68.75 299 ASP A CA 1
ATOM 2403 C C . ASP A 1 299 ? 0.609 18.159 1.338 1.00 68.75 299 ASP A C 1
ATOM 2405 O O . ASP A 1 299 ? 0.966 19.219 0.829 1.00 68.75 299 ASP A O 1
ATOM 2409 N N . LYS A 1 300 ? -0.428 18.112 2.176 1.00 59.47 300 LYS A N 1
ATOM 2410 C CA . LYS A 1 300 ? -1.011 19.316 2.769 1.00 59.47 300 LYS A CA 1
ATOM 2411 C C . LYS A 1 300 ? -0.150 19.716 3.961 1.00 59.47 300 LYS A C 1
ATOM 2413 O O . LYS A 1 300 ? -0.568 19.440 5.075 1.00 59.47 300 LYS A O 1
ATOM 2418 N N . ASN A 1 301 ? 1.039 20.273 3.721 1.00 47.00 301 ASN A N 1
ATOM 2419 C CA . ASN A 1 301 ? 1.775 21.151 4.645 1.00 47.00 301 ASN A CA 1
ATOM 2420 C C . ASN A 1 301 ? 3.078 21.639 3.985 1.00 47.00 301 ASN A C 1
ATOM 2422 O O . ASN A 1 301 ? 4.132 21.038 4.153 1.00 47.00 301 ASN A O 1
ATOM 2426 N N . SER A 1 302 ? 3.007 22.758 3.260 1.00 41.25 302 SER A N 1
ATOM 2427 C CA . SER A 1 302 ? 4.180 23.587 2.937 1.00 41.25 302 SER A CA 1
ATOM 2428 C C . SER A 1 302 ? 4.337 24.788 3.884 1.00 41.25 302 SER A C 1
ATOM 2430 O O . SER A 1 302 ? 5.247 25.581 3.687 1.00 41.25 302 SER A O 1
ATOM 2432 N N . ASP A 1 303 ? 3.458 24.934 4.888 1.00 36.88 303 ASP A N 1
ATOM 2433 C CA . ASP A 1 303 ? 3.355 26.144 5.729 1.00 36.88 303 ASP A CA 1
ATOM 2434 C C . ASP A 1 303 ? 3.682 25.917 7.217 1.00 36.88 303 ASP A C 1
ATOM 2436 O O . ASP A 1 303 ? 3.500 26.812 8.042 1.00 36.88 303 ASP A O 1
ATOM 2440 N N . THR A 1 304 ? 4.198 24.748 7.592 1.00 37.09 304 THR A N 1
ATOM 2441 C CA . THR A 1 304 ? 4.762 24.533 8.930 1.00 37.09 304 THR A CA 1
ATOM 2442 C C . THR A 1 304 ? 6.158 23.950 8.793 1.00 37.09 304 THR A C 1
ATOM 2444 O O . THR A 1 304 ? 6.308 22.879 8.213 1.00 37.09 304 THR A O 1
ATOM 2447 N N . ASP A 1 305 ? 7.152 24.639 9.361 1.00 34.56 305 ASP A N 1
ATOM 2448 C CA . ASP A 1 305 ? 8.571 24.260 9.522 1.00 34.56 305 ASP A CA 1
ATOM 2449 C C . ASP A 1 305 ? 8.797 22.945 10.318 1.00 34.56 305 ASP A C 1
ATOM 2451 O O . ASP A 1 305 ? 9.793 22.770 11.020 1.00 34.56 305 ASP A O 1
ATOM 2455 N N . SER A 1 306 ? 7.880 21.981 10.245 1.00 36.59 306 SER A N 1
ATOM 2456 C CA . SER A 1 306 ? 8.103 20.612 10.694 1.00 36.59 306 SER A CA 1
ATOM 2457 C C . SER A 1 306 ? 8.765 19.830 9.558 1.00 36.59 306 SER A C 1
ATOM 2459 O O . SER A 1 306 ? 8.087 19.290 8.685 1.00 36.59 306 SER A O 1
ATOM 2461 N N . ASN A 1 307 ? 10.096 19.773 9.590 1.00 35.78 307 ASN A N 1
ATOM 2462 C CA . ASN A 1 307 ? 10.987 18.979 8.730 1.00 35.78 307 ASN A CA 1
ATOM 2463 C C . ASN A 1 307 ? 10.797 17.444 8.848 1.00 35.78 307 ASN A C 1
ATOM 2465 O O . ASN A 1 307 ? 11.766 16.694 8.775 1.00 35.78 307 ASN A O 1
ATOM 2469 N N . GLU A 1 308 ? 9.576 16.945 9.032 1.00 42.03 308 GLU A N 1
ATOM 2470 C CA . GLU A 1 308 ? 9.300 15.512 9.184 1.00 42.03 308 GLU A CA 1
ATOM 2471 C C . GLU A 1 308 ? 8.062 15.078 8.382 1.00 42.03 308 GLU A C 1
ATOM 2473 O O . GLU A 1 308 ? 7.145 14.449 8.904 1.00 42.03 308 GLU A O 1
ATOM 2478 N N . THR A 1 309 ? 8.020 15.350 7.074 1.00 50.47 309 THR A N 1
ATOM 2479 C CA . THR A 1 309 ? 7.303 14.427 6.181 1.00 50.47 309 THR A CA 1
ATOM 2480 C C . THR A 1 309 ? 8.179 13.184 6.038 1.00 50.47 309 THR A C 1
ATOM 2482 O O . THR A 1 309 ? 9.111 13.132 5.238 1.00 50.47 309 THR A O 1
ATOM 2485 N N . GLY A 1 310 ? 7.955 12.199 6.915 1.00 58.44 310 GLY A N 1
ATOM 2486 C CA . GLY A 1 310 ? 8.674 10.926 6.878 1.00 58.44 310 GLY A CA 1
ATOM 2487 C C . GLY A 1 310 ? 8.632 10.291 5.481 1.00 58.44 310 GLY A C 1
ATOM 2488 O O . GLY A 1 310 ? 7.655 10.451 4.751 1.00 58.44 310 GLY A O 1
ATOM 2489 N N . SER A 1 311 ? 9.699 9.572 5.114 1.00 73.56 311 SER A N 1
ATOM 2490 C CA . SER A 1 311 ? 9.803 8.841 3.840 1.00 73.56 311 SER A CA 1
ATOM 2491 C C . SER A 1 311 ? 8.538 8.018 3.582 1.00 73.56 311 SER A C 1
ATOM 2493 O O . SER A 1 311 ? 8.190 7.163 4.398 1.00 73.56 311 SER A O 1
ATOM 2495 N N . ARG A 1 312 ? 7.833 8.284 2.475 1.00 84.25 312 ARG A N 1
ATOM 2496 C CA . ARG A 1 312 ? 6.664 7.501 2.050 1.00 84.25 312 ARG A CA 1
ATOM 2497 C C . ARG A 1 312 ? 7.133 6.356 1.167 1.00 84.25 312 ARG A C 1
ATOM 2499 O O . ARG A 1 312 ? 7.682 6.584 0.092 1.00 84.25 312 ARG A O 1
ATOM 2506 N N . VAL A 1 313 ? 6.892 5.133 1.606 1.00 88.12 313 VAL A N 1
ATOM 2507 C CA . VAL A 1 313 ? 7.228 3.913 0.876 1.00 88.12 313 VAL A CA 1
ATOM 2508 C C . VAL A 1 313 ? 5.941 3.157 0.581 1.00 88.12 313 VAL A C 1
ATOM 2510 O O . VAL A 1 313 ? 5.105 2.961 1.465 1.00 88.12 313 VAL A O 1
ATOM 2513 N N . LEU A 1 314 ? 5.768 2.743 -0.671 1.00 91.38 314 LEU A N 1
ATOM 2514 C CA . LEU A 1 314 ? 4.706 1.838 -1.098 1.00 91.38 314 LEU A CA 1
ATOM 2515 C C . LEU A 1 314 ? 5.335 0.502 -1.488 1.00 91.38 314 LEU A C 1
ATOM 2517 O O . LEU A 1 314 ? 5.942 0.387 -2.553 1.00 91.38 314 LEU A O 1
ATOM 2521 N N . SER A 1 315 ? 5.179 -0.508 -0.631 1.00 91.38 315 SER A N 1
ATOM 2522 C CA . SER A 1 315 ? 5.674 -1.854 -0.919 1.00 91.38 315 SER A CA 1
ATOM 2523 C C . SER A 1 315 ? 4.588 -2.746 -1.511 1.00 91.38 315 SER A C 1
ATOM 2525 O O . SER A 1 315 ? 3.556 -3.005 -0.894 1.00 91.38 315 SER A O 1
ATOM 2527 N N . LEU A 1 316 ? 4.860 -3.230 -2.718 1.00 93.69 316 LEU A N 1
ATOM 2528 C CA . LEU A 1 316 ? 4.121 -4.256 -3.451 1.00 93.69 316 LEU A CA 1
ATOM 2529 C C . LEU A 1 316 ? 4.985 -5.516 -3.619 1.00 93.69 316 LEU A C 1
ATOM 2531 O O . LEU A 1 316 ? 4.778 -6.306 -4.544 1.00 93.69 316 LEU A O 1
ATOM 2535 N N . GLU A 1 317 ? 5.970 -5.701 -2.740 1.00 92.44 317 GLU A N 1
ATOM 2536 C CA . GLU A 1 317 ? 6.902 -6.820 -2.802 1.00 92.44 317 GLU A CA 1
ATOM 2537 C C . GLU A 1 317 ? 6.166 -8.167 -2.800 1.00 92.44 317 GLU A C 1
ATOM 2539 O O . GLU A 1 317 ? 5.204 -8.374 -2.055 1.00 92.44 317 GLU A O 1
ATOM 2544 N N . GLY A 1 318 ? 6.602 -9.090 -3.659 1.00 91.75 318 GLY A N 1
ATOM 2545 C CA . GLY A 1 318 ? 6.057 -10.447 -3.725 1.00 91.75 318 GLY A CA 1
ATOM 2546 C C . GLY A 1 318 ? 4.642 -10.546 -4.305 1.00 91.75 318 GLY A C 1
ATOM 2547 O O . GLY A 1 318 ? 4.076 -11.638 -4.333 1.00 91.75 318 GLY A O 1
ATOM 2548 N N . CYS A 1 319 ? 4.044 -9.441 -4.761 1.00 95.75 319 CYS A N 1
ATOM 2549 C CA . CYS A 1 319 ? 2.673 -9.450 -5.266 1.00 95.75 319 CYS A CA 1
ATOM 2550 C C . CYS A 1 319 ? 2.537 -10.165 -6.618 1.00 95.75 319 CYS A C 1
ATOM 2552 O O . CYS A 1 319 ? 3.433 -10.124 -7.464 1.00 95.75 319 CYS A O 1
ATOM 2554 N N . VAL A 1 320 ? 1.366 -10.758 -6.856 1.00 95.44 320 VAL A N 1
ATOM 2555 C CA . VAL A 1 320 ? 0.977 -11.379 -8.129 1.00 95.44 320 VAL A CA 1
ATOM 2556 C C . VAL A 1 320 ? -0.115 -10.539 -8.792 1.00 95.44 320 VAL A C 1
ATOM 2558 O O . VAL A 1 320 ? -1.180 -10.333 -8.215 1.00 95.44 320 VAL A O 1
ATOM 2561 N N . PHE A 1 321 ? 0.108 -10.100 -10.029 1.00 95.25 321 PHE A N 1
ATOM 2562 C CA . PHE A 1 321 ? -0.816 -9.259 -10.789 1.00 95.25 321 PHE A CA 1
ATOM 2563 C C . PHE A 1 321 ? -1.308 -9.975 -12.047 1.00 95.25 321 PHE A C 1
ATOM 2565 O O . PHE A 1 321 ? -0.576 -10.157 -13.028 1.00 95.25 321 PHE A O 1
ATOM 2572 N N . ASN A 1 322 ? -2.588 -10.347 -12.043 1.00 92.50 322 ASN A N 1
ATOM 2573 C CA . ASN A 1 322 ? -3.242 -10.933 -13.214 1.00 92.50 322 ASN A CA 1
ATOM 2574 C C . ASN A 1 322 ? -3.873 -9.882 -14.138 1.00 92.50 322 ASN A C 1
ATOM 2576 O O . ASN A 1 322 ? -4.201 -10.218 -15.276 1.00 92.50 322 ASN A O 1
ATOM 2580 N N . SER A 1 323 ? -4.035 -8.645 -13.660 1.00 90.62 323 SER A N 1
ATOM 2581 C CA . SER A 1 323 ? -4.614 -7.519 -14.400 1.00 90.62 323 SER A CA 1
ATOM 2582 C C . SER A 1 323 ? -3.737 -6.262 -14.291 1.00 90.62 323 SER A C 1
ATOM 2584 O O . SER A 1 323 ? -2.551 -6.357 -13.973 1.00 90.62 323 SER A O 1
ATOM 2586 N N . SER A 1 324 ? -4.285 -5.089 -14.617 1.00 92.50 324 SER A N 1
ATOM 2587 C CA . SER A 1 324 ? -3.553 -3.820 -14.633 1.00 92.50 324 SER A CA 1
ATOM 2588 C C . SER A 1 324 ? -3.355 -3.233 -13.235 1.00 92.50 324 SER A C 1
ATOM 2590 O O . SER A 1 324 ? -4.255 -3.262 -12.398 1.00 92.50 324 SER A O 1
ATOM 2592 N N . VAL A 1 325 ? -2.190 -2.632 -13.020 1.00 96.56 325 VAL A N 1
ATOM 2593 C CA . VAL A 1 325 ? -1.818 -1.895 -11.812 1.00 96.56 325 VAL A CA 1
ATOM 2594 C C . VAL A 1 325 ? -1.578 -0.442 -12.193 1.00 96.56 325 VAL A C 1
ATOM 2596 O O . VAL A 1 325 ? -0.825 -0.162 -13.126 1.00 96.56 325 VAL A O 1
ATOM 2599 N N . SER A 1 326 ? -2.214 0.483 -11.483 1.00 97.12 326 SER A N 1
ATOM 2600 C CA . SER A 1 326 ? -2.037 1.921 -11.662 1.00 97.12 326 SER A CA 1
ATOM 2601 C C . SER A 1 326 ? -1.698 2.567 -10.328 1.00 97.12 326 SER A C 1
ATOM 2603 O O . SER A 1 326 ? -2.504 2.528 -9.402 1.00 97.12 326 SER A O 1
ATOM 2605 N N . ILE A 1 327 ? -0.531 3.194 -10.248 1.00 96.81 327 ILE A N 1
ATOM 2606 C CA . ILE A 1 327 ? -0.071 3.952 -9.086 1.00 96.81 327 ILE A CA 1
ATOM 2607 C C . ILE A 1 327 ? 0.057 5.402 -9.538 1.00 96.81 327 ILE A C 1
ATOM 2609 O O . ILE A 1 327 ? 0.845 5.714 -10.423 1.00 96.81 327 ILE A O 1
ATOM 2613 N N . GLY A 1 328 ? -0.782 6.271 -9.000 1.00 94.38 328 GLY A N 1
ATOM 2614 C CA . GLY A 1 328 ? -0.850 7.673 -9.387 1.00 94.38 328 GLY A CA 1
ATOM 2615 C C . GLY A 1 328 ? -0.622 8.592 -8.202 1.00 94.38 328 GLY A C 1
ATOM 2616 O O . GLY A 1 328 ? -0.896 8.217 -7.062 1.00 94.38 328 GLY A O 1
ATOM 2617 N N . GLY A 1 329 ? -0.187 9.812 -8.463 1.00 89.56 329 GLY A N 1
ATOM 2618 C CA . GLY A 1 329 ? -0.288 10.913 -7.519 1.00 89.56 329 GLY A CA 1
ATOM 2619 C C . GLY A 1 329 ? -1.385 11.897 -7.911 1.00 89.56 329 GLY A C 1
ATOM 2620 O O . GLY A 1 329 ? -1.840 11.954 -9.051 1.00 89.56 329 GLY A O 1
ATOM 2621 N N . HIS A 1 330 ? -1.848 12.681 -6.945 1.00 79.38 330 HIS A N 1
ATOM 2622 C CA . HIS A 1 330 ? -2.471 13.967 -7.249 1.00 79.38 330 HIS A CA 1
ATOM 2623 C C . HIS A 1 330 ? -1.368 15.017 -7.488 1.00 79.38 330 HIS A C 1
ATOM 2625 O O . HIS A 1 330 ? -0.239 14.811 -7.066 1.00 79.38 330 HIS A O 1
ATOM 2631 N N . VAL A 1 331 ? -1.673 16.155 -8.123 1.00 73.50 331 VAL A N 1
ATOM 2632 C CA . VAL A 1 331 ? -0.697 17.238 -8.389 1.00 73.50 331 VAL A CA 1
ATOM 2633 C C . VAL A 1 331 ? 0.162 17.538 -7.150 1.00 73.50 331 VAL A C 1
ATOM 2635 O O . VAL A 1 331 ? -0.396 17.839 -6.094 1.00 73.50 331 VAL A O 1
ATOM 2638 N N . CYS A 1 332 ? 1.491 17.465 -7.297 1.00 74.81 332 CYS A N 1
ATOM 2639 C CA . CYS A 1 332 ? 2.488 17.605 -6.223 1.00 74.81 332 CYS A CA 1
ATOM 2640 C C . CYS A 1 332 ? 2.446 16.508 -5.138 1.00 74.81 332 CYS A C 1
ATOM 2642 O O . CYS A 1 332 ? 2.784 16.765 -3.985 1.00 74.81 332 CYS A O 1
ATOM 2644 N N . ALA A 1 333 ? 2.008 15.291 -5.468 1.00 87.25 333 ALA A N 1
ATOM 2645 C CA . ALA A 1 333 ? 2.138 14.149 -4.572 1.00 87.25 333 ALA A CA 1
ATOM 2646 C C . ALA A 1 333 ? 3.589 13.675 -4.506 1.00 87.25 333 ALA A C 1
ATOM 2648 O O . ALA A 1 333 ? 4.228 13.420 -5.528 1.00 87.25 333 ALA A O 1
ATOM 2649 N N . GLU A 1 334 ? 4.075 13.542 -3.277 1.00 88.00 334 GLU A N 1
ATOM 2650 C CA . GLU A 1 334 ? 5.442 13.142 -2.981 1.00 88.00 334 GLU A CA 1
ATOM 2651 C C . GLU A 1 334 ? 5.466 11.717 -2.429 1.00 88.00 334 GLU A C 1
ATOM 2653 O O . GLU A 1 334 ? 4.627 11.331 -1.602 1.00 88.00 334 GLU A O 1
ATOM 2658 N N . ILE A 1 335 ? 6.427 10.934 -2.911 1.00 88.31 335 ILE A N 1
ATOM 2659 C CA . ILE A 1 335 ? 6.735 9.583 -2.439 1.00 88.31 335 ILE A CA 1
ATOM 2660 C C . ILE A 1 335 ? 8.254 9.367 -2.469 1.00 88.31 335 ILE A C 1
ATOM 2662 O O . ILE A 1 335 ? 8.963 10.031 -3.215 1.00 88.31 335 ILE A O 1
ATOM 2666 N N . SER A 1 336 ? 8.787 8.468 -1.651 1.00 87.62 336 SER A N 1
ATOM 2667 C CA . SER A 1 336 ? 10.219 8.151 -1.642 1.00 87.62 336 SER A CA 1
ATOM 2668 C C . SER A 1 336 ? 10.533 6.878 -2.422 1.00 87.62 336 SER A C 1
ATOM 2670 O O . SER A 1 336 ? 11.492 6.861 -3.190 1.00 87.62 336 SER A O 1
ATOM 2672 N N . GLU A 1 337 ? 9.708 5.837 -2.285 1.00 89.12 337 GLU A N 1
ATOM 2673 C CA . GLU A 1 337 ? 9.939 4.554 -2.955 1.00 89.12 337 GLU A CA 1
ATOM 2674 C C . GLU A 1 337 ? 8.639 3.828 -3.332 1.00 89.12 337 GLU A C 1
ATOM 2676 O O . GLU A 1 337 ? 7.700 3.739 -2.539 1.00 89.12 337 GLU A O 1
ATOM 2681 N N . ILE A 1 338 ? 8.625 3.237 -4.529 1.00 92.38 338 ILE A N 1
ATOM 2682 C CA . ILE A 1 338 ? 7.685 2.195 -4.951 1.00 92.38 338 ILE A CA 1
ATOM 2683 C C . ILE A 1 338 ? 8.469 0.890 -5.123 1.00 92.38 338 ILE A C 1
ATOM 2685 O O . ILE A 1 338 ? 9.193 0.695 -6.106 1.00 92.38 338 ILE A O 1
ATOM 2689 N N . ASN A 1 339 ? 8.295 -0.024 -4.173 1.00 90.12 339 ASN A N 1
ATOM 2690 C CA . ASN A 1 339 ? 8.969 -1.315 -4.168 1.00 90.12 339 ASN A CA 1
ATOM 2691 C C . ASN A 1 339 ? 8.101 -2.362 -4.893 1.00 90.12 339 ASN A C 1
ATOM 2693 O O . ASN A 1 339 ? 7.046 -2.757 -4.401 1.00 90.12 339 ASN A O 1
ATOM 2697 N N . LEU A 1 340 ? 8.552 -2.819 -6.065 1.00 91.81 340 LEU A N 1
ATOM 2698 C CA . LEU A 1 340 ? 7.932 -3.869 -6.889 1.00 91.81 340 LEU A CA 1
ATOM 2699 C C . LEU A 1 340 ? 8.876 -5.081 -7.035 1.00 91.81 340 LEU A C 1
ATOM 2701 O O . LEU A 1 340 ? 8.929 -5.739 -8.082 1.00 91.81 340 LEU A O 1
ATOM 2705 N N . GLN A 1 341 ? 9.641 -5.377 -5.985 1.00 89.00 341 GLN A N 1
ATOM 2706 C CA . GLN A 1 341 ? 10.562 -6.508 -5.938 1.00 89.00 341 GLN A CA 1
ATOM 2707 C C . GLN A 1 341 ? 9.818 -7.847 -5.880 1.00 89.00 341 GLN A C 1
ATOM 2709 O O . GLN A 1 341 ? 8.754 -7.969 -5.275 1.00 89.00 341 GLN A O 1
ATOM 2714 N N . ASN A 1 342 ? 10.387 -8.878 -6.505 1.00 88.44 342 ASN A N 1
ATOM 2715 C CA . ASN A 1 342 ? 9.830 -10.239 -6.526 1.00 88.44 342 ASN A CA 1
ATOM 2716 C C . ASN A 1 342 ? 8.364 -10.316 -7.009 1.00 88.44 342 ASN A C 1
ATOM 2718 O O . ASN A 1 342 ? 7.615 -11.212 -6.613 1.00 88.44 342 ASN A O 1
ATOM 2722 N N . THR A 1 343 ? 7.939 -9.381 -7.860 1.00 92.50 343 THR A N 1
ATOM 2723 C CA . THR A 1 343 ? 6.558 -9.310 -8.350 1.00 92.50 343 THR A CA 1
ATOM 2724 C C . THR A 1 343 ? 6.320 -10.252 -9.526 1.00 92.50 343 THR A C 1
ATOM 2726 O O . THR A 1 343 ? 7.221 -10.562 -10.307 1.00 92.50 343 THR A O 1
ATOM 2729 N N . HIS A 1 344 ? 5.083 -10.728 -9.662 1.00 93.75 344 HIS A N 1
ATOM 2730 C CA . HIS A 1 344 ? 4.699 -11.679 -10.698 1.00 93.75 344 HIS A CA 1
ATOM 2731 C C . HIS A 1 344 ? 3.541 -11.150 -11.540 1.00 93.75 344 HIS A C 1
ATOM 2733 O O . HIS A 1 344 ? 2.373 -11.257 -11.174 1.00 93.75 344 HIS A O 1
ATOM 2739 N N . PHE A 1 345 ? 3.856 -10.604 -12.704 1.00 92.56 345 PHE A N 1
ATOM 2740 C CA . PHE A 1 345 ? 2.887 -10.151 -13.691 1.00 92.56 345 PHE A CA 1
ATOM 2741 C C . PHE A 1 345 ? 2.540 -11.256 -14.713 1.00 92.56 345 PHE A C 1
ATOM 2743 O O . PHE A 1 345 ? 3.435 -11.937 -15.223 1.00 92.56 345 PHE A O 1
ATOM 2750 N N . LYS A 1 346 ? 1.247 -11.431 -15.042 1.00 89.69 346 LYS A N 1
ATOM 2751 C CA . LYS A 1 346 ? 0.780 -12.318 -16.137 1.00 89.69 346 LYS A CA 1
ATOM 2752 C C . LYS A 1 346 ? 0.879 -11.666 -17.523 1.00 89.69 346 LYS A C 1
ATOM 2754 O O . LYS A 1 346 ? 0.886 -10.452 -17.643 1.00 89.69 346 LYS A O 1
ATOM 2759 N N . GLU A 1 347 ? 0.841 -12.474 -18.588 1.00 68.12 347 GLU A N 1
ATOM 2760 C CA . GLU A 1 347 ? 1.131 -12.099 -19.994 1.00 68.12 347 GLU A CA 1
ATOM 2761 C C . GLU A 1 347 ? 0.292 -10.957 -20.627 1.00 68.12 347 GLU A C 1
ATOM 2763 O O . GLU A 1 347 ? 0.531 -10.596 -21.777 1.00 68.12 347 GLU A O 1
ATOM 2768 N N . LYS A 1 348 ? -0.670 -10.358 -19.912 1.00 82.38 348 LYS A N 1
ATOM 2769 C CA . LYS A 1 348 ? -1.499 -9.224 -20.376 1.00 82.38 348 LYS A CA 1
ATOM 2770 C C . LYS A 1 348 ? -1.615 -8.079 -19.367 1.00 82.38 348 LYS A C 1
ATOM 2772 O O . LYS A 1 348 ? -2.412 -7.167 -19.571 1.00 82.38 348 LYS A O 1
ATOM 2777 N N . SER A 1 349 ? -0.888 -8.142 -18.260 1.00 90.19 349 SER A N 1
ATOM 2778 C CA . SER A 1 349 ? -0.931 -7.088 -17.255 1.00 90.19 349 SER A CA 1
ATOM 2779 C C . SER A 1 349 ? -0.155 -5.857 -17.721 1.00 90.19 349 SER A C 1
ATOM 2781 O O . SER A 1 349 ? 0.781 -5.933 -18.525 1.00 90.19 349 SER A O 1
ATOM 2783 N N . ARG A 1 350 ? -0.568 -4.711 -17.188 1.00 93.88 350 ARG A N 1
ATOM 2784 C CA . ARG A 1 350 ? 0.028 -3.404 -17.440 1.00 93.88 350 ARG A CA 1
ATOM 2785 C C . ARG A 1 350 ? 0.368 -2.757 -16.109 1.00 93.88 350 ARG A C 1
ATOM 2787 O O . ARG A 1 350 ? -0.452 -2.803 -15.197 1.00 93.88 350 ARG A O 1
ATOM 2794 N N . LEU A 1 351 ? 1.531 -2.132 -16.020 1.00 96.69 351 LEU A N 1
ATOM 2795 C CA . LEU A 1 351 ? 1.908 -1.268 -14.908 1.00 96.69 351 LEU A CA 1
ATOM 2796 C C . LEU A 1 351 ? 1.910 0.179 -15.396 1.00 96.69 351 LEU A C 1
ATOM 2798 O O . LEU A 1 351 ? 2.595 0.501 -16.364 1.00 96.69 351 LEU A O 1
ATOM 2802 N N . LYS A 1 352 ? 1.156 1.050 -14.729 1.00 97.50 352 LYS A N 1
ATOM 2803 C CA . LYS A 1 352 ? 1.209 2.497 -14.933 1.00 97.50 352 LYS A CA 1
ATOM 2804 C C . LYS A 1 352 ? 1.636 3.179 -13.637 1.00 97.50 352 LYS A C 1
ATOM 2806 O O . LYS A 1 352 ? 1.000 2.960 -12.610 1.00 97.50 352 LYS A O 1
ATOM 2811 N N . VAL A 1 353 ? 2.658 4.025 -13.702 1.00 97.31 353 VAL A N 1
ATOM 2812 C CA . VAL A 1 353 ? 3.055 4.927 -12.616 1.00 97.31 353 VAL A CA 1
ATOM 2813 C C . VAL A 1 353 ? 3.001 6.359 -13.139 1.00 97.31 353 VAL A C 1
ATOM 2815 O O . VAL A 1 353 ? 3.625 6.643 -14.162 1.00 97.31 353 VAL A O 1
ATOM 2818 N N . CYS A 1 354 ? 2.231 7.245 -12.505 1.00 95.56 354 CYS A N 1
ATOM 2819 C CA . CYS A 1 354 ? 2.093 8.616 -12.996 1.00 95.56 354 CYS A CA 1
ATOM 2820 C C . CYS A 1 354 ? 1.917 9.693 -11.927 1.00 95.56 354 CYS A C 1
ATOM 2822 O O . CYS A 1 354 ? 1.489 9.394 -10.817 1.00 95.56 354 CYS A O 1
ATOM 2824 N N . ASP A 1 355 ? 2.202 10.945 -12.294 1.00 94.06 355 ASP A N 1
ATOM 2825 C CA . ASP A 1 355 ? 1.886 12.148 -11.508 1.00 94.06 355 ASP A CA 1
ATOM 2826 C C . ASP A 1 355 ? 2.535 12.177 -10.106 1.00 94.06 355 ASP A C 1
ATOM 2828 O O . ASP A 1 355 ? 1.908 12.593 -9.130 1.00 94.06 355 ASP A O 1
ATOM 2832 N N . LEU A 1 356 ? 3.782 11.709 -9.984 1.00 92.56 356 LEU A N 1
ATOM 2833 C CA . LEU A 1 356 ? 4.499 11.591 -8.707 1.00 92.56 356 LEU A CA 1
ATOM 2834 C C . LEU A 1 356 ? 5.852 12.299 -8.741 1.00 92.56 356 LEU A C 1
ATOM 2836 O O . LEU A 1 356 ? 6.622 12.146 -9.688 1.00 92.56 356 LEU A O 1
ATOM 2840 N N . SER A 1 357 ? 6.162 13.003 -7.654 1.00 90.38 357 SER A N 1
ATOM 2841 C CA . SER A 1 357 ? 7.494 13.542 -7.388 1.00 90.38 357 SER A CA 1
ATOM 2842 C C . SER A 1 357 ? 8.213 12.662 -6.380 1.00 90.38 357 SER A C 1
ATOM 2844 O O . SER A 1 357 ? 7.663 12.349 -5.322 1.00 90.38 357 SER A O 1
ATOM 2846 N N . PHE A 1 358 ? 9.456 12.299 -6.675 1.00 87.50 358 PHE A N 1
ATOM 2847 C CA . PHE A 1 358 ? 10.253 11.488 -5.769 1.00 87.50 358 PHE A CA 1
ATOM 2848 C C . PHE A 1 358 ? 11.172 12.356 -4.911 1.00 87.50 358 PHE A C 1
ATOM 2850 O O . PHE A 1 358 ? 11.945 13.157 -5.421 1.00 87.50 358 PHE A O 1
ATOM 2857 N N . LYS A 1 359 ? 11.087 12.222 -3.584 1.00 79.12 359 LYS A N 1
ATOM 2858 C CA . LYS A 1 359 ? 11.954 12.955 -2.644 1.00 79.12 359 LYS A CA 1
ATOM 2859 C C . LYS A 1 359 ? 12.742 12.015 -1.754 1.00 79.12 359 LYS A C 1
ATOM 2861 O O . LYS A 1 359 ? 12.268 10.942 -1.383 1.00 79.12 359 LYS A O 1
ATOM 2866 N N . ASN A 1 360 ? 13.939 12.467 -1.376 1.00 62.59 360 ASN A N 1
ATOM 2867 C CA . ASN A 1 360 ? 14.913 11.701 -0.596 1.00 62.59 360 ASN A CA 1
ATOM 2868 C C . ASN A 1 360 ? 15.377 10.410 -1.298 1.00 62.59 360 ASN A C 1
ATOM 2870 O O . ASN A 1 360 ? 15.752 9.451 -0.629 1.00 62.59 360 ASN A O 1
ATOM 2874 N N . SER A 1 361 ? 15.376 10.390 -2.637 1.00 47.09 361 SER A N 1
ATOM 2875 C CA . SER A 1 361 ? 15.995 9.311 -3.412 1.00 47.09 361 SER A CA 1
ATOM 2876 C C . SER A 1 361 ? 17.518 9.365 -3.204 1.00 47.09 361 SER A C 1
ATOM 2878 O O . SER A 1 361 ? 18.124 10.398 -3.515 1.00 47.09 361 SER A O 1
ATOM 2880 N N . PRO A 1 362 ? 18.165 8.334 -2.628 1.00 41.59 362 PRO A N 1
ATOM 2881 C CA . PRO A 1 362 ? 19.594 8.388 -2.349 1.00 41.59 362 PRO A CA 1
ATOM 2882 C C . PRO A 1 362 ? 20.389 8.489 -3.659 1.00 41.59 362 PRO A C 1
ATOM 2884 O O . PRO A 1 362 ? 20.360 7.585 -4.489 1.00 41.59 362 PRO A O 1
ATOM 2887 N N . SER A 1 363 ? 21.128 9.587 -3.835 1.00 33.53 363 SER A N 1
ATOM 2888 C CA . SER A 1 363 ? 22.158 9.735 -4.875 1.00 33.53 363 SER A CA 1
ATOM 2889 C C . SER A 1 363 ? 23.163 8.564 -4.817 1.00 33.53 363 SER A C 1
ATOM 2891 O O . SER A 1 363 ? 23.476 8.091 -3.719 1.00 33.53 363 SER A O 1
ATOM 2893 N N . PRO A 1 364 ? 23.710 8.093 -5.957 1.00 39.16 364 PRO A N 1
ATOM 2894 C CA . PRO A 1 364 ? 24.412 6.820 -6.031 1.00 39.16 364 PRO A CA 1
ATOM 2895 C C . PRO A 1 364 ? 25.832 6.940 -5.481 1.00 39.16 364 PRO A C 1
ATOM 2897 O O . PRO A 1 364 ? 26.782 7.231 -6.202 1.00 39.16 364 PRO A O 1
ATOM 2900 N N . SER A 1 365 ? 26.000 6.659 -4.196 1.00 30.27 365 SER A N 1
ATOM 2901 C CA . SER A 1 365 ? 27.265 6.140 -3.687 1.00 30.27 365 SER A CA 1
ATOM 2902 C C . SER A 1 365 ? 27.049 5.429 -2.355 1.00 30.27 365 SER A C 1
ATOM 2904 O O . SER A 1 365 ? 26.776 6.062 -1.340 1.00 30.27 365 SER A O 1
ATOM 2906 N N . THR A 1 366 ? 27.264 4.113 -2.405 1.00 29.12 366 THR A N 1
ATOM 2907 C CA . THR A 1 366 ? 27.566 3.168 -1.314 1.00 29.12 366 THR A CA 1
ATOM 2908 C C . THR A 1 366 ? 26.424 2.652 -0.417 1.00 29.12 366 THR A C 1
ATOM 2910 O O . THR A 1 366 ? 25.949 3.332 0.481 1.00 29.12 366 THR A O 1
ATOM 2913 N N . SER A 1 367 ? 26.096 1.373 -0.678 1.00 33.78 367 SER A N 1
ATOM 2914 C CA . SER A 1 367 ? 25.654 0.284 0.220 1.00 33.78 367 SER A CA 1
ATOM 2915 C C . SER A 1 367 ? 24.472 0.520 1.178 1.00 33.78 367 SER A C 1
ATOM 2917 O O . SER A 1 367 ? 24.692 0.801 2.350 1.00 33.78 367 SER A O 1
ATOM 2919 N N . GLU A 1 368 ? 23.272 0.243 0.638 1.00 41.91 368 GLU A N 1
ATOM 2920 C CA . GLU A 1 368 ? 22.016 -0.240 1.272 1.00 41.91 368 GLU A CA 1
ATOM 2921 C C . GLU A 1 368 ? 21.374 0.661 2.350 1.00 41.91 368 GLU A C 1
ATOM 2923 O O . GLU A 1 368 ? 21.969 0.884 3.402 1.00 41.91 368 GLU A O 1
ATOM 2928 N N . PRO A 1 369 ? 20.158 1.212 2.132 1.00 37.03 369 PRO A N 1
ATOM 2929 C CA . PRO A 1 369 ? 18.893 0.563 1.737 1.00 37.03 369 PRO A CA 1
ATOM 2930 C C . PRO A 1 369 ? 18.527 0.872 0.272 1.00 37.03 369 PRO A C 1
ATOM 2932 O O . PRO A 1 369 ? 19.307 1.531 -0.403 1.00 37.03 369 PRO A O 1
ATOM 2935 N N . SER A 1 370 ? 17.405 0.367 -0.256 1.00 46.81 370 SER A N 1
ATOM 2936 C CA . SER A 1 370 ? 16.944 0.524 -1.654 1.00 46.81 370 SER A CA 1
ATOM 2937 C C . SER A 1 370 ? 17.251 1.911 -2.252 1.00 46.81 370 SER A C 1
ATOM 2939 O O . SER A 1 370 ? 16.528 2.881 -2.071 1.00 46.81 370 SER A O 1
ATOM 2941 N N . THR A 1 371 ? 18.343 2.005 -3.015 1.00 51.62 371 THR A N 1
ATOM 2942 C CA . THR A 1 371 ? 18.852 3.239 -3.647 1.00 51.62 371 THR A CA 1
ATOM 2943 C C . THR A 1 371 ? 18.017 3.695 -4.849 1.00 51.62 371 THR A C 1
ATOM 2945 O O . THR A 1 371 ? 18.501 4.451 -5.685 1.00 51.62 371 THR A O 1
ATOM 2948 N N . HIS A 1 372 ? 16.801 3.174 -5.012 1.00 62.78 372 HIS A N 1
ATOM 2949 C CA . HIS A 1 372 ? 15.994 3.364 -6.212 1.00 62.78 372 HIS A CA 1
ATOM 2950 C C . HIS A 1 372 ? 14.586 3.788 -5.827 1.00 62.78 372 HIS A C 1
ATOM 2952 O O . HIS A 1 372 ? 13.958 3.186 -4.961 1.00 62.78 372 HIS A O 1
ATOM 2958 N N . SER A 1 373 ? 14.078 4.795 -6.526 1.00 83.06 373 SER A N 1
ATOM 2959 C CA . SER A 1 373 ? 12.733 5.322 -6.318 1.00 83.06 373 SER A CA 1
ATOM 2960 C C . SER A 1 373 ? 11.657 4.357 -6.817 1.00 83.06 373 SER A C 1
ATOM 2962 O O . SER A 1 373 ? 10.574 4.280 -6.246 1.00 83.06 373 SER A O 1
ATOM 2964 N N . ILE A 1 374 ? 11.946 3.610 -7.887 1.00 91.12 374 ILE A N 1
ATOM 2965 C CA . ILE A 1 374 ? 11.084 2.559 -8.429 1.00 91.12 374 ILE A CA 1
ATOM 2966 C C . ILE A 1 374 ? 11.967 1.373 -8.814 1.00 91.12 374 ILE A C 1
ATOM 2968 O O . ILE A 1 374 ? 12.782 1.482 -9.731 1.00 91.12 374 ILE A O 1
ATOM 2972 N N . TYR A 1 375 ? 11.783 0.226 -8.158 1.00 87.44 375 TYR A N 1
ATOM 2973 C CA . TYR A 1 375 ? 12.552 -0.985 -8.461 1.00 87.44 375 TYR A CA 1
ATOM 2974 C C . TYR A 1 375 ? 11.647 -2.167 -8.791 1.00 87.44 375 TYR A C 1
ATOM 2976 O O . TYR A 1 375 ? 10.834 -2.585 -7.967 1.00 87.44 375 TYR A O 1
ATOM 2984 N N . ILE A 1 376 ? 11.793 -2.704 -10.007 1.00 90.44 376 ILE A N 1
ATOM 2985 C CA . ILE A 1 376 ? 10.886 -3.709 -10.570 1.00 90.44 376 ILE A CA 1
ATOM 2986 C C . ILE A 1 376 ? 11.678 -4.946 -10.990 1.00 90.44 376 ILE A C 1
ATOM 2988 O O . ILE A 1 376 ? 12.383 -4.939 -12.004 1.00 90.44 376 ILE A O 1
ATOM 2992 N N . HIS A 1 377 ? 11.505 -6.055 -10.273 1.00 87.12 377 HIS A N 1
ATOM 2993 C CA . HIS A 1 377 ? 12.029 -7.355 -10.698 1.00 87.12 377 HIS A CA 1
ATOM 2994 C C . HIS A 1 377 ? 11.106 -8.517 -10.325 1.00 87.12 377 HIS A C 1
ATOM 2996 O O . HIS A 1 377 ? 10.230 -8.392 -9.476 1.00 87.12 377 HIS A O 1
ATOM 3002 N N . GLY A 1 378 ? 11.323 -9.654 -10.988 1.00 86.06 378 GLY A N 1
ATOM 3003 C CA . GLY A 1 378 ? 10.384 -10.772 -11.054 1.00 86.06 378 GLY A CA 1
ATOM 3004 C C . GLY A 1 378 ? 9.896 -10.966 -12.493 1.00 86.06 378 GLY A C 1
ATOM 3005 O O . GLY A 1 378 ? 10.650 -10.691 -13.435 1.00 86.06 378 GLY A O 1
ATOM 3006 N N . THR A 1 379 ? 8.662 -11.434 -12.698 1.00 87.62 379 THR A N 1
ATOM 3007 C CA . THR A 1 379 ? 8.097 -11.497 -14.057 1.00 87.62 379 THR A CA 1
ATOM 3008 C C . THR A 1 379 ? 7.563 -10.126 -14.439 1.00 87.62 379 THR A C 1
ATOM 3010 O O . THR A 1 379 ? 6.736 -9.570 -13.735 1.00 87.62 379 THR A O 1
ATOM 3013 N N . GLN A 1 380 ? 8.045 -9.561 -15.543 1.00 86.44 380 GLN A N 1
ATOM 3014 C CA . GLN A 1 380 ? 7.708 -8.192 -15.948 1.00 86.44 380 GLN A CA 1
ATOM 3015 C C . GLN A 1 380 ? 6.329 -8.122 -16.632 1.00 86.44 380 GLN A C 1
ATOM 3017 O O . GLN A 1 380 ? 5.960 -9.074 -17.330 1.00 86.44 380 GLN A O 1
ATOM 3022 N N . PRO A 1 381 ? 5.574 -7.015 -16.482 1.00 90.00 381 PRO A N 1
ATOM 3023 C CA . PRO A 1 381 ? 4.298 -6.824 -17.174 1.00 90.00 381 PRO A CA 1
ATOM 3024 C C . PRO A 1 381 ? 4.491 -6.720 -18.687 1.00 90.00 381 PRO A C 1
ATOM 3026 O O . PRO A 1 381 ? 5.599 -6.500 -19.174 1.00 90.00 381 PRO A O 1
ATOM 3029 N N . HIS A 1 382 ? 3.401 -6.859 -19.445 1.00 90.44 382 HIS A N 1
ATOM 3030 C CA . HIS A 1 382 ? 3.433 -6.717 -20.903 1.00 90.44 382 HIS A CA 1
ATOM 3031 C C . HIS A 1 382 ? 3.680 -5.266 -21.339 1.00 90.44 382 HIS A C 1
ATOM 3033 O O . HIS A 1 382 ? 4.248 -5.010 -22.400 1.00 90.44 382 HIS A O 1
ATOM 3039 N N . GLU A 1 383 ? 3.266 -4.309 -20.514 1.00 93.38 383 GLU A N 1
ATOM 3040 C CA . GLU A 1 383 ? 3.470 -2.888 -20.755 1.00 93.38 383 GLU A CA 1
ATOM 3041 C C . GLU A 1 383 ? 3.745 -2.163 -19.433 1.00 93.38 383 GLU A C 1
ATOM 3043 O O . GLU A 1 383 ? 3.016 -2.339 -18.455 1.00 93.38 383 GLU A O 1
ATOM 3048 N N . MET A 1 384 ? 4.795 -1.346 -19.419 1.00 96.19 384 MET A N 1
ATOM 3049 C CA . MET A 1 384 ? 5.147 -0.425 -18.341 1.00 96.19 384 MET A CA 1
ATOM 3050 C C . MET A 1 384 ? 5.052 0.999 -18.869 1.00 96.19 384 MET A C 1
ATOM 3052 O O . MET A 1 384 ? 5.680 1.325 -19.877 1.00 96.19 384 MET A O 1
ATOM 3056 N N . VAL A 1 385 ? 4.278 1.838 -18.190 1.00 97.56 385 VAL A N 1
ATOM 3057 C CA . VAL A 1 385 ? 4.104 3.247 -18.540 1.00 97.56 385 VAL A CA 1
ATOM 3058 C C . VAL A 1 385 ? 4.449 4.111 -17.339 1.00 97.56 385 VAL A C 1
ATOM 3060 O O . VAL A 1 385 ? 3.804 4.009 -16.299 1.00 97.56 385 VAL A O 1
ATOM 3063 N N . PHE A 1 386 ? 5.435 4.979 -17.510 1.00 97.38 386 PHE A N 1
ATOM 3064 C CA . PHE A 1 386 ? 5.842 5.992 -16.548 1.00 97.38 386 PHE A CA 1
ATOM 3065 C C . PHE A 1 386 ? 5.536 7.355 -17.159 1.00 97.38 386 PHE A C 1
ATOM 3067 O O . PHE A 1 386 ? 6.054 7.658 -18.233 1.00 97.38 386 PHE A O 1
ATOM 3074 N N . SER A 1 387 ? 4.667 8.151 -16.538 1.00 95.88 387 SER A N 1
ATOM 3075 C CA . SER A 1 387 ? 4.302 9.463 -17.085 1.00 95.88 387 SER A CA 1
ATOM 3076 C C . SER A 1 387 ? 4.288 10.556 -16.027 1.00 95.88 387 SER A C 1
ATOM 3078 O O . SER A 1 387 ? 3.836 10.315 -14.915 1.00 95.88 387 SER A O 1
ATOM 3080 N N . ASP A 1 388 ? 4.754 11.756 -16.369 1.00 94.25 388 ASP A N 1
ATOM 3081 C CA . ASP A 1 388 ? 4.667 12.930 -15.485 1.00 94.25 388 ASP A CA 1
ATOM 3082 C C . ASP A 1 388 ? 5.325 12.686 -14.107 1.00 94.25 388 ASP A C 1
ATOM 3084 O O . ASP A 1 388 ? 4.759 12.985 -13.056 1.00 94.25 388 ASP A O 1
ATOM 3088 N N . LEU A 1 389 ? 6.520 12.080 -14.119 1.00 93.50 389 LEU A N 1
ATOM 3089 C CA . LEU A 1 389 ? 7.328 11.829 -12.918 1.00 93.50 389 LEU A CA 1
ATOM 3090 C C . LEU A 1 389 ? 8.449 12.865 -12.784 1.00 93.50 389 LEU A C 1
ATOM 3092 O O . LEU A 1 389 ? 9.011 13.278 -13.798 1.00 93.50 389 LEU A O 1
ATOM 3096 N N . SER A 1 390 ? 8.821 13.231 -11.558 1.00 90.62 390 SER A N 1
ATOM 3097 C CA . SER A 1 390 ? 10.015 14.046 -11.280 1.00 90.62 390 SER A CA 1
ATOM 3098 C C . SER A 1 390 ? 10.950 13.370 -10.282 1.00 90.62 390 SER A C 1
ATOM 3100 O O . SER A 1 390 ? 10.485 12.694 -9.361 1.00 90.62 390 SER A O 1
ATOM 3102 N N . ASP A 1 391 ? 12.262 13.537 -10.483 1.00 89.19 391 ASP A N 1
ATOM 3103 C CA . ASP A 1 391 ? 13.329 13.050 -9.588 1.00 89.19 391 ASP A CA 1
ATOM 3104 C C . ASP A 1 391 ? 13.331 11.520 -9.359 1.00 89.19 391 ASP A C 1
ATOM 3106 O O . ASP A 1 391 ? 13.876 11.006 -8.379 1.00 89.19 391 ASP A O 1
ATOM 3110 N N . ALA A 1 392 ? 12.705 10.762 -10.263 1.00 90.44 392 ALA A N 1
ATOM 3111 C CA . ALA A 1 392 ? 12.554 9.318 -10.134 1.00 90.44 392 ALA A CA 1
ATOM 3112 C C . ALA A 1 392 ? 13.810 8.567 -10.606 1.00 90.44 392 ALA A C 1
ATOM 3114 O O . ALA A 1 392 ? 14.322 8.824 -11.691 1.00 90.44 392 ALA A O 1
ATOM 3115 N N . ALA A 1 393 ? 14.254 7.561 -9.856 1.00 91.06 393 ALA A N 1
ATOM 3116 C CA . ALA A 1 393 ? 15.209 6.553 -10.317 1.00 91.06 393 ALA A CA 1
ATOM 3117 C C . ALA A 1 393 ? 14.483 5.226 -10.586 1.00 91.06 393 ALA A C 1
ATOM 3119 O O . ALA A 1 393 ? 14.076 4.532 -9.651 1.00 91.06 393 ALA A O 1
ATOM 3120 N N . ILE A 1 394 ? 14.305 4.892 -11.866 1.00 93.00 394 ILE A N 1
ATOM 3121 C CA . ILE A 1 394 ? 13.579 3.713 -12.350 1.00 93.00 394 ILE A CA 1
ATOM 3122 C C . ILE A 1 394 ? 14.574 2.617 -12.715 1.00 93.00 394 ILE A C 1
ATOM 3124 O O . ILE A 1 394 ? 15.385 2.790 -13.625 1.00 93.00 394 ILE A O 1
ATOM 3128 N N . VAL A 1 395 ? 14.458 1.457 -12.073 1.00 91.44 395 VAL A N 1
ATOM 3129 C CA . VAL A 1 395 ? 15.280 0.283 -12.383 1.00 91.44 395 VAL A CA 1
ATOM 3130 C C . VAL A 1 395 ? 14.400 -0.909 -12.732 1.00 91.44 395 VAL A C 1
ATOM 3132 O O . VAL A 1 395 ? 13.563 -1.339 -11.932 1.00 91.44 395 VAL A O 1
ATOM 3135 N N . VAL A 1 396 ? 14.597 -1.455 -13.936 1.00 91.62 396 VAL A N 1
ATOM 3136 C CA . VAL A 1 396 ? 13.828 -2.596 -14.453 1.00 91.62 396 VAL A CA 1
ATOM 3137 C C . VAL A 1 396 ? 14.743 -3.789 -14.688 1.00 91.62 396 VAL A C 1
ATOM 3139 O O . VAL A 1 396 ? 15.596 -3.772 -15.571 1.00 91.62 396 VAL A O 1
ATOM 3142 N N . GLY A 1 397 ? 14.506 -4.865 -13.943 1.00 86.31 397 GLY A N 1
ATOM 3143 C CA . GLY A 1 397 ? 15.344 -6.060 -13.935 1.00 86.31 397 GLY A CA 1
ATOM 3144 C C . GLY A 1 397 ? 16.171 -6.167 -12.655 1.00 86.31 397 GLY A C 1
ATOM 3145 O O . GLY A 1 397 ? 16.364 -5.201 -11.929 1.00 86.31 397 GLY A O 1
ATOM 3146 N N . GLN A 1 398 ? 16.642 -7.376 -12.355 1.00 79.75 398 GLN A N 1
ATOM 3147 C CA . GLN A 1 398 ? 17.421 -7.659 -11.148 1.00 79.75 398 GLN A CA 1
ATOM 3148 C C . GLN A 1 398 ? 18.924 -7.473 -11.405 1.00 79.75 398 GLN A C 1
ATOM 3150 O O . GLN A 1 398 ? 19.428 -7.929 -12.439 1.00 79.75 398 GLN A O 1
ATOM 3155 N N . LYS A 1 399 ? 19.644 -6.850 -10.461 1.00 71.69 399 LYS A N 1
ATOM 3156 C CA . LYS A 1 399 ? 21.113 -6.707 -10.517 1.00 71.69 399 LYS A CA 1
ATOM 3157 C C . LYS A 1 399 ? 21.821 -8.070 -10.459 1.00 71.69 399 LYS A C 1
ATOM 3159 O O . LYS A 1 399 ? 21.278 -9.043 -9.937 1.00 71.69 399 LYS A O 1
ATOM 3164 N N . TYR A 1 400 ? 23.014 -8.172 -11.054 1.00 64.19 400 TYR A N 1
ATOM 3165 C CA . TYR A 1 400 ? 23.795 -9.420 -11.096 1.00 64.19 400 TYR A CA 1
ATOM 3166 C C . TYR A 1 400 ? 24.173 -9.930 -9.702 1.00 64.19 400 TYR A C 1
ATOM 3168 O O . TYR A 1 400 ? 23.851 -11.073 -9.385 1.00 64.19 400 TYR A O 1
ATOM 3176 N N . ASP A 1 401 ? 24.735 -9.067 -8.857 1.00 61.84 401 ASP A N 1
ATOM 3177 C CA . ASP A 1 401 ? 25.179 -9.431 -7.502 1.00 61.84 401 ASP A CA 1
ATOM 3178 C C . ASP A 1 401 ? 24.025 -9.950 -6.629 1.00 61.84 401 ASP A C 1
ATOM 3180 O O . ASP A 1 401 ? 24.198 -10.849 -5.812 1.00 61.84 401 ASP A O 1
ATOM 3184 N N . SER A 1 402 ? 22.805 -9.453 -6.864 1.00 62.16 402 SER A N 1
ATOM 3185 C CA . SER A 1 402 ? 21.592 -9.924 -6.186 1.00 62.16 402 SER A CA 1
ATOM 3186 C C . SER A 1 402 ? 21.079 -11.277 -6.697 1.00 62.16 402 SER A C 1
ATOM 3188 O O . SER A 1 402 ? 20.234 -11.886 -6.044 1.00 62.16 402 SER A O 1
ATOM 3190 N N . ARG A 1 403 ? 21.522 -11.736 -7.876 1.00 63.31 403 ARG A N 1
ATOM 3191 C CA . ARG A 1 403 ? 21.159 -13.044 -8.454 1.00 63.31 403 ARG A CA 1
ATOM 3192 C C . ARG A 1 403 ? 22.199 -14.117 -8.135 1.00 63.31 403 ARG A C 1
ATOM 3194 O O . ARG A 1 403 ? 21.821 -15.269 -7.942 1.00 63.31 403 ARG A O 1
ATOM 3201 N N . ASP A 1 404 ? 23.480 -13.747 -8.092 1.00 63.34 404 ASP A N 1
ATOM 3202 C CA . ASP A 1 404 ? 24.599 -14.639 -7.770 1.00 63.34 404 ASP A CA 1
ATOM 3203 C C . ASP A 1 404 ? 25.379 -14.153 -6.538 1.00 63.34 404 ASP A C 1
ATOM 3205 O O . ASP A 1 404 ? 26.522 -13.707 -6.666 1.00 63.34 404 ASP A O 1
ATOM 3209 N N . PRO A 1 405 ? 24.817 -14.250 -5.322 1.00 60.88 405 PRO A N 1
ATOM 3210 C CA . PRO A 1 405 ? 25.507 -13.775 -4.122 1.00 60.88 405 PRO A CA 1
ATOM 3211 C C . PRO A 1 405 ? 26.827 -14.523 -3.853 1.00 60.88 405 PRO A C 1
ATOM 3213 O O . PRO A 1 405 ? 27.692 -14.016 -3.145 1.00 60.88 405 PRO A O 1
ATOM 3216 N N . ASN A 1 406 ? 27.006 -15.716 -4.438 1.00 64.75 406 ASN A N 1
ATOM 3217 C CA . ASN A 1 406 ? 28.214 -16.535 -4.310 1.00 64.75 406 ASN A CA 1
ATOM 3218 C C . ASN A 1 406 ? 29.198 -16.358 -5.476 1.00 64.75 406 ASN A C 1
ATOM 3220 O O . ASN A 1 406 ? 30.236 -17.021 -5.498 1.00 64.75 406 ASN A O 1
ATOM 3224 N N . ASN A 1 407 ? 28.873 -15.493 -6.439 1.00 60.44 407 ASN A N 1
ATOM 3225 C CA . ASN A 1 407 ? 29.680 -15.202 -7.618 1.00 60.44 407 ASN A CA 1
ATOM 3226 C C . ASN A 1 407 ? 30.122 -16.473 -8.381 1.00 60.44 407 ASN A C 1
ATOM 3228 O O . ASN A 1 407 ? 31.258 -16.592 -8.843 1.00 60.44 407 ASN A O 1
ATOM 3232 N N . SER A 1 408 ? 29.210 -17.444 -8.494 1.00 63.16 408 SER A N 1
ATOM 3233 C CA . SER A 1 408 ? 29.378 -18.706 -9.226 1.00 63.16 408 SER A CA 1
ATOM 3234 C C . SER A 1 408 ? 29.663 -18.527 -10.727 1.00 63.16 408 SER A C 1
ATOM 3236 O O . SER A 1 408 ? 30.157 -19.452 -11.375 1.00 63.16 408 SER A O 1
ATOM 3238 N N . GLY A 1 409 ? 29.395 -17.339 -11.284 1.00 58.12 409 GLY A N 1
ATOM 3239 C CA . GLY A 1 409 ? 29.897 -16.891 -12.587 1.00 58.12 409 GLY A CA 1
ATOM 3240 C C . GLY A 1 409 ? 29.042 -17.296 -13.791 1.00 58.12 409 GLY A C 1
ATOM 3241 O O . GLY A 1 409 ? 29.405 -16.997 -14.931 1.00 58.12 409 GLY A O 1
ATOM 3242 N N . ALA A 1 410 ? 27.905 -17.963 -13.575 1.00 56.19 410 ALA A N 1
ATOM 3243 C CA . ALA A 1 410 ? 27.086 -18.527 -14.647 1.00 56.19 410 ALA A CA 1
ATOM 3244 C C . ALA A 1 410 ? 25.587 -18.259 -14.457 1.00 56.19 410 ALA A C 1
ATOM 3246 O O . ALA A 1 410 ? 24.786 -19.187 -14.358 1.00 56.19 410 ALA A O 1
ATOM 3247 N N . ILE A 1 411 ? 25.182 -16.987 -14.471 1.00 61.19 411 ILE A N 1
ATOM 3248 C CA . ILE A 1 411 ? 23.762 -16.631 -14.592 1.00 61.19 411 ILE A CA 1
ATOM 3249 C C . ILE A 1 411 ? 23.424 -16.317 -16.046 1.00 61.19 411 ILE A C 1
ATOM 3251 O O . ILE A 1 411 ? 24.053 -15.476 -16.698 1.00 61.19 411 ILE A O 1
ATOM 3255 N N . GLN A 1 412 ? 22.436 -17.053 -16.558 1.00 70.31 412 GLN A N 1
ATOM 3256 C CA . GLN A 1 412 ? 21.872 -16.853 -17.887 1.00 70.31 412 GLN A CA 1
ATOM 3257 C C . GLN A 1 412 ? 21.137 -15.511 -17.963 1.00 70.31 412 GLN A C 1
ATOM 3259 O O . GLN A 1 412 ? 20.629 -15.007 -16.963 1.00 70.31 412 GLN A O 1
ATOM 3264 N N . TYR A 1 413 ? 21.043 -14.952 -19.169 1.00 76.25 413 TYR A N 1
ATOM 3265 C CA . TYR A 1 413 ? 20.240 -13.757 -19.404 1.00 76.25 413 TYR A CA 1
ATOM 3266 C C . TYR A 1 413 ? 18.790 -13.988 -18.969 1.00 76.25 413 TYR A C 1
ATOM 3268 O O . TYR A 1 413 ? 18.115 -14.895 -19.460 1.00 76.25 413 TYR A O 1
ATOM 3276 N N . THR A 1 414 ? 18.284 -13.119 -18.104 1.00 85.19 414 THR A N 1
ATOM 3277 C CA . THR A 1 414 ? 16.856 -13.051 -17.788 1.00 85.19 414 THR A CA 1
ATOM 3278 C C . THR A 1 414 ? 16.120 -12.318 -18.904 1.00 85.19 414 THR A C 1
ATOM 3280 O O . THR A 1 414 ? 16.683 -11.451 -19.567 1.00 85.19 414 THR A O 1
ATOM 3283 N N . THR A 1 415 ? 14.872 -12.698 -19.183 1.00 86.62 415 THR A N 1
ATOM 3284 C CA . THR A 1 415 ? 14.115 -12.118 -20.303 1.00 86.62 415 THR A CA 1
ATOM 3285 C C . THR A 1 415 ? 13.069 -11.129 -19.808 1.00 86.62 415 THR A C 1
ATOM 3287 O O . THR A 1 415 ? 12.213 -11.489 -19.004 1.00 86.62 415 THR A O 1
ATOM 3290 N N . ILE A 1 416 ? 13.088 -9.915 -20.353 1.00 88.31 416 ILE A N 1
ATOM 3291 C CA . ILE A 1 416 ? 12.059 -8.893 -20.155 1.00 88.31 416 ILE A CA 1
ATOM 3292 C C . ILE A 1 416 ? 11.199 -8.849 -21.421 1.00 88.31 416 ILE A C 1
ATOM 3294 O O . ILE A 1 416 ? 11.690 -8.545 -22.509 1.00 88.31 416 ILE A O 1
ATOM 3298 N N . GLN A 1 417 ? 9.925 -9.224 -21.302 1.00 84.62 417 GLN A N 1
ATOM 3299 C CA . GLN A 1 417 ? 9.026 -9.354 -22.457 1.00 84.62 417 GLN A CA 1
ATOM 3300 C C . GLN A 1 417 ? 8.296 -8.054 -22.810 1.00 84.62 417 GLN A C 1
ATOM 3302 O O . GLN A 1 417 ? 8.010 -7.832 -23.985 1.00 84.62 417 GLN A O 1
ATOM 3307 N N . GLY A 1 418 ? 7.976 -7.230 -21.810 1.00 85.44 418 GLY A N 1
ATOM 3308 C CA . GLY A 1 418 ? 7.093 -6.080 -21.974 1.00 85.44 418 GLY A CA 1
ATOM 3309 C C . GLY A 1 418 ? 7.715 -4.867 -22.645 1.00 85.44 418 GLY A C 1
ATOM 3310 O O . GLY A 1 418 ? 8.934 -4.730 -22.712 1.00 85.44 418 GLY A O 1
ATOM 3311 N N . ASN A 1 419 ? 6.852 -3.971 -23.118 1.00 93.75 419 ASN A N 1
ATOM 3312 C CA . ASN A 1 419 ? 7.240 -2.652 -23.608 1.00 93.75 419 ASN A CA 1
ATOM 3313 C C . ASN A 1 419 ? 7.429 -1.678 -22.438 1.00 93.75 419 ASN A C 1
ATOM 3315 O O . ASN A 1 419 ? 6.717 -1.773 -21.438 1.00 93.75 419 ASN A O 1
ATOM 3319 N N . ILE A 1 420 ? 8.343 -0.722 -22.586 1.00 96.38 420 ILE A N 1
ATOM 3320 C CA . ILE A 1 420 ? 8.540 0.389 -21.650 1.00 96.38 420 ILE A CA 1
ATOM 3321 C C . ILE A 1 420 ? 8.271 1.700 -22.381 1.00 96.38 420 ILE A C 1
ATOM 3323 O O . ILE A 1 420 ? 8.846 1.964 -23.440 1.00 96.38 420 ILE A O 1
ATOM 3327 N N . LEU A 1 421 ? 7.422 2.525 -21.783 1.00 97.56 421 LEU A N 1
ATOM 3328 C CA . LEU A 1 421 ? 7.109 3.875 -22.217 1.00 97.56 421 LEU A CA 1
ATOM 3329 C C . LEU A 1 421 ? 7.361 4.845 -21.055 1.00 97.56 421 LEU A C 1
ATOM 3331 O O . LEU A 1 421 ? 6.782 4.678 -19.985 1.00 97.56 421 LEU A O 1
ATOM 3335 N N . ILE A 1 422 ? 8.224 5.838 -21.262 1.00 97.38 422 ILE A N 1
ATOM 3336 C CA . ILE A 1 422 ? 8.519 6.914 -20.303 1.00 97.38 422 ILE A CA 1
ATOM 3337 C C . ILE A 1 422 ? 8.160 8.241 -20.975 1.00 97.38 422 ILE A C 1
ATOM 3339 O O . ILE A 1 422 ? 8.736 8.555 -22.013 1.00 97.38 422 ILE A O 1
ATOM 3343 N N . GLU A 1 423 ? 7.222 9.017 -20.436 1.00 96.38 423 GLU A N 1
ATOM 3344 C CA . GLU A 1 423 ? 6.706 10.239 -21.073 1.00 96.38 423 GLU A CA 1
ATOM 3345 C C . GLU A 1 423 ? 6.646 11.418 -20.102 1.00 96.38 423 GLU A C 1
ATOM 3347 O O . GLU A 1 423 ? 6.193 11.283 -18.974 1.00 96.38 423 GLU A O 1
ATOM 3352 N N . GLN A 1 424 ? 7.056 12.606 -20.554 1.00 94.44 424 GLN A N 1
ATOM 3353 C CA . GLN A 1 424 ? 6.977 13.847 -19.757 1.00 94.44 424 GLN A CA 1
ATOM 3354 C C . GLN A 1 424 ? 7.674 13.797 -18.379 1.00 94.44 424 GLN A C 1
ATOM 3356 O O . GLN A 1 424 ? 7.417 14.650 -17.534 1.00 94.44 424 GLN A O 1
ATOM 3361 N N . CYS A 1 425 ? 8.584 12.846 -18.152 1.00 93.69 425 CYS A N 1
ATOM 3362 C CA . CYS A 1 425 ? 9.348 12.752 -16.911 1.00 93.69 425 CYS A CA 1
ATOM 3363 C C . CYS A 1 425 ? 10.524 13.741 -16.899 1.00 93.69 425 CYS A C 1
ATOM 3365 O O . CYS A 1 425 ? 11.209 13.890 -17.916 1.00 93.69 425 CYS A O 1
ATOM 3367 N N . ASP A 1 426 ? 10.754 14.387 -15.757 1.00 92.19 426 ASP A N 1
ATOM 3368 C CA . ASP A 1 426 ? 11.817 15.370 -15.519 1.00 92.19 426 ASP A CA 1
ATOM 3369 C C . ASP A 1 426 ? 12.817 14.846 -14.486 1.00 92.19 426 ASP A C 1
ATOM 3371 O O . ASP A 1 426 ? 12.443 14.087 -13.590 1.00 92.19 426 ASP A O 1
ATOM 3375 N N . ASP A 1 427 ? 14.089 15.205 -14.641 1.00 91.19 427 ASP A N 1
ATOM 3376 C CA . ASP A 1 427 ? 15.206 14.813 -13.768 1.00 91.19 427 ASP A CA 1
ATOM 3377 C C . ASP A 1 427 ? 15.184 13.317 -13.372 1.00 91.19 427 ASP A C 1
ATOM 3379 O O . ASP A 1 427 ? 15.563 12.904 -12.278 1.00 91.19 427 ASP A O 1
ATOM 3383 N N . THR A 1 428 ? 14.729 12.469 -14.296 1.00 91.25 428 THR A N 1
ATOM 3384 C CA . THR A 1 428 ? 14.523 11.034 -14.071 1.00 91.25 428 THR A CA 1
ATOM 3385 C C . THR A 1 428 ? 15.736 10.238 -14.547 1.00 91.25 428 THR A C 1
ATOM 3387 O O . THR A 1 428 ? 16.332 10.563 -15.576 1.00 91.25 428 THR A O 1
ATOM 3390 N N . SER A 1 429 ? 16.088 9.185 -13.815 1.00 92.31 429 SER A N 1
ATOM 3391 C CA . SER A 1 429 ? 17.100 8.191 -14.177 1.00 92.31 429 SER A CA 1
ATOM 3392 C C . SER A 1 429 ? 16.432 6.870 -14.552 1.00 92.31 429 SER A C 1
ATOM 3394 O O . SER A 1 429 ? 15.487 6.440 -13.892 1.00 92.31 429 SER A O 1
ATOM 3396 N N . PHE A 1 430 ? 16.923 6.206 -15.597 1.00 94.06 430 PHE A N 1
ATOM 3397 C CA . PHE A 1 430 ? 16.431 4.904 -16.043 1.00 94.06 430 PHE A CA 1
ATOM 3398 C C . PHE A 1 430 ? 17.582 3.918 -16.242 1.00 94.06 430 PHE A C 1
ATOM 3400 O O . PHE A 1 430 ? 18.489 4.173 -17.036 1.00 94.06 430 PHE A O 1
ATOM 3407 N N . GLU A 1 431 ? 17.516 2.773 -15.564 1.00 92.44 431 GLU A N 1
ATOM 3408 C CA . GLU A 1 431 ? 18.523 1.714 -15.635 1.00 92.44 431 GLU A CA 1
ATOM 3409 C C . GLU A 1 431 ? 17.890 0.354 -15.974 1.00 92.44 431 GLU A C 1
ATOM 3411 O O . GLU A 1 431 ? 16.909 -0.079 -15.360 1.00 92.44 431 GLU A O 1
ATOM 3416 N N . ILE A 1 432 ? 18.506 -0.360 -16.918 1.00 91.38 432 ILE A N 1
ATOM 3417 C CA . ILE A 1 432 ? 18.393 -1.817 -17.028 1.00 91.38 432 ILE A CA 1
ATOM 3418 C C . ILE A 1 432 ? 19.757 -2.396 -16.620 1.00 91.38 432 ILE A C 1
ATOM 3420 O O . ILE A 1 432 ? 20.744 -2.145 -17.322 1.00 91.38 432 ILE A O 1
ATOM 3424 N N . PRO A 1 433 ? 19.837 -3.133 -15.496 1.00 86.81 433 PRO A N 1
ATOM 3425 C CA . PRO A 1 433 ? 21.103 -3.639 -14.977 1.00 86.81 433 PRO A CA 1
ATOM 3426 C C . PRO A 1 433 ? 21.635 -4.807 -15.829 1.00 86.81 433 PRO A C 1
ATOM 3428 O O . PRO A 1 433 ? 21.084 -5.125 -16.878 1.00 86.81 433 PRO A O 1
ATOM 3431 N N . ASP A 1 434 ? 22.708 -5.465 -15.394 1.00 83.75 434 ASP A N 1
ATOM 3432 C CA . ASP A 1 434 ? 23.427 -6.449 -16.217 1.00 83.75 434 ASP A CA 1
ATOM 3433 C C . ASP A 1 434 ? 22.601 -7.681 -16.629 1.00 83.75 434 ASP A C 1
ATOM 3435 O O . ASP A 1 434 ? 21.759 -8.178 -15.877 1.00 83.75 434 ASP A O 1
ATOM 3439 N N . ARG A 1 435 ? 22.921 -8.277 -17.783 1.00 86.12 435 ARG A N 1
ATOM 3440 C CA . ARG A 1 435 ? 22.454 -9.601 -18.251 1.00 86.12 435 ARG A CA 1
ATOM 3441 C C . ARG A 1 435 ? 20.938 -9.740 -18.389 1.00 86.12 435 ARG A C 1
ATOM 3443 O O . ARG A 1 435 ? 20.348 -10.689 -17.855 1.00 86.12 435 ARG A O 1
ATOM 3450 N N . HIS A 1 436 ? 20.309 -8.848 -19.157 1.00 89.88 436 HIS A N 1
ATOM 3451 C CA . HIS A 1 436 ? 18.891 -8.957 -19.544 1.00 89.88 436 HIS A CA 1
ATOM 3452 C C . HIS A 1 436 ? 18.690 -8.981 -21.062 1.00 89.88 436 HIS A C 1
ATOM 3454 O O . HIS A 1 436 ? 19.297 -8.225 -21.813 1.00 89.88 436 HIS A O 1
ATOM 3460 N N . THR A 1 437 ? 17.837 -9.884 -21.546 1.00 90.88 437 THR A N 1
ATOM 3461 C CA . THR A 1 437 ? 17.350 -9.889 -22.930 1.00 90.88 437 THR A CA 1
ATOM 3462 C C . THR A 1 437 ? 15.990 -9.204 -22.968 1.00 90.88 437 THR A C 1
ATOM 3464 O O . THR A 1 437 ? 15.022 -9.721 -22.417 1.00 90.88 437 THR A O 1
ATOM 3467 N N . PHE A 1 438 ? 15.896 -8.068 -23.650 1.00 92.31 438 PHE A N 1
ATOM 3468 C CA . PHE A 1 438 ? 14.675 -7.276 -23.761 1.00 92.31 438 PHE A CA 1
ATOM 3469 C C . PHE A 1 438 ? 13.987 -7.527 -25.110 1.00 92.31 438 PHE A C 1
ATOM 3471 O O . PHE A 1 438 ? 14.547 -7.247 -26.176 1.00 92.31 438 PHE A O 1
ATOM 3478 N N . ASN A 1 439 ? 12.775 -8.082 -25.083 1.00 90.81 439 ASN A N 1
ATOM 3479 C CA . ASN A 1 439 ? 12.017 -8.452 -26.283 1.00 90.81 439 ASN A CA 1
ATOM 3480 C C . ASN A 1 439 ? 10.998 -7.388 -26.732 1.00 90.81 439 ASN A C 1
ATOM 3482 O O . ASN A 1 439 ? 10.575 -7.441 -27.893 1.00 90.81 439 ASN A O 1
ATOM 3486 N N . GLY A 1 440 ? 10.613 -6.463 -25.847 1.00 90.19 440 GLY A N 1
ATOM 3487 C CA . GLY A 1 440 ? 9.693 -5.358 -26.130 1.00 90.19 440 GLY A CA 1
ATOM 3488 C C . GLY A 1 440 ? 10.383 -4.127 -26.723 1.00 90.19 440 GLY A C 1
ATOM 3489 O O . GLY A 1 440 ? 11.583 -4.144 -27.001 1.00 90.19 440 GLY A O 1
ATOM 3490 N N . GLU A 1 441 ? 9.624 -3.051 -26.916 1.00 92.62 441 GLU A N 1
ATOM 3491 C CA . GLU A 1 441 ? 10.122 -1.724 -27.308 1.00 92.62 441 GLU A CA 1
ATOM 3492 C C . GLU A 1 441 ? 10.408 -0.842 -26.085 1.00 92.62 441 GLU A C 1
ATOM 3494 O O . GLU A 1 441 ? 9.728 -0.955 -25.067 1.00 92.62 441 GLU A O 1
ATOM 3499 N N . ILE A 1 442 ? 11.408 0.039 -26.194 1.00 95.88 442 ILE A N 1
ATOM 3500 C CA . ILE A 1 442 ? 11.726 1.046 -25.172 1.00 95.88 442 ILE A CA 1
ATOM 3501 C C . ILE A 1 442 ? 11.584 2.418 -25.820 1.00 95.88 442 ILE A C 1
ATOM 3503 O O . ILE A 1 442 ? 12.346 2.756 -26.730 1.00 95.88 442 ILE A O 1
ATOM 3507 N N . ASN A 1 443 ? 10.613 3.191 -25.347 1.00 97.06 443 ASN A N 1
ATOM 3508 C CA . ASN A 1 443 ? 10.289 4.516 -25.854 1.00 97.06 443 ASN A CA 1
ATOM 3509 C C . ASN A 1 443 ? 10.354 5.533 -24.711 1.00 97.06 443 ASN A C 1
ATOM 3511 O O . ASN A 1 443 ? 9.588 5.451 -23.756 1.00 97.06 443 ASN A O 1
ATOM 3515 N N . ILE A 1 444 ? 11.259 6.501 -24.817 1.00 96.56 444 ILE A N 1
ATOM 3516 C CA . ILE A 1 444 ? 11.420 7.599 -23.860 1.00 96.56 444 ILE A CA 1
ATOM 3517 C C . ILE A 1 444 ? 11.081 8.897 -24.594 1.00 96.56 444 ILE A C 1
ATOM 3519 O O . ILE A 1 444 ? 11.795 9.288 -25.515 1.00 96.56 444 ILE A O 1
ATOM 3523 N N . PHE A 1 445 ? 9.984 9.555 -24.226 1.00 96.44 445 PHE A N 1
ATOM 3524 C CA . PHE A 1 445 ? 9.458 10.778 -24.834 1.00 96.44 445 PHE A CA 1
ATOM 3525 C C . PHE A 1 445 ? 9.320 11.907 -23.803 1.00 96.44 445 PHE A C 1
ATOM 3527 O O . PHE A 1 445 ? 8.230 12.371 -23.468 1.00 96.44 445 PHE A O 1
ATOM 3534 N N . CYS A 1 446 ? 10.459 12.422 -23.356 1.00 92.25 446 CYS A N 1
ATOM 3535 C CA . CYS A 1 446 ? 10.577 13.524 -22.401 1.00 92.25 446 CYS A CA 1
ATOM 3536 C C . CYS A 1 446 ? 10.985 14.819 -23.125 1.00 92.25 446 CYS A C 1
ATOM 3538 O O . CYS A 1 446 ? 11.941 15.511 -22.778 1.00 92.25 446 CYS A O 1
ATOM 3540 N N . SER A 1 447 ? 10.274 15.134 -24.213 1.00 81.31 447 SER A N 1
ATOM 3541 C CA . SER A 1 447 ? 10.570 16.308 -25.044 1.00 81.31 447 SER A CA 1
ATOM 3542 C C . SER A 1 447 ? 10.413 17.586 -24.216 1.00 81.31 447 SER A C 1
ATOM 3544 O O . SER A 1 447 ? 9.329 17.823 -23.697 1.00 81.31 447 SER A O 1
ATOM 3546 N N . ARG A 1 448 ? 11.454 18.431 -24.152 1.00 84.69 448 ARG A N 1
ATOM 3547 C CA . ARG A 1 448 ? 11.538 19.637 -23.287 1.00 84.69 448 ARG A CA 1
ATOM 3548 C C . ARG A 1 448 ? 11.844 19.380 -21.803 1.00 84.69 448 ARG A C 1
ATOM 3550 O O . ARG A 1 448 ? 11.787 20.330 -21.032 1.00 84.69 448 ARG A O 1
ATOM 3557 N N . LYS A 1 449 ? 12.168 18.146 -21.414 1.00 90.56 449 LYS A N 1
ATOM 3558 C CA . LYS A 1 449 ? 12.530 17.776 -20.039 1.00 90.56 449 LYS A CA 1
ATOM 3559 C C . LYS A 1 449 ? 13.971 17.289 -19.935 1.00 90.56 449 LYS A C 1
ATOM 3561 O O . LYS A 1 449 ? 14.562 16.876 -20.944 1.00 90.56 449 LYS A O 1
ATOM 3566 N N . ASN A 1 450 ? 14.524 17.359 -18.732 1.00 89.19 450 ASN A N 1
ATOM 3567 C CA . ASN A 1 450 ? 15.863 16.873 -18.440 1.00 89.19 450 ASN A CA 1
ATOM 3568 C C . ASN A 1 450 ? 15.796 15.402 -18.025 1.00 89.19 450 ASN A C 1
ATOM 3570 O O . ASN A 1 450 ? 14.879 14.977 -17.332 1.00 89.19 450 ASN A O 1
ATOM 3574 N N . ILE A 1 451 ? 16.772 14.616 -18.461 1.00 92.12 451 ILE A N 1
ATOM 3575 C CA . ILE A 1 451 ? 16.964 13.235 -18.028 1.00 92.12 451 ILE A CA 1
ATOM 3576 C C . ILE A 1 451 ? 18.329 13.154 -17.360 1.00 92.12 451 ILE A C 1
ATOM 3578 O O . ILE A 1 451 ? 19.344 13.539 -17.949 1.00 92.12 451 ILE A O 1
ATOM 3582 N N . ASN A 1 452 ? 18.352 12.656 -16.127 1.00 90.06 452 ASN A N 1
ATOM 3583 C CA . ASN A 1 452 ? 19.579 12.545 -15.350 1.00 90.06 452 ASN A CA 1
ATOM 3584 C C . ASN A 1 452 ? 20.466 11.426 -15.890 1.00 90.06 452 ASN A C 1
ATOM 3586 O O . ASN A 1 452 ? 21.664 11.617 -16.097 1.00 90.06 452 ASN A O 1
ATOM 3590 N N . GLU A 1 453 ? 19.880 10.266 -16.165 1.00 89.75 453 GLU A N 1
ATOM 3591 C CA . GLU A 1 453 ? 20.658 9.095 -16.536 1.00 89.75 453 GLU A CA 1
ATOM 3592 C C . GLU A 1 453 ? 19.852 8.112 -17.383 1.00 89.75 453 GLU A C 1
ATOM 3594 O O . GLU A 1 453 ? 18.683 7.847 -17.107 1.00 89.75 453 GLU A O 1
ATOM 3599 N N . ILE A 1 454 ? 20.488 7.535 -18.403 1.00 92.31 454 ILE A N 1
ATOM 3600 C CA . ILE A 1 454 ? 19.981 6.360 -19.118 1.00 92.31 454 ILE A CA 1
ATOM 3601 C C . ILE A 1 454 ? 21.098 5.325 -19.177 1.00 92.31 454 ILE A C 1
ATOM 3603 O O . ILE A 1 454 ? 22.079 5.520 -19.897 1.00 92.31 454 ILE A O 1
ATOM 3607 N N . LYS A 1 455 ? 20.944 4.215 -18.453 1.00 90.62 455 LYS A N 1
ATOM 3608 C CA . LYS A 1 455 ? 21.929 3.131 -18.391 1.00 90.62 455 LYS A CA 1
ATOM 3609 C C . LYS A 1 455 ? 21.342 1.798 -18.826 1.00 90.62 455 LYS A C 1
ATOM 3611 O O . LYS A 1 455 ? 20.265 1.393 -18.399 1.00 90.62 455 LYS A O 1
ATOM 3616 N N . MET A 1 456 ? 22.066 1.102 -19.689 1.00 90.88 456 MET A N 1
ATOM 3617 C CA . MET A 1 456 ? 21.800 -0.290 -20.036 1.00 90.88 456 MET A CA 1
ATOM 3618 C C . MET A 1 456 ? 23.142 -1.006 -20.055 1.00 90.88 456 MET A C 1
ATOM 3620 O O . MET A 1 456 ? 24.012 -0.670 -20.864 1.00 90.88 456 MET A O 1
ATOM 3624 N N . ASN A 1 457 ? 23.312 -1.968 -19.157 1.00 87.69 457 ASN A N 1
ATOM 3625 C CA . ASN A 1 457 ? 24.573 -2.682 -19.004 1.00 87.69 457 ASN A CA 1
ATOM 3626 C C . ASN A 1 457 ? 24.368 -4.160 -19.351 1.00 87.69 457 ASN A C 1
ATOM 3628 O O . ASN A 1 457 ? 23.353 -4.746 -18.988 1.00 87.69 457 ASN A O 1
ATOM 3632 N N . ASP A 1 458 ? 25.278 -4.743 -20.133 1.00 88.19 458 ASP A N 1
ATOM 3633 C CA . ASP A 1 458 ? 25.261 -6.145 -20.577 1.00 88.19 458 ASP A CA 1
ATOM 3634 C C . ASP A 1 458 ? 23.859 -6.638 -21.014 1.00 88.19 458 ASP A C 1
ATOM 3636 O O . ASP A 1 458 ? 23.360 -7.680 -20.583 1.00 88.19 458 ASP A O 1
ATOM 3640 N N . CYS A 1 459 ? 23.166 -5.843 -21.836 1.00 89.38 459 CYS A N 1
ATOM 3641 C CA . CYS A 1 459 ? 21.791 -6.107 -22.268 1.00 89.38 459 CYS A CA 1
ATOM 3642 C C . CYS A 1 459 ? 21.708 -6.549 -23.736 1.00 89.38 459 CYS A C 1
ATOM 3644 O O . CYS A 1 459 ? 22.490 -6.121 -24.579 1.00 89.38 459 CYS A O 1
ATOM 3646 N N . ILE A 1 460 ? 20.706 -7.358 -24.094 1.00 89.94 460 ILE A N 1
ATOM 3647 C CA . ILE A 1 460 ? 20.381 -7.707 -25.490 1.00 89.94 460 ILE A CA 1
ATOM 3648 C C . ILE A 1 460 ? 19.001 -7.152 -25.834 1.00 89.94 460 ILE A C 1
ATOM 3650 O O . ILE A 1 460 ? 17.979 -7.734 -25.474 1.00 89.94 460 ILE A O 1
ATOM 3654 N N . LEU A 1 461 ? 18.956 -6.054 -26.583 1.00 91.38 461 LEU A N 1
ATOM 3655 C CA . LEU A 1 461 ? 17.726 -5.366 -26.972 1.00 91.38 461 LEU A CA 1
ATOM 3656 C C . LEU A 1 461 ? 17.282 -5.822 -28.366 1.00 91.38 461 LEU A C 1
ATOM 3658 O O . LEU A 1 461 ? 17.925 -5.538 -29.384 1.00 91.38 461 LEU A O 1
ATOM 3662 N N . LYS A 1 462 ? 16.168 -6.561 -28.435 1.00 89.56 462 LYS A N 1
ATOM 3663 C CA . LYS A 1 462 ? 15.690 -7.162 -29.692 1.00 89.56 462 LYS A CA 1
ATOM 3664 C C . LYS A 1 462 ? 14.889 -6.209 -30.577 1.00 89.56 462 LYS A C 1
ATOM 3666 O O . LYS A 1 462 ? 14.784 -6.459 -31.782 1.00 89.56 462 LYS A O 1
ATOM 3671 N N . LYS A 1 463 ? 14.301 -5.153 -30.013 1.00 90.31 463 LYS A N 1
ATOM 3672 C CA . LYS A 1 463 ? 13.518 -4.146 -30.748 1.00 90.31 463 LYS A CA 1
ATOM 3673 C C . LYS A 1 463 ? 14.247 -2.809 -30.816 1.00 90.31 463 LYS A C 1
ATOM 3675 O O . LYS A 1 463 ? 15.402 -2.702 -30.415 1.00 90.31 463 LYS A O 1
ATOM 3680 N N . LYS A 1 464 ? 13.599 -1.836 -31.458 1.00 86.06 464 LYS A N 1
ATOM 3681 C CA . LYS A 1 464 ? 14.124 -0.480 -31.585 1.00 86.06 464 LYS A CA 1
ATOM 3682 C C . LYS A 1 464 ? 13.997 0.221 -30.230 1.00 86.06 464 LYS A C 1
ATOM 3684 O O . LYS A 1 464 ? 12.981 0.057 -29.558 1.00 86.06 464 LYS A O 1
ATOM 3689 N N . VAL A 1 465 ? 15.013 0.997 -29.876 1.00 91.19 465 VAL A N 1
ATOM 3690 C CA . VAL A 1 465 ? 14.986 1.916 -28.733 1.00 91.19 465 VAL A CA 1
ATOM 3691 C C . VAL A 1 465 ? 14.872 3.339 -29.264 1.00 91.19 465 VAL A C 1
ATOM 3693 O O . VAL A 1 465 ? 15.602 3.702 -30.191 1.00 91.19 465 VAL A O 1
ATOM 3696 N N . ILE A 1 466 ? 13.946 4.127 -28.724 1.00 92.88 466 ILE A N 1
ATOM 3697 C CA . ILE A 1 466 ? 13.737 5.527 -29.110 1.00 92.88 466 ILE A CA 1
ATOM 3698 C C . ILE A 1 466 ? 13.830 6.401 -27.864 1.00 92.88 466 ILE A C 1
ATOM 3700 O O . ILE A 1 466 ? 13.147 6.147 -26.878 1.00 92.88 466 ILE A O 1
ATOM 3704 N N . ILE A 1 467 ? 14.655 7.443 -27.919 1.00 93.56 467 ILE A N 1
ATOM 3705 C CA . ILE A 1 467 ? 14.900 8.377 -26.822 1.00 93.56 467 ILE A CA 1
ATOM 3706 C C . ILE A 1 467 ? 14.735 9.799 -27.351 1.00 93.56 467 ILE A C 1
ATOM 3708 O O . ILE A 1 467 ? 15.391 10.199 -28.311 1.00 93.56 467 ILE A O 1
ATOM 3712 N N . LYS A 1 468 ? 13.862 10.580 -26.721 1.00 93.06 468 LYS A N 1
ATOM 3713 C CA . LYS A 1 468 ? 13.657 12.002 -26.990 1.00 93.06 468 LYS A CA 1
ATOM 3714 C C . LYS A 1 468 ? 13.693 12.772 -25.682 1.00 93.06 468 LYS A C 1
ATOM 3716 O O . LYS A 1 468 ? 12.872 12.509 -24.806 1.00 93.06 468 LYS A O 1
ATOM 3721 N N . ALA A 1 469 ? 14.604 13.730 -25.568 1.00 91.62 469 ALA A N 1
ATOM 3722 C CA . ALA A 1 469 ? 14.791 14.541 -24.365 1.00 91.62 469 ALA A CA 1
ATOM 3723 C C . ALA A 1 469 ? 15.254 15.961 -24.725 1.00 91.62 469 ALA A C 1
ATOM 3725 O O . ALA A 1 469 ? 15.682 16.202 -25.856 1.00 91.62 469 ALA A O 1
ATOM 3726 N N . ALA A 1 470 ? 15.172 16.915 -23.791 1.00 89.06 470 ALA A N 1
ATOM 3727 C CA . ALA A 1 470 ? 15.846 18.201 -23.982 1.00 89.06 470 ALA A CA 1
ATOM 3728 C C . ALA A 1 470 ? 17.324 18.116 -23.645 1.00 89.06 470 ALA A C 1
ATOM 3730 O O . ALA A 1 470 ? 18.146 18.401 -24.514 1.00 89.06 470 ALA A O 1
ATOM 3731 N N . ASN A 1 471 ? 17.631 17.681 -22.426 1.00 87.25 471 ASN A N 1
ATOM 3732 C CA . ASN A 1 471 ? 18.985 17.437 -21.955 1.00 87.25 471 ASN A CA 1
ATOM 3733 C C . ASN A 1 471 ? 19.091 16.022 -21.399 1.00 87.25 471 ASN A C 1
ATOM 3735 O O . ASN A 1 471 ? 18.157 15.531 -20.767 1.00 87.25 471 ASN A O 1
ATOM 3739 N N . ILE A 1 472 ? 20.235 15.383 -21.623 1.00 88.50 472 ILE A N 1
ATOM 3740 C CA . ILE A 1 472 ? 20.583 14.099 -21.015 1.00 88.50 472 ILE A CA 1
ATOM 3741 C C . ILE A 1 472 ? 21.937 14.270 -20.341 1.00 88.50 472 ILE A C 1
ATOM 3743 O O . ILE A 1 472 ? 22.920 14.573 -21.018 1.00 88.50 472 ILE A O 1
ATOM 3747 N N . LYS A 1 473 ? 22.001 14.101 -19.022 1.00 87.62 473 LYS A N 1
ATOM 3748 C CA . LYS A 1 473 ? 23.249 14.268 -18.273 1.00 87.62 473 LYS A CA 1
ATOM 3749 C C . LYS A 1 473 ? 24.195 13.089 -18.494 1.00 87.62 473 LYS A C 1
ATOM 3751 O O . LYS A 1 473 ? 25.299 13.282 -19.000 1.00 87.62 473 LYS A O 1
ATOM 3756 N N . GLU A 1 474 ? 23.755 11.870 -18.221 1.00 85.31 474 GLU A N 1
ATOM 3757 C CA . GLU A 1 474 ? 24.568 10.673 -18.441 1.00 85.31 474 GLU A CA 1
ATOM 3758 C C . GLU A 1 474 ? 23.837 9.640 -19.299 1.00 85.31 474 GLU A C 1
ATOM 3760 O O . GLU A 1 474 ? 22.657 9.350 -19.104 1.00 85.31 474 GLU A O 1
ATOM 3765 N N . MET A 1 475 ? 24.544 9.062 -20.266 1.00 86.44 475 MET A N 1
ATOM 3766 C CA . MET A 1 475 ? 24.058 7.936 -21.050 1.00 86.44 475 MET A CA 1
ATOM 3767 C C . MET A 1 475 ? 25.134 6.855 -21.128 1.00 86.44 475 MET A C 1
ATOM 3769 O O . MET A 1 475 ? 26.251 7.119 -21.570 1.00 86.44 475 MET A O 1
ATOM 3773 N N . GLY A 1 476 ? 24.790 5.640 -20.709 1.00 84.44 476 GLY A N 1
ATOM 3774 C CA . GLY A 1 476 ? 25.703 4.505 -20.620 1.00 84.44 476 GLY A CA 1
ATOM 3775 C C . GLY A 1 476 ? 25.151 3.264 -21.312 1.00 84.44 476 GLY A C 1
ATOM 3776 O O . GLY A 1 476 ? 24.095 2.758 -20.939 1.00 84.44 476 GLY A O 1
ATOM 3777 N N . PHE A 1 477 ? 25.888 2.747 -22.292 1.00 86.50 477 PHE A N 1
ATOM 3778 C CA . PHE A 1 477 ? 25.611 1.473 -22.956 1.00 86.50 477 PHE A CA 1
ATOM 3779 C C . PHE A 1 477 ? 26.857 0.589 -22.904 1.00 86.50 477 PHE A C 1
ATOM 3781 O O . PHE A 1 477 ? 27.668 0.591 -23.832 1.00 86.50 477 PHE A O 1
ATOM 3788 N N . ILE A 1 478 ? 27.033 -0.150 -21.813 1.00 83.38 478 ILE A N 1
ATOM 3789 C CA . ILE A 1 478 ? 28.208 -1.010 -21.612 1.00 83.38 478 ILE A CA 1
ATOM 3790 C C . ILE A 1 478 ? 27.847 -2.433 -22.033 1.00 83.38 478 ILE A C 1
ATOM 3792 O O . ILE A 1 478 ? 26.797 -2.935 -21.637 1.00 83.38 478 ILE A O 1
ATOM 3796 N N . ASP A 1 479 ? 28.664 -3.055 -22.890 1.00 83.69 479 ASP A N 1
ATOM 3797 C CA . ASP A 1 479 ? 28.501 -4.437 -23.387 1.00 83.69 479 ASP A CA 1
ATOM 3798 C C . ASP A 1 479 ? 27.091 -4.757 -23.946 1.00 83.69 479 ASP A C 1
ATOM 3800 O O . ASP A 1 479 ? 26.668 -5.910 -24.052 1.00 83.69 479 ASP A O 1
ATOM 3804 N N . THR A 1 480 ? 26.344 -3.724 -24.346 1.00 85.38 480 THR A N 1
ATOM 3805 C CA . THR A 1 480 ? 24.934 -3.832 -24.738 1.00 85.38 480 THR A CA 1
ATOM 3806 C C . THR A 1 480 ? 24.774 -4.022 -26.245 1.00 85.38 480 THR A C 1
ATOM 3808 O O . THR A 1 480 ? 25.457 -3.402 -27.063 1.00 85.38 480 THR A O 1
ATOM 3811 N N . ARG A 1 481 ? 23.846 -4.898 -26.637 1.00 85.12 481 ARG A N 1
ATOM 3812 C CA . ARG A 1 481 ? 23.577 -5.292 -28.024 1.00 85.12 481 ARG A CA 1
ATOM 3813 C C . ARG A 1 481 ? 22.237 -4.745 -28.500 1.00 85.12 481 ARG A C 1
ATOM 3815 O O . ARG A 1 481 ? 21.198 -5.080 -27.936 1.00 85.12 481 ARG A O 1
ATOM 3822 N N . PHE A 1 482 ? 22.237 -3.987 -29.591 1.00 84.88 482 PHE A N 1
ATOM 3823 C CA . PHE A 1 482 ? 21.031 -3.448 -30.224 1.00 84.88 482 PHE A CA 1
ATOM 3824 C C . PHE A 1 482 ? 20.757 -4.158 -31.556 1.00 84.88 482 PHE A C 1
ATOM 3826 O O . PHE A 1 482 ? 21.482 -3.970 -32.537 1.00 84.88 482 PHE A O 1
ATOM 3833 N N . ASN A 1 483 ? 19.675 -4.937 -31.635 1.00 83.62 483 ASN A N 1
ATOM 3834 C CA . ASN A 1 483 ? 19.375 -5.737 -32.832 1.00 83.62 483 ASN A CA 1
ATOM 3835 C C . ASN A 1 483 ? 18.558 -5.000 -33.901 1.00 83.62 483 ASN A C 1
ATOM 3837 O O . ASN A 1 483 ? 18.625 -5.357 -35.075 1.00 83.62 483 ASN A O 1
ATOM 3841 N N . ARG A 1 484 ? 17.742 -4.011 -33.515 1.00 78.75 484 ARG A N 1
ATOM 3842 C CA . ARG A 1 484 ? 16.851 -3.279 -34.442 1.00 78.75 484 ARG A CA 1
ATOM 3843 C C . ARG A 1 484 ? 17.124 -1.775 -34.542 1.00 78.75 484 ARG A C 1
ATOM 3845 O O . ARG A 1 484 ? 16.508 -1.116 -35.378 1.00 78.75 484 ARG A O 1
ATOM 3852 N N . GLY A 1 485 ? 18.080 -1.255 -33.772 1.00 79.69 485 GLY A N 1
ATOM 3853 C CA . GLY A 1 485 ? 18.547 0.133 -33.841 1.00 79.69 485 GLY A CA 1
ATOM 3854 C C . GLY A 1 485 ? 18.198 0.979 -32.614 1.00 79.69 485 GLY A C 1
ATOM 3855 O O . GLY A 1 485 ? 17.444 0.550 -31.739 1.00 79.69 485 GLY A O 1
ATOM 3856 N N . LEU A 1 486 ? 18.766 2.183 -32.590 1.00 84.19 486 LEU A N 1
ATOM 3857 C CA . LEU A 1 486 ? 18.709 3.151 -31.495 1.00 84.19 486 LEU A CA 1
ATOM 3858 C C . LEU A 1 486 ? 18.522 4.552 -32.092 1.00 84.19 486 LEU A C 1
ATOM 3860 O O . LEU A 1 486 ? 19.294 4.967 -32.949 1.00 84.19 486 LEU A O 1
ATOM 3864 N N . ASP A 1 487 ? 17.493 5.273 -31.676 1.00 84.75 487 ASP A N 1
ATOM 3865 C CA . ASP A 1 487 ? 17.148 6.585 -32.224 1.00 84.75 487 ASP A CA 1
ATOM 3866 C C . ASP A 1 487 ? 17.063 7.601 -31.091 1.00 84.75 487 ASP A C 1
ATOM 3868 O O . ASP A 1 487 ? 16.210 7.474 -30.218 1.00 84.75 487 ASP A O 1
ATOM 3872 N N . ILE A 1 488 ? 17.980 8.561 -31.080 1.00 86.00 488 ILE A N 1
ATOM 3873 C CA . ILE A 1 488 ? 18.143 9.561 -30.031 1.00 86.00 488 ILE A CA 1
ATOM 3874 C C . ILE A 1 488 ? 17.961 10.945 -30.653 1.00 86.00 488 ILE A C 1
ATOM 3876 O O . ILE A 1 488 ? 18.766 11.374 -31.482 1.00 86.00 488 ILE A O 1
ATOM 3880 N N . ASP A 1 489 ? 16.925 11.656 -30.217 1.00 85.88 489 ASP A N 1
ATOM 3881 C CA . ASP A 1 489 ? 16.639 13.046 -30.582 1.00 85.88 489 ASP A CA 1
ATOM 3882 C C . ASP A 1 489 ? 16.678 13.917 -29.321 1.00 85.88 489 ASP A C 1
ATOM 3884 O O . ASP A 1 489 ? 15.702 14.039 -28.579 1.00 85.88 489 ASP A O 1
ATOM 3888 N N . CYS A 1 490 ? 17.848 14.485 -29.053 1.00 84.75 490 CYS A N 1
ATOM 3889 C CA . CYS A 1 490 ? 18.092 15.402 -27.954 1.00 84.75 490 CYS A CA 1
ATOM 3890 C C . CYS A 1 490 ? 18.056 16.844 -28.484 1.00 84.75 490 CYS A C 1
ATOM 3892 O O . CYS A 1 490 ? 18.824 17.208 -29.377 1.00 84.75 490 CYS A O 1
ATOM 3894 N N . SER A 1 491 ? 17.156 17.693 -27.981 1.00 85.00 491 SER A N 1
ATOM 3895 C CA . SER A 1 491 ? 17.008 19.048 -28.539 1.00 85.00 491 SER A CA 1
ATOM 3896 C C . SER A 1 491 ? 18.105 20.025 -28.105 1.00 85.00 491 SER A C 1
ATOM 3898 O O . SER A 1 491 ? 18.295 21.059 -28.757 1.00 85.00 491 SER A O 1
ATOM 3900 N N . GLU A 1 492 ? 18.813 19.727 -27.015 1.00 85.88 492 GLU A N 1
ATOM 3901 C CA . GLU A 1 492 ? 19.876 20.562 -26.456 1.00 85.88 492 GLU A CA 1
ATOM 3902 C C . GLU A 1 492 ? 21.183 19.773 -26.314 1.00 85.88 492 GLU A C 1
ATOM 3904 O O . GLU A 1 492 ? 21.920 19.672 -27.301 1.00 85.88 492 GLU A O 1
ATOM 3909 N N . LYS A 1 493 ? 21.500 19.230 -25.135 1.00 83.94 493 LYS A N 1
ATOM 3910 C CA . LYS A 1 493 ? 22.819 18.652 -24.839 1.00 83.94 493 LYS A CA 1
ATOM 3911 C C . LYS A 1 493 ? 22.734 17.223 -24.299 1.00 83.94 493 LYS A C 1
ATOM 3913 O O . LYS A 1 493 ? 21.875 16.898 -23.488 1.00 83.94 493 LYS A O 1
ATOM 3918 N N . ILE A 1 494 ? 23.684 16.391 -24.720 1.00 85.06 494 ILE A N 1
ATOM 3919 C CA . ILE A 1 494 ? 24.055 15.141 -24.045 1.00 85.06 494 ILE A CA 1
ATOM 3920 C C . ILE A 1 494 ? 25.394 15.401 -23.348 1.00 85.06 494 ILE A C 1
ATOM 3922 O O . ILE A 1 494 ? 26.385 15.676 -24.028 1.00 85.06 494 ILE A O 1
ATOM 3926 N N . GLU A 1 495 ? 25.441 15.404 -22.014 1.00 82.69 495 GLU A N 1
ATOM 3927 C CA . GLU A 1 495 ? 26.668 15.798 -21.311 1.00 82.69 495 GLU A CA 1
ATOM 3928 C C . GLU A 1 495 ? 27.739 14.728 -21.353 1.00 82.69 495 GLU A C 1
ATOM 3930 O O . GLU A 1 495 ? 28.880 15.080 -21.627 1.00 82.69 495 GLU A O 1
ATOM 3935 N N . THR A 1 496 ? 27.373 13.469 -21.124 1.00 76.12 496 THR A N 1
ATOM 3936 C CA . THR A 1 496 ? 28.285 12.326 -21.180 1.00 76.12 496 THR A CA 1
ATOM 3937 C C . THR A 1 496 ? 27.614 11.157 -21.891 1.00 76.12 496 THR A C 1
ATOM 3939 O O . THR A 1 496 ? 26.524 10.741 -21.499 1.00 76.12 496 THR A O 1
ATOM 3942 N N . LEU A 1 497 ? 28.271 10.613 -22.918 1.00 81.56 497 LEU A N 1
ATOM 3943 C CA . LEU A 1 497 ? 27.891 9.355 -23.560 1.00 81.56 497 LEU A CA 1
ATOM 3944 C C . LEU A 1 497 ? 29.051 8.357 -23.484 1.00 81.56 497 LEU A C 1
ATOM 3946 O O . LEU A 1 497 ? 30.098 8.589 -24.086 1.00 81.56 497 LEU A O 1
ATOM 3950 N N . THR A 1 498 ? 28.807 7.231 -22.817 1.00 77.81 498 THR A N 1
ATOM 3951 C CA . THR A 1 498 ? 29.736 6.104 -22.672 1.00 77.81 498 THR A CA 1
ATOM 3952 C C . THR A 1 498 ? 29.141 4.875 -23.356 1.00 77.81 498 THR A C 1
ATOM 3954 O O . THR A 1 498 ? 28.068 4.411 -22.977 1.00 77.81 498 THR A O 1
ATOM 3957 N N . ALA A 1 499 ? 29.819 4.320 -24.362 1.00 74.44 499 ALA A N 1
ATOM 3958 C CA . ALA A 1 499 ? 29.310 3.187 -25.150 1.00 74.44 499 ALA A CA 1
ATOM 3959 C C . ALA A 1 499 ? 30.363 2.080 -25.349 1.00 74.44 499 ALA A C 1
ATOM 3961 O O . ALA A 1 499 ? 30.616 1.620 -26.466 1.00 74.44 499 ALA A O 1
ATOM 3962 N N . CYS A 1 500 ? 31.017 1.673 -24.259 1.00 68.19 500 CYS A N 1
ATOM 3963 C CA . CYS A 1 500 ? 32.065 0.654 -24.270 1.00 68.19 500 CYS A CA 1
ATOM 3964 C C . CYS A 1 500 ? 31.525 -0.699 -24.758 1.00 68.19 500 CYS A C 1
ATOM 3966 O O . CYS A 1 500 ? 30.587 -1.240 -24.176 1.00 68.19 500 CYS A O 1
ATOM 3968 N N . ASN A 1 501 ? 32.137 -1.259 -25.809 1.00 65.88 501 ASN A N 1
ATOM 3969 C CA . ASN A 1 501 ? 31.797 -2.571 -26.382 1.00 65.88 501 ASN A CA 1
ATOM 3970 C C . ASN A 1 501 ? 30.322 -2.749 -26.801 1.00 65.88 501 ASN A C 1
ATOM 3972 O O . ASN A 1 501 ? 29.858 -3.878 -26.988 1.00 65.88 501 ASN A O 1
ATOM 3976 N N . ALA A 1 502 ? 29.575 -1.658 -26.995 1.00 66.75 502 ALA A N 1
ATOM 3977 C CA . ALA A 1 502 ? 28.220 -1.740 -27.518 1.00 66.75 502 ALA A CA 1
ATOM 3978 C C . ALA A 1 502 ? 28.234 -2.286 -28.958 1.00 66.75 502 ALA A C 1
ATOM 3980 O O . ALA A 1 502 ? 29.027 -1.857 -29.800 1.00 66.75 502 ALA A O 1
ATOM 3981 N N . THR A 1 503 ? 27.347 -3.236 -29.263 1.00 63.66 503 THR A N 1
ATOM 3982 C CA . THR A 1 503 ? 27.271 -3.872 -30.590 1.00 63.66 503 THR A CA 1
ATOM 3983 C C . THR A 1 503 ? 25.924 -3.617 -31.254 1.00 63.66 503 THR A C 1
ATOM 3985 O O . THR A 1 503 ? 24.864 -3.771 -30.651 1.00 63.66 503 THR A O 1
ATOM 3988 N N . PHE A 1 504 ? 25.950 -3.260 -32.536 1.00 65.81 504 PHE A N 1
ATOM 3989 C CA . PHE A 1 504 ? 24.754 -2.971 -33.325 1.00 65.81 504 PHE A CA 1
ATOM 3990 C C . PHE A 1 504 ? 24.646 -4.003 -34.456 1.00 65.81 504 PHE A C 1
ATOM 3992 O O . PHE A 1 504 ? 25.535 -4.099 -35.305 1.00 65.81 504 PHE A O 1
ATOM 3999 N N . TYR A 1 505 ? 23.593 -4.827 -34.432 1.00 52.84 505 TYR A N 1
ATOM 4000 C CA . TYR A 1 505 ? 23.438 -5.967 -35.347 1.00 52.84 505 TYR A CA 1
ATOM 4001 C C . TYR A 1 505 ? 22.559 -5.639 -36.550 1.00 52.84 505 TYR A C 1
ATOM 4003 O O . TYR A 1 505 ? 21.454 -5.106 -36.411 1.00 52.84 505 TYR A O 1
ATOM 4011 N N . ILE A 1 506 ? 23.017 -6.048 -37.734 1.00 48.19 506 ILE A N 1
ATOM 4012 C CA . ILE A 1 506 ? 22.335 -5.862 -39.018 1.00 48.19 506 ILE A CA 1
ATOM 4013 C C . ILE A 1 506 ? 21.697 -7.195 -39.414 1.00 48.19 506 ILE A C 1
ATOM 4015 O O . ILE A 1 506 ? 22.422 -8.130 -39.747 1.00 48.19 506 ILE A O 1
ATOM 4019 N N . ASN A 1 507 ? 20.362 -7.315 -39.380 1.00 41.19 507 ASN A N 1
ATOM 4020 C CA . ASN A 1 507 ? 19.631 -8.520 -39.823 1.00 41.19 507 ASN A CA 1
ATOM 4021 C C . ASN A 1 507 ? 20.240 -9.863 -39.333 1.00 41.19 507 ASN A C 1
ATOM 4023 O O . ASN A 1 507 ? 20.195 -10.856 -40.052 1.00 41.19 507 ASN A O 1
ATOM 4027 N N . GLY A 1 508 ? 20.828 -9.899 -38.127 1.00 46.59 508 GLY A N 1
ATOM 4028 C CA . GLY A 1 508 ? 21.466 -11.099 -37.561 1.00 46.59 508 GLY A CA 1
ATOM 4029 C C . GLY A 1 508 ? 22.972 -11.277 -37.819 1.00 46.59 508 GLY A C 1
ATOM 4030 O O . GLY A 1 508 ? 23.489 -12.353 -37.543 1.00 46.59 508 GLY A O 1
ATOM 4031 N N . SER A 1 509 ? 23.697 -10.260 -38.301 1.00 38.34 509 SER A N 1
ATOM 4032 C CA . SER A 1 509 ? 25.161 -10.304 -38.497 1.00 38.34 509 SER A CA 1
ATOM 4033 C C . SER A 1 509 ? 25.885 -9.124 -37.822 1.00 38.34 509 SER A C 1
ATOM 4035 O O . SER A 1 509 ? 25.338 -8.020 -37.744 1.00 38.34 509 SER A O 1
ATOM 4037 N N . ILE A 1 510 ? 27.079 -9.392 -37.267 1.00 41.78 510 ILE A N 1
ATOM 4038 C CA . ILE A 1 510 ? 27.881 -8.466 -36.440 1.00 41.78 510 ILE A CA 1
ATOM 4039 C C . ILE A 1 510 ? 28.560 -7.417 -37.329 1.00 41.78 510 ILE A C 1
ATOM 4041 O O . ILE A 1 510 ? 29.286 -7.774 -38.255 1.00 41.78 510 ILE A O 1
ATOM 4045 N N . SER A 1 511 ? 28.385 -6.131 -37.010 1.00 39.03 511 SER A N 1
ATOM 4046 C CA . SER A 1 511 ? 29.249 -5.065 -37.526 1.00 39.03 511 SER A CA 1
ATOM 4047 C C . SER A 1 511 ? 30.487 -4.948 -36.632 1.00 39.03 511 SER A C 1
ATOM 4049 O O . SER A 1 511 ? 30.401 -4.456 -35.509 1.00 39.03 511 SER A O 1
ATOM 4051 N N . HIS A 1 512 ? 31.636 -5.433 -37.105 1.00 39.28 512 HIS A N 1
ATOM 4052 C CA . HIS A 1 512 ? 32.923 -5.245 -36.437 1.00 39.28 512 HIS A CA 1
ATOM 4053 C C . HIS A 1 512 ? 33.555 -3.931 -36.898 1.00 39.28 512 HIS A C 1
ATOM 4055 O O . HIS A 1 512 ? 34.287 -3.930 -37.882 1.00 39.28 512 HIS A O 1
ATOM 4061 N N . GLN A 1 513 ? 33.290 -2.825 -36.202 1.00 36.47 513 GLN A N 1
ATOM 4062 C CA . GLN A 1 513 ? 34.218 -1.690 -36.145 1.00 36.47 513 GLN A CA 1
ATOM 4063 C C . GLN A 1 513 ? 33.808 -0.723 -35.034 1.00 36.47 513 GLN A C 1
ATOM 4065 O O . GLN A 1 513 ? 32.648 -0.325 -34.940 1.00 36.47 513 GLN A O 1
ATOM 4070 N N . GLY A 1 514 ? 34.780 -0.403 -34.176 1.00 38.56 514 GLY A N 1
ATOM 4071 C CA . GLY A 1 514 ? 34.649 0.584 -33.114 1.00 38.56 514 GLY A CA 1
ATOM 4072 C C . GLY A 1 514 ? 34.379 1.972 -33.685 1.00 38.56 514 GLY A C 1
ATOM 4073 O O . GLY A 1 514 ? 34.964 2.346 -34.694 1.00 38.56 514 GLY A O 1
ATOM 4074 N N . VAL A 1 515 ? 33.456 2.665 -33.016 1.00 41.88 515 VAL A N 1
ATOM 4075 C CA . VAL A 1 515 ? 33.140 4.099 -33.073 1.00 41.88 515 VAL A CA 1
ATOM 4076 C C . VAL A 1 515 ? 33.397 4.773 -34.427 1.00 41.88 515 VAL A C 1
ATOM 4078 O O . VAL A 1 515 ? 34.420 5.409 -34.639 1.00 41.88 515 VAL A O 1
ATOM 4081 N N . ASP A 1 516 ? 32.385 4.717 -35.292 1.00 33.84 516 ASP A N 1
ATOM 4082 C CA . ASP A 1 516 ? 32.072 5.809 -36.214 1.00 33.84 516 ASP A CA 1
ATOM 4083 C C . ASP A 1 516 ? 30.549 6.009 -36.197 1.00 33.84 516 ASP A C 1
ATOM 4085 O O . ASP A 1 516 ? 29.776 5.080 -36.453 1.00 33.84 516 ASP A O 1
ATOM 4089 N N . LEU A 1 517 ? 30.108 7.215 -35.818 1.00 46.00 517 LEU A N 1
ATOM 4090 C CA . LEU A 1 517 ? 28.736 7.548 -35.393 1.00 46.00 517 LEU A CA 1
ATOM 4091 C C . LEU A 1 517 ? 27.656 7.466 -36.496 1.00 46.00 517 LEU A C 1
ATOM 4093 O O . LEU A 1 517 ? 26.525 7.900 -36.286 1.00 46.00 517 LEU A O 1
ATOM 4097 N N . ILE A 1 518 ? 27.961 6.906 -37.668 1.00 42.84 518 ILE A N 1
ATOM 4098 C CA . ILE A 1 518 ? 26.999 6.637 -38.743 1.00 42.84 518 ILE A CA 1
ATOM 4099 C C . ILE A 1 518 ? 27.397 5.321 -39.425 1.00 42.84 518 ILE A C 1
ATOM 4101 O O . ILE A 1 518 ? 27.937 5.320 -40.527 1.00 42.84 518 ILE A O 1
ATOM 4105 N N . ASN A 1 519 ? 27.134 4.176 -38.787 1.00 39.69 519 ASN A N 1
ATOM 4106 C CA . ASN A 1 519 ? 27.296 2.881 -39.452 1.00 39.69 519 ASN A CA 1
ATOM 4107 C C . ASN A 1 519 ? 25.931 2.350 -39.919 1.00 39.69 519 ASN A C 1
ATOM 4109 O O . ASN A 1 519 ? 25.046 2.002 -39.135 1.00 39.69 519 ASN A O 1
ATOM 4113 N N . SER A 1 520 ? 25.713 2.379 -41.232 1.00 38.88 520 SER A N 1
ATOM 4114 C CA . SER A 1 520 ? 24.412 2.134 -41.847 1.00 38.88 520 SER A CA 1
ATOM 4115 C C . SER A 1 520 ? 24.053 0.643 -41.872 1.00 38.88 520 SER A C 1
ATOM 4117 O O . SER A 1 520 ? 24.600 -0.094 -42.694 1.00 38.88 520 SER A O 1
ATOM 4119 N N . LYS A 1 521 ? 23.082 0.227 -41.036 1.00 45.09 521 LYS A N 1
ATOM 4120 C CA . LYS A 1 521 ? 21.890 -0.606 -41.382 1.00 45.09 521 LYS A CA 1
ATOM 4121 C C . LYS A 1 521 ? 21.190 -1.255 -40.176 1.00 45.09 521 LYS A C 1
ATOM 4123 O O . LYS A 1 521 ? 20.064 -1.718 -40.334 1.00 45.09 521 LYS A O 1
ATOM 4128 N N . SER A 1 522 ? 21.747 -1.169 -38.973 1.00 46.53 522 SER A N 1
ATOM 4129 C CA . SER A 1 522 ? 20.938 -0.865 -37.784 1.00 46.53 522 SER A CA 1
ATOM 4130 C C . SER A 1 522 ? 20.866 0.657 -37.767 1.00 46.53 522 SER A C 1
ATOM 4132 O O . SER A 1 522 ? 21.911 1.300 -37.762 1.00 46.53 522 SER A O 1
ATOM 4134 N N . LYS A 1 523 ? 19.684 1.270 -37.891 1.00 56.00 523 LYS A N 1
ATOM 4135 C CA . LYS A 1 523 ? 19.598 2.739 -37.881 1.00 56.00 523 LYS A CA 1
ATOM 4136 C C . LYS A 1 523 ? 19.912 3.219 -36.465 1.00 56.00 523 LYS A C 1
ATOM 4138 O O . LYS A 1 523 ? 19.019 3.230 -35.623 1.00 56.00 523 LYS A O 1
ATOM 4143 N N . VAL A 1 524 ? 21.182 3.523 -36.208 1.00 65.25 524 VAL A N 1
ATOM 4144 C CA . VAL A 1 524 ? 21.601 4.327 -35.064 1.00 65.25 524 VAL A CA 1
ATOM 4145 C C . VAL A 1 524 ? 21.575 5.774 -35.523 1.00 65.25 524 VAL A C 1
ATOM 4147 O O . VAL A 1 524 ? 22.178 6.118 -36.539 1.00 65.25 524 VAL A O 1
ATOM 4150 N N . THR A 1 525 ? 20.802 6.613 -34.855 1.00 63.94 525 THR A N 1
ATOM 4151 C CA . THR A 1 525 ? 20.727 8.043 -35.156 1.00 63.94 525 THR A CA 1
ATOM 4152 C C . THR A 1 525 ? 20.819 8.778 -33.841 1.00 63.94 525 THR A C 1
ATOM 4154 O O . THR A 1 525 ? 20.010 8.534 -32.957 1.00 63.94 525 THR A O 1
ATOM 4157 N N . ILE A 1 526 ? 21.827 9.635 -33.699 1.00 75.25 526 ILE A N 1
ATOM 4158 C CA . ILE A 1 526 ? 21.992 10.491 -32.527 1.00 75.25 526 ILE A CA 1
ATOM 4159 C C . ILE A 1 526 ? 22.007 11.927 -33.022 1.00 75.25 526 ILE A C 1
ATOM 4161 O O . ILE A 1 526 ? 22.862 12.310 -33.820 1.00 75.25 526 ILE A O 1
ATOM 4165 N N . LYS A 1 527 ? 21.040 12.714 -32.566 1.00 71.56 527 LYS A N 1
ATOM 4166 C CA . LYS A 1 527 ? 20.917 14.133 -32.874 1.00 71.56 527 LYS A CA 1
ATOM 4167 C C . LYS A 1 527 ? 20.938 14.912 -31.565 1.00 71.56 527 LYS A C 1
ATOM 4169 O O . LYS A 1 527 ? 20.082 14.695 -30.719 1.00 71.56 527 LYS A O 1
ATOM 4174 N N . ALA A 1 528 ? 21.915 15.801 -31.406 1.00 72.12 528 ALA A N 1
ATOM 4175 C CA . ALA A 1 528 ? 22.009 16.749 -30.296 1.00 72.12 528 ALA A CA 1
ATOM 4176 C C . ALA A 1 528 ? 22.770 18.005 -30.740 1.00 72.12 528 ALA A C 1
ATOM 4178 O O . ALA A 1 528 ? 23.531 17.942 -31.709 1.00 72.12 528 ALA A O 1
ATOM 4179 N N . LYS A 1 529 ? 22.591 19.144 -30.053 1.00 68.00 529 LYS A N 1
ATOM 4180 C CA . LYS A 1 529 ? 23.397 20.354 -30.327 1.00 68.00 529 LYS A CA 1
ATOM 4181 C C . LYS A 1 529 ? 24.823 20.203 -29.802 1.00 68.00 529 LYS A C 1
ATOM 4183 O O . LYS A 1 529 ? 25.752 20.698 -30.432 1.00 68.00 529 LYS A O 1
ATOM 4188 N N . TYR A 1 530 ? 24.983 19.518 -28.669 1.00 68.25 530 TYR A N 1
ATOM 4189 C CA . TYR A 1 530 ? 26.268 19.274 -28.014 1.00 68.25 530 TYR A CA 1
ATOM 4190 C C . TYR A 1 530 ? 26.319 17.848 -27.456 1.00 68.25 530 TYR A C 1
ATOM 4192 O O . TYR A 1 530 ? 25.345 17.399 -26.851 1.00 68.25 530 TYR A O 1
ATOM 4200 N N . ILE A 1 531 ? 27.442 17.152 -27.654 1.00 69.94 531 ILE A N 1
ATOM 4201 C CA . ILE A 1 531 ? 27.700 15.799 -27.134 1.00 69.94 531 ILE A CA 1
ATOM 4202 C C . ILE A 1 531 ? 29.150 15.733 -26.653 1.00 69.94 531 ILE A C 1
ATOM 4204 O O . ILE A 1 531 ? 30.048 16.083 -27.421 1.00 69.94 531 ILE A O 1
ATOM 4208 N N . THR A 1 532 ? 29.380 15.246 -25.432 1.00 68.19 532 THR A N 1
ATOM 4209 C CA . THR A 1 532 ? 30.714 14.796 -24.994 1.00 68.19 532 THR A CA 1
ATOM 4210 C C . THR A 1 532 ? 30.771 13.272 -25.050 1.00 68.19 532 THR A C 1
ATOM 4212 O O . THR A 1 532 ? 29.930 12.597 -24.456 1.00 68.19 532 THR A O 1
ATOM 4215 N N . LEU A 1 533 ? 31.748 12.733 -25.777 1.00 64.50 533 LEU A N 1
ATOM 4216 C CA . LEU A 1 533 ? 31.990 11.293 -25.913 1.00 64.50 533 LEU A CA 1
ATOM 4217 C C . LEU A 1 533 ? 33.143 10.887 -24.987 1.00 64.50 533 LEU A C 1
ATOM 4219 O O . LEU A 1 533 ? 34.170 11.573 -24.997 1.00 64.50 533 LEU A O 1
ATOM 4223 N N . LEU A 1 534 ? 32.970 9.802 -24.224 1.00 56.84 534 LEU A N 1
ATOM 4224 C CA . LEU A 1 534 ? 34.005 9.203 -23.370 1.00 56.84 534 LEU A CA 1
ATOM 4225 C C . LEU A 1 534 ? 34.366 7.782 -23.807 1.00 56.84 534 LEU A C 1
ATOM 4227 O O . LEU A 1 534 ? 33.445 7.017 -24.183 1.00 56.84 534 LEU A O 1
#

Sequence (534 aa):
MELIQIDGLIAITTQEPDTFKLEWLSNLFQNRDFWIAISIITLVALLKYYSSTRKSLLFLQPGDRDYIKKNNHQTLTISAISVLISFSVPLWLNLSISKESTGAQILQSLLTVSGGLVLLLTFMENRRKNDIDELKNLDESIQKLHTNRHERNTKSIELMFSSNTPAAVSAVYSLCNIADEWANEATNSENENEHNSHKEAQSIINVLCTYIREYGKEQENPPQQEIYNKLVCKTILEELSNRLNIIDKGYSKWNDYKINLKGTTFTFPIELEKIGNTNNIDISECTFKDNLRITIAADKNSDTDSNETGSRVLSLEGCVFNSSVSIGGHVCAEISEINLQNTHFKEKSRLKVCDLSFKNSPSPSTSEPSTHSIYIHGTQPHEMVFSDLSDAAIVVGQKYDSRDPNNSGAIQYTTIQGNILIEQCDDTSFEIPDRHTFNGEINIFCSRKNINEIKMNDCILKKKVIIKAANIKEMGFIDTRFNRGLDIDCSEKIETLTACNATFYINGSISHQGVDLINSKSKVTIKAKYITLL

Radius of gyration: 46.53 Å; chains: 1; bounding box: 91×79×158 Å

Secondary structure (DSSP, 8-state):
----------------------HHHHHHHH-HHHHHHHHHHHHHHHHHHHHHHHHTTTTS-TT-HHHHHHHHHHHHHHHHHHHHHHHHHHHHTT----TTSHHHHHHHHHHHHHHHHHHHHHHHHHHHHHHHHHHHHHHHHHHHHHHHHHHHHHHHHHHHTSS-HHHHHHHHHHHHHHHHHHHHHHHH--THHHHHHHHHHHHHHHHHHHHHHHHSS-----HHHHHHHHHHHHHHHHHHHHHHBTT--SS---TTS-EE-TT-EESS-EEEEEES-STTEE-TT-EESS-EEEEEPP-S-SSS-----PPPEEE-TT-EESS-EEEEEEEEEEESEEEEEEEEE-TT-EEEEEEEEE-SPPPS-SS-S---SEEEEEEPPSEEEEEEEES-EEEES--STTT-TT--S-PPPEEE-SEEEEES-BSEEEEE-SSEEE-S-EEEEEEEEEEEEEEEESEEE-S-EEEEEEEEEEEEEES-EESS-EEEEESSEEEEEE-TT-EEEETTEE------S--BTB-EEEE-SEEEE-

Foldseek 3Di:
DDDDDDDDDDDDDDDDDDDPDPVVVVVCVPDLVNVLVVLVVVLVVLVVVLVVLVVVLVPDDPQDPVNLVSVVVNLVSVLVNQQSCLVNVLSVVVFDCDPPGPSVVSSVVSNVVSVVSNVVSVVVSVVVVVVSVVVVVVVVVVVVVVVVLVVLLVVLLVQLPDPDLVSNLVSLVSLLVSLQVLLVQLVVDDDPSVVVSLVSSLVSLVSLLVLQQVLQDPDPDDPSSNVSSLVSNVSSLVSVLLQQAPVRPPTRRCQVHAHANDLGEHPDEHAREQGAAQPRYHHELYEYLEEYHHEHEADPDPPDPPPDPDAHEHEHHNYEYAEEYEYEYDARGEHAAYHAHQYHYDAAYEYEYERYEHPPQDDDDDDDDPNFRYAHEHAAYQEYEYEHYELGEHEYYDAPCVVCVPPPPDDAAAEHNHEYEAALYAQYEYEYHARHEYNYEYEHHNAAHEYAEYYYENYEYQEEYEHEHQEYAYYYAHNYEAEQAYHAHHAAEYNEYYHHNYWYHAPHHTDPDPDDQDDPDSPYYHDYPYYDYD

pLDDT: mean 76.54, std 17.33, range [23.72, 97.56]